Protein AF-A0A0W0SF96-F1 (afdb_monomer)

Foldseek 3Di:
DVVVVVVLVVVLVVLQPDDQDPDPDDDPPPDPFPDPDDDDDDDDDPPPPPPPDDFPLDQDDAQDCDQQVVVLVSLVVLLVRLVPDPAQLLSVLNLLRVLLNDDLDQPPRRNNVPQDDLVSLVSVLVSLLSSLCCLQNPCHCCCPPVVVADALSSLLSLLSSLSSNLNSQQVNCVVVVAQRPNLLSLLLLQQQLVLQLLQLLNFQLAQSSLVSSVVSNVVSPPRDADAQLNVLVNLVRLLVVPVVLQVVQLVVLCVVCVVPDDLLVVVCVVSVVSSVVSLQCPPPNNNNDDDDCVCVVSNVSLVVVLLSLLSVLSSSQSFFPDNAHSDAHWDFDAPPVRDTGTDGNNSSNCSQVTFTDPSSLVFFAPADPALLSVLNCLSPGRHGCVVPHRDQDDPQNLDQQRPDCPDPVSVPDDRDPRSVSSSLSSVLSRDLQCNLVSLLVVCLVVVVVLVDSSNLVSNSSSCRSRPSLVSLVVDPVNVVSLVSSLVSNLVSNAHVNADGLSNLSSLVVLLSSLLNCCSVPVPVSLVSLVVSLVSLVVNLVDPYDPQSNLSSLLSNLLSLLSNCPPDDPPDLVSLLSNVLSVVSNVVDGHPCRPDGPSSVSSSSSSVSSNSVVLSPDDQVSNQVSVQVSQCVVPVPDDDDPDGPDD

pLDDT: mean 82.99, std 18.21, range [21.92, 98.38]

Nearest PDB structures (foldseek):
  6w2q-assembly1_A  TM=3.045E-01  e=1.926E+00  synthetic construct
  5w0v-assembly1_A  TM=2.013E-01  e=7.944E+00  Kluyveromyces lactis

Sequence (646 aa):
TENYLKELLALQEQVNEAPLVTTKKSAPAKHISTQLRIDSNVAPTATGNYSNFRYDANLPKPVNFGQGKNFLTNIKQAVRDIKNIKDPATQYYYLEQLILALPIQTTGTPLYQELTTLGDYEEFGKCMDDVQNLLNGPSGLRKNWLNKAQTGAFNIMELSALALQINIQDTIARTKNLPVFTPFANTVMQTIIGNNQRNPFWATNHPGFDQKFQELQNRYNGSPTQTHQEFFDYLNGLLKTEPQLKADLESIYLSDYKSETSSLHQEIRSRNLQALYVLSVSPPIKGWKSLDPKFKPIIDKIQAHLKFESTMRRVITPHFDLDLSDSQRLDLDKDKHGSFLIYSPLYASFITWQKLATRLSKHRYVVEDSSVLDALNKDTTDQTPYQNKVKARTANDIQLHPSKKESDALSSRHITQQDITTRDYFHLRSEPKLQITLTLDYFTRNIAKLSKESDKRYVEANLFQPGLLSEAFKNPTFFPQFDKFLKTGFRFFNKNGQCTRDSLVFFRLDYLVSRYLYLSDKPAGLKRLQNVQEALSKQLALPNGPDETYVLQQYLFLTVMTQIEMGEKVSSELFATAFNAYFYLQGHADPLILQDLNHRIEVDAAIAKFQALASQQPEHEITNAVQKTLAAHSPTLMLEKGRFPI

Mean predicted aligned error: 9.53 Å

Structure (mmCIF, N/CA/C/O backbone):
data_AF-A0A0W0SF96-F1
#
_entry.id   AF-A0A0W0SF96-F1
#
loop_
_atom_site.group_PDB
_atom_site.id
_atom_site.type_symbol
_atom_site.label_atom_id
_atom_site.label_alt_id
_atom_site.label_comp_id
_atom_site.label_asym_id
_atom_site.label_entity_id
_atom_site.label_seq_id
_atom_site.pdbx_PDB_ins_code
_atom_site.Cartn_x
_atom_site.Cartn_y
_atom_site.Cartn_z
_atom_site.occupancy
_atom_site.B_iso_or_equiv
_atom_site.auth_seq_id
_atom_site.auth_comp_id
_atom_site.auth_asym_id
_atom_site.auth_atom_id
_atom_site.pdbx_PDB_model_num
ATOM 1 N N . THR A 1 1 ? 35.224 -23.519 -15.097 1.00 50.19 1 THR A N 1
ATOM 2 C CA . THR A 1 1 ? 35.402 -22.230 -15.806 1.00 50.19 1 THR A CA 1
ATOM 3 C C . THR A 1 1 ? 35.230 -22.390 -17.304 1.00 50.19 1 THR A C 1
ATOM 5 O O . THR A 1 1 ? 34.384 -21.702 -17.849 1.00 50.19 1 THR A O 1
ATOM 8 N N . GLU A 1 2 ? 35.919 -23.330 -17.962 1.00 43.28 2 GLU A N 1
ATOM 9 C CA . GLU A 1 2 ? 35.738 -23.590 -19.407 1.00 43.28 2 GLU A CA 1
ATOM 10 C C . GLU A 1 2 ? 34.329 -24.066 -19.791 1.00 43.28 2 GLU A C 1
ATOM 12 O O . GLU A 1 2 ? 33.781 -23.571 -20.767 1.00 43.28 2 GLU A O 1
ATOM 17 N N . ASN A 1 3 ? 33.704 -24.955 -19.008 1.00 43.66 3 ASN A N 1
ATOM 18 C CA . ASN A 1 3 ? 32.331 -25.407 -19.287 1.00 43.66 3 ASN A CA 1
ATOM 19 C C . ASN A 1 3 ? 31.305 -24.266 -19.204 1.00 43.66 3 ASN A C 1
ATOM 21 O O . ASN A 1 3 ? 30.447 -24.164 -20.066 1.00 43.66 3 ASN A O 1
ATOM 25 N N . TYR A 1 4 ? 31.453 -23.355 -18.236 1.00 41.16 4 TYR A N 1
ATOM 26 C CA . TYR A 1 4 ? 30.599 -22.168 -18.122 1.00 41.16 4 TYR A CA 1
ATOM 27 C C . TYR A 1 4 ? 30.828 -21.179 -19.274 1.00 41.16 4 TYR A C 1
ATOM 29 O O . TYR A 1 4 ? 29.886 -20.578 -19.772 1.00 41.16 4 TYR A O 1
ATOM 37 N N . LEU A 1 5 ? 32.076 -21.029 -19.736 1.00 45.62 5 LEU A N 1
ATOM 38 C CA . LEU A 1 5 ? 32.388 -20.200 -20.900 1.00 45.62 5 LEU A CA 1
ATOM 39 C C . LEU A 1 5 ? 31.790 -20.795 -22.187 1.00 45.62 5 LEU A C 1
ATOM 41 O O . LEU A 1 5 ? 31.257 -20.056 -23.006 1.00 45.62 5 LEU A O 1
ATOM 45 N N . LYS A 1 6 ? 31.833 -22.125 -22.338 1.00 52.00 6 LYS A N 1
ATOM 46 C CA . LYS A 1 6 ? 31.183 -22.849 -23.440 1.00 52.00 6 LYS A CA 1
ATOM 47 C C . LYS A 1 6 ? 29.659 -22.732 -23.385 1.00 52.00 6 LYS A C 1
ATOM 49 O O . LYS A 1 6 ? 29.058 -22.481 -24.418 1.00 52.00 6 LYS A O 1
ATOM 54 N N . GLU A 1 7 ? 29.044 -22.848 -22.208 1.00 51.50 7 GLU A N 1
ATOM 55 C CA . GLU A 1 7 ? 27.603 -22.618 -22.020 1.00 51.50 7 GLU A CA 1
ATOM 56 C C . GLU A 1 7 ? 27.205 -21.167 -22.320 1.00 51.50 7 GLU A C 1
ATOM 58 O O . GLU A 1 7 ? 26.196 -20.938 -22.979 1.00 51.50 7 GLU A O 1
ATOM 63 N N . LEU A 1 8 ? 28.005 -20.184 -21.888 1.00 45.69 8 LEU A N 1
ATOM 64 C CA . LEU A 1 8 ? 27.786 -18.767 -22.194 1.00 45.69 8 LEU A CA 1
ATOM 65 C C . LEU A 1 8 ? 27.855 -18.490 -23.696 1.00 45.69 8 LEU A C 1
ATOM 67 O O . LEU A 1 8 ? 26.992 -17.789 -24.214 1.00 45.69 8 LEU A O 1
ATOM 71 N N . LEU A 1 9 ? 28.863 -19.035 -24.383 1.00 55.81 9 LEU A N 1
ATOM 72 C CA . LEU A 1 9 ? 29.017 -18.888 -25.830 1.00 55.81 9 LEU A CA 1
ATOM 73 C C . LEU A 1 9 ? 27.892 -19.604 -26.583 1.00 55.81 9 LEU A C 1
ATOM 75 O O . LEU A 1 9 ? 27.317 -19.007 -27.482 1.00 55.81 9 LEU A O 1
ATOM 79 N N . ALA A 1 10 ? 27.508 -20.812 -26.162 1.00 58.12 10 ALA A N 1
ATOM 80 C CA . ALA A 1 10 ? 26.402 -21.558 -26.761 1.00 58.12 10 ALA A CA 1
ATOM 81 C C . ALA A 1 10 ? 25.045 -20.863 -26.558 1.00 58.12 10 ALA A C 1
ATOM 83 O O . ALA A 1 10 ? 24.227 -20.828 -27.471 1.00 58.12 10 ALA A O 1
ATOM 84 N N . LEU A 1 11 ? 24.792 -20.270 -25.386 1.00 52.16 11 LEU A N 1
ATOM 85 C CA . LEU A 1 11 ? 23.588 -19.469 -25.142 1.00 52.16 11 LEU A CA 1
ATOM 86 C C . LEU A 1 11 ? 23.611 -18.158 -25.932 1.00 52.16 11 LEU A C 1
ATOM 88 O O . LEU A 1 11 ? 22.577 -17.739 -26.441 1.00 52.16 11 LEU A O 1
ATOM 92 N N . GLN A 1 12 ? 24.774 -17.517 -26.063 1.00 51.28 12 GLN A N 1
ATOM 93 C CA . GLN A 1 12 ? 24.928 -16.320 -26.886 1.00 51.28 12 GLN A CA 1
ATOM 94 C C . GLN A 1 12 ? 24.717 -16.636 -28.375 1.00 51.28 12 GLN A C 1
ATOM 96 O O . GLN A 1 12 ? 24.045 -15.877 -29.070 1.00 51.28 12 GLN A O 1
ATOM 101 N N . GLU A 1 13 ? 25.221 -17.772 -28.858 1.00 58.66 13 GLU A N 1
ATOM 102 C CA . GLU A 1 13 ? 24.922 -18.310 -30.188 1.00 58.66 13 GLU A CA 1
ATOM 103 C C . GLU A 1 13 ? 23.426 -18.604 -30.336 1.00 58.66 13 GLU A C 1
ATOM 105 O O . GLU A 1 13 ? 22.827 -18.125 -31.289 1.00 58.66 13 GLU A O 1
ATOM 110 N N . GLN A 1 14 ? 22.773 -19.244 -29.361 1.00 57.84 14 GLN A N 1
ATOM 111 C CA . GLN A 1 14 ? 21.320 -19.471 -29.384 1.00 57.84 14 GLN A CA 1
ATOM 112 C C . GLN A 1 14 ? 20.504 -18.171 -29.415 1.00 57.84 14 GLN A C 1
ATOM 114 O O . GLN A 1 14 ? 19.519 -18.090 -30.145 1.00 57.84 14 GLN A O 1
ATOM 119 N N . VAL A 1 15 ? 20.899 -17.137 -28.666 1.00 53.44 15 VAL A N 1
ATOM 120 C CA . VAL A 1 15 ? 20.263 -15.805 -28.714 1.00 53.44 15 VAL A CA 1
ATOM 121 C C . VAL A 1 15 ? 20.466 -15.155 -30.089 1.00 53.44 15 VAL A C 1
ATOM 123 O O . VAL A 1 15 ? 19.541 -14.555 -30.640 1.00 53.44 15 VAL A O 1
ATOM 126 N N . ASN A 1 16 ? 21.654 -15.306 -30.677 1.00 48.66 16 ASN A N 1
ATOM 127 C CA . ASN A 1 16 ? 21.971 -14.790 -32.008 1.00 48.66 16 ASN A CA 1
ATOM 128 C C . ASN A 1 16 ? 21.253 -15.562 -33.131 1.00 48.66 16 ASN A C 1
ATOM 130 O O . ASN A 1 16 ? 20.866 -14.959 -34.135 1.00 48.66 16 ASN A O 1
ATOM 134 N N . GLU A 1 17 ? 21.037 -16.865 -32.967 1.00 49.41 17 GLU A N 1
ATOM 135 C CA . GLU A 1 17 ? 20.393 -17.755 -33.940 1.00 49.41 17 GLU A CA 1
ATOM 136 C C . GLU A 1 17 ? 18.866 -17.790 -33.803 1.00 49.41 17 GLU A C 1
ATOM 138 O O . GLU A 1 17 ? 18.173 -18.068 -34.785 1.00 49.41 17 GLU A O 1
ATOM 143 N N . ALA A 1 18 ? 18.316 -17.442 -32.634 1.00 45.84 18 ALA A N 1
ATOM 144 C CA . ALA A 1 18 ? 16.878 -17.359 -32.433 1.00 45.84 18 ALA A CA 1
ATOM 145 C C . ALA A 1 18 ? 16.261 -16.344 -33.422 1.00 45.84 18 ALA A C 1
ATOM 147 O O . ALA A 1 18 ? 16.700 -15.181 -33.490 1.00 45.84 18 ALA A O 1
ATOM 148 N N . PRO A 1 19 ? 15.254 -16.745 -34.224 1.00 41.28 19 PRO A N 1
ATOM 149 C CA . PRO A 1 19 ? 14.488 -15.793 -35.014 1.00 41.28 19 PRO A CA 1
ATOM 150 C C . PRO A 1 19 ? 13.796 -14.813 -34.062 1.00 41.28 19 PRO A C 1
ATOM 152 O O . PRO A 1 19 ? 13.404 -15.194 -32.961 1.00 41.28 19 PRO A O 1
ATOM 155 N N . LEU A 1 20 ? 13.631 -13.552 -34.475 1.00 39.81 20 LEU A N 1
ATOM 156 C CA . LEU A 1 20 ? 12.784 -12.603 -33.748 1.00 39.81 20 LEU A CA 1
ATOM 157 C C . LEU A 1 20 ? 11.360 -13.176 -33.750 1.00 39.81 20 LEU A C 1
ATOM 159 O O . LEU A 1 20 ? 10.661 -13.137 -34.764 1.00 39.81 20 LEU A O 1
ATOM 163 N N . VAL A 1 21 ? 10.975 -13.830 -32.653 1.00 34.06 21 VAL A N 1
ATOM 164 C CA . VAL A 1 21 ? 9.718 -14.570 -32.573 1.00 34.06 21 VAL A CA 1
ATOM 165 C C . VAL A 1 21 ? 8.579 -13.563 -32.496 1.00 34.06 21 VAL A C 1
ATOM 167 O O . VAL A 1 21 ? 8.350 -12.948 -31.463 1.00 34.06 21 VAL A O 1
ATOM 170 N N . THR A 1 22 ? 7.815 -13.444 -33.576 1.00 31.53 22 THR A N 1
ATOM 171 C CA . THR A 1 22 ? 6.484 -12.836 -33.541 1.00 31.53 22 THR A CA 1
ATOM 172 C C . THR A 1 22 ? 5.522 -13.854 -32.942 1.00 31.53 22 THR A C 1
ATOM 174 O O . THR A 1 22 ? 4.990 -14.728 -33.631 1.00 31.53 22 THR A O 1
ATOM 177 N N . THR A 1 23 ? 5.293 -13.807 -31.629 1.00 32.97 23 THR A N 1
ATOM 178 C CA . THR A 1 23 ? 4.233 -14.636 -31.052 1.00 32.97 23 THR A CA 1
ATOM 179 C C . THR A 1 23 ? 2.871 -14.078 -31.456 1.00 32.97 23 THR A C 1
ATOM 181 O O . THR A 1 23 ? 2.345 -13.179 -30.810 1.00 32.97 23 THR A O 1
ATOM 184 N N . LYS A 1 24 ? 2.225 -14.686 -32.460 1.00 31.50 24 LYS A N 1
ATOM 185 C CA . LYS A 1 24 ? 0.755 -14.690 -32.566 1.00 31.50 24 LYS A CA 1
ATOM 186 C C . LYS A 1 24 ? 0.176 -15.502 -31.397 1.00 31.50 24 LYS A C 1
ATOM 188 O O . LYS A 1 24 ? -0.323 -16.606 -31.591 1.00 31.50 24 LYS A O 1
ATOM 193 N N . LYS A 1 25 ? 0.271 -15.008 -30.162 1.00 31.95 25 LYS A N 1
ATOM 194 C CA . LYS A 1 25 ? -0.523 -15.532 -29.044 1.00 31.95 25 LYS A CA 1
ATOM 195 C C . LYS A 1 25 ? -1.674 -14.571 -28.805 1.00 31.95 25 LYS A C 1
ATOM 197 O O . LYS A 1 25 ? -1.501 -13.496 -28.247 1.00 31.95 25 LYS A O 1
ATOM 202 N N . SER A 1 26 ? -2.856 -14.975 -29.262 1.00 32.56 26 SER A N 1
ATOM 203 C CA . SER A 1 26 ? -4.118 -14.370 -28.852 1.00 32.56 26 SER A CA 1
ATOM 204 C C . SER A 1 26 ? -4.204 -14.366 -27.326 1.00 32.56 26 SER A C 1
ATOM 206 O O . SER A 1 26 ? -3.960 -15.399 -26.695 1.00 32.56 26 SER A O 1
ATOM 208 N N . ALA A 1 27 ? -4.553 -13.213 -26.755 1.00 30.52 27 ALA A N 1
ATOM 209 C CA . ALA A 1 27 ? -4.786 -13.051 -25.328 1.00 30.52 27 ALA A CA 1
ATOM 210 C C . ALA A 1 27 ? -5.728 -14.151 -24.785 1.00 30.52 27 ALA A C 1
ATOM 212 O O . ALA A 1 27 ? -6.666 -14.555 -25.480 1.00 30.52 27 ALA A O 1
ATOM 213 N N . PRO A 1 28 ? -5.515 -14.652 -23.554 1.00 30.62 28 PRO A N 1
ATOM 214 C CA . PRO A 1 28 ? -6.453 -15.570 -22.920 1.00 30.62 28 PRO A CA 1
ATOM 215 C C . PRO A 1 28 ? -7.849 -14.934 -22.840 1.00 30.62 28 PRO A C 1
ATOM 217 O O . PRO A 1 28 ? -7.986 -13.768 -22.468 1.00 30.62 28 PRO A O 1
ATOM 220 N N . ALA A 1 29 ? -8.879 -15.726 -23.159 1.00 32.72 29 ALA A N 1
ATOM 221 C CA . ALA A 1 29 ? -10.277 -15.346 -23.423 1.00 32.72 29 ALA A CA 1
ATOM 222 C C . ALA A 1 29 ? -11.065 -14.681 -22.262 1.00 32.72 29 ALA A C 1
ATOM 224 O O . ALA A 1 29 ? -12.293 -14.684 -22.256 1.00 32.72 29 ALA A O 1
ATOM 225 N N . LYS A 1 30 ? -10.386 -14.109 -21.264 1.00 29.58 30 LYS A N 1
ATOM 226 C CA . LYS A 1 30 ? -10.980 -13.287 -20.196 1.00 29.58 30 LYS A CA 1
ATOM 227 C C . LYS A 1 30 ? -10.372 -11.889 -20.074 1.00 29.58 30 LYS A C 1
ATOM 229 O O . LYS A 1 30 ? -10.875 -11.089 -19.292 1.00 29.58 30 LYS A O 1
ATOM 234 N N . HIS A 1 31 ? -9.348 -11.569 -20.860 1.00 32.44 31 HIS A N 1
ATOM 235 C CA . HIS A 1 31 ? -8.954 -10.186 -21.081 1.00 32.44 31 HIS A CA 1
ATOM 236 C C . HIS A 1 31 ? -9.760 -9.662 -22.262 1.00 32.44 31 HIS A C 1
ATOM 238 O O . HIS A 1 31 ? -9.585 -10.125 -23.386 1.00 32.44 31 HIS A O 1
ATOM 244 N N . ILE A 1 32 ? -10.656 -8.705 -22.013 1.00 27.98 32 ILE A N 1
ATOM 245 C CA . ILE A 1 32 ? -11.190 -7.869 -23.087 1.00 27.98 32 ILE A CA 1
ATOM 246 C C . ILE A 1 32 ? -9.999 -7.048 -23.581 1.00 27.98 32 ILE A C 1
ATOM 248 O O . ILE A 1 32 ? -9.701 -5.979 -23.059 1.00 27.98 32 ILE A O 1
ATOM 252 N N . SER A 1 33 ? -9.252 -7.600 -24.532 1.00 26.66 33 SER A N 1
ATOM 253 C CA . SER A 1 33 ? -8.411 -6.805 -25.402 1.00 26.66 33 SER A CA 1
ATOM 254 C C . SER A 1 33 ? -9.355 -5.933 -26.215 1.00 26.66 33 SER A C 1
ATOM 256 O O . SER A 1 33 ? -10.197 -6.463 -26.946 1.00 26.66 33 SER A O 1
ATOM 258 N N . THR A 1 34 ? -9.217 -4.616 -26.139 1.00 25.67 34 THR A N 1
ATOM 259 C CA . THR A 1 34 ? -9.609 -3.748 -27.248 1.00 25.67 34 THR A CA 1
ATOM 260 C C . THR A 1 34 ? -8.698 -4.099 -28.425 1.00 25.67 34 THR A C 1
ATOM 262 O O . THR A 1 34 ? -7.664 -3.484 -28.650 1.00 25.67 34 THR A O 1
ATOM 265 N N . GLN A 1 35 ? -9.030 -5.175 -29.140 1.00 24.31 35 GLN A N 1
ATOM 266 C CA . GLN A 1 35 ? -8.438 -5.462 -30.438 1.00 24.31 35 GLN A CA 1
ATOM 267 C C . GLN A 1 35 ? -8.986 -4.427 -31.418 1.00 24.31 35 GLN A C 1
ATOM 269 O O . GLN A 1 35 ? -10.170 -4.448 -31.752 1.00 24.31 35 GLN A O 1
ATOM 274 N N . LEU A 1 36 ? -8.120 -3.530 -31.888 1.00 25.20 36 LEU A N 1
ATOM 275 C CA . LEU A 1 36 ? -8.345 -2.831 -33.148 1.00 25.20 36 LEU A CA 1
ATOM 276 C C . LEU A 1 36 ? -8.276 -3.875 -34.265 1.00 25.20 36 LEU A C 1
ATOM 278 O O . LEU A 1 36 ? -7.232 -4.479 -34.514 1.00 25.20 36 LEU A O 1
ATOM 282 N N . ARG A 1 37 ? -9.420 -4.136 -34.896 1.00 21.92 37 ARG A N 1
ATOM 283 C CA . ARG A 1 37 ? -9.530 -5.030 -36.048 1.00 21.92 37 ARG A CA 1
ATOM 284 C C . ARG A 1 37 ? -9.348 -4.191 -37.312 1.00 21.92 37 ARG A C 1
ATOM 286 O O . ARG A 1 37 ? -10.111 -3.259 -37.539 1.00 21.92 37 ARG A O 1
ATOM 293 N N . ILE A 1 38 ? -8.330 -4.510 -38.108 1.00 25.30 38 ILE A N 1
ATOM 294 C CA . ILE A 1 38 ? -8.123 -3.928 -39.437 1.00 25.30 38 ILE A CA 1
ATOM 295 C C . ILE A 1 38 ? -8.682 -4.930 -40.446 1.00 25.30 38 ILE A C 1
ATOM 297 O O . ILE A 1 38 ? -8.068 -5.973 -40.668 1.00 25.30 38 ILE A O 1
ATOM 301 N N . ASP A 1 39 ? -9.831 -4.625 -41.048 1.00 22.78 39 ASP A N 1
ATOM 302 C CA . ASP A 1 39 ? -10.301 -5.346 -42.231 1.00 22.78 39 ASP A CA 1
ATOM 303 C C . 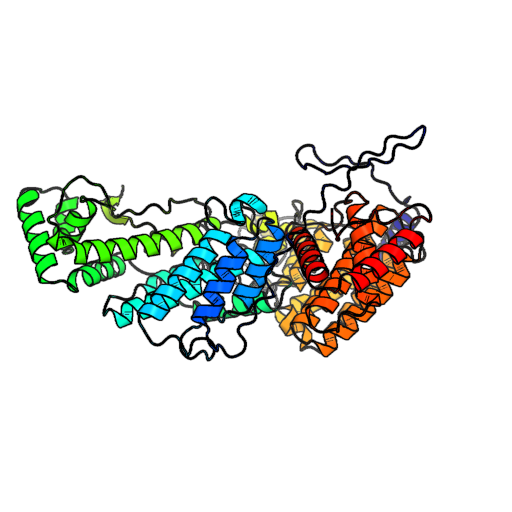ASP A 1 39 ? -9.790 -4.624 -43.483 1.00 22.78 39 ASP A C 1
ATOM 305 O O . ASP A 1 39 ? -9.948 -3.414 -43.649 1.00 22.78 39 ASP A O 1
ATOM 309 N N . SER A 1 40 ? -9.127 -5.381 -44.355 1.00 28.91 40 SER A N 1
ATOM 310 C CA . SER A 1 40 ? -8.600 -4.889 -45.625 1.00 28.91 40 SER A CA 1
ATOM 311 C C . SER A 1 40 ? -9.566 -5.220 -46.757 1.00 28.91 40 SER A C 1
ATOM 313 O O . SER A 1 40 ? -9.822 -6.385 -47.050 1.00 28.91 40 SER A O 1
ATOM 315 N N . ASN A 1 41 ? -10.095 -4.175 -47.391 1.00 29.08 41 ASN A N 1
ATOM 316 C CA . ASN A 1 41 ? -9.963 -3.871 -48.821 1.00 29.08 41 ASN A CA 1
ATOM 317 C C . ASN A 1 41 ? -11.185 -3.096 -49.338 1.00 29.08 41 ASN A C 1
ATOM 319 O O . ASN A 1 41 ? -12.327 -3.484 -49.122 1.00 29.08 41 ASN A O 1
ATOM 323 N N . VAL A 1 42 ? -10.874 -2.084 -50.155 1.00 26.50 42 VAL A N 1
ATOM 324 C CA . VAL A 1 42 ? -11.741 -1.343 -51.089 1.00 26.50 42 VAL A CA 1
ATOM 325 C C . VAL A 1 42 ? -12.444 -0.079 -50.551 1.00 26.50 42 VAL A C 1
ATOM 327 O O . VAL A 1 42 ? -13.446 -0.140 -49.855 1.00 26.50 42 VAL A O 1
ATOM 330 N N . ALA A 1 43 ? -11.942 1.058 -51.059 1.00 24.14 43 ALA A N 1
ATOM 331 C CA . ALA A 1 43 ? -12.575 2.372 -51.258 1.00 24.14 43 ALA A CA 1
ATOM 332 C C . ALA A 1 43 ? -12.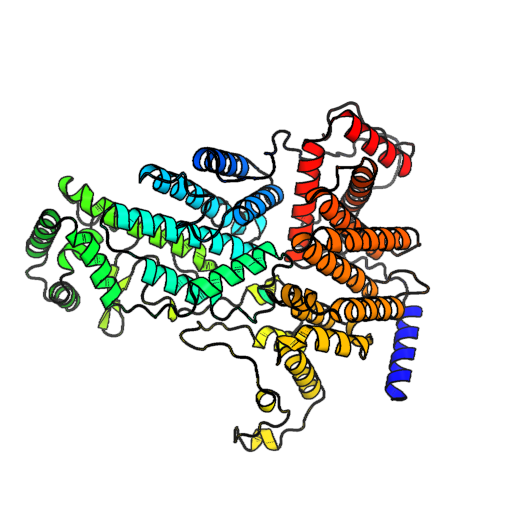961 3.234 -50.024 1.00 24.14 43 ALA A C 1
ATOM 334 O O . ALA A 1 43 ? -13.287 2.724 -48.957 1.00 24.14 43 ALA A O 1
ATOM 335 N N . PRO A 1 44 ? -12.868 4.577 -50.149 1.00 34.09 44 PRO A N 1
ATOM 336 C CA . PRO A 1 44 ? -12.733 5.486 -49.020 1.00 34.09 44 PRO A CA 1
ATOM 337 C C . PRO A 1 44 ? -14.096 5.862 -48.439 1.00 34.09 44 PRO A C 1
ATOM 339 O O . PRO A 1 44 ? -14.756 6.791 -48.893 1.00 34.09 44 PRO A O 1
ATOM 342 N N . THR A 1 45 ? -14.477 5.189 -47.364 1.00 26.11 45 THR A N 1
ATOM 343 C CA . THR A 1 45 ? -15.356 5.761 -46.340 1.00 26.11 45 THR A CA 1
ATOM 344 C C . THR A 1 45 ? -14.631 5.631 -45.014 1.00 26.11 45 THR A C 1
ATOM 346 O O . THR A 1 45 ? -14.794 4.661 -44.277 1.00 26.11 45 THR A O 1
ATOM 349 N N . ALA A 1 46 ? -13.746 6.594 -44.757 1.00 30.67 46 ALA A N 1
ATOM 350 C CA . ALA A 1 46 ? -13.079 6.749 -43.477 1.00 30.67 46 ALA A CA 1
ATOM 351 C C . ALA A 1 46 ? -14.105 7.212 -42.435 1.00 30.67 46 ALA A C 1
ATOM 353 O O . ALA A 1 46 ? -14.244 8.393 -42.157 1.00 30.67 46 ALA A O 1
ATOM 354 N N . THR A 1 47 ? -14.830 6.265 -41.856 1.00 29.73 47 THR A N 1
ATOM 355 C CA . THR A 1 47 ? -15.425 6.425 -40.528 1.00 29.73 47 THR A CA 1
ATOM 356 C C . THR A 1 47 ? -14.905 5.289 -39.663 1.00 29.73 47 THR A C 1
ATOM 358 O O . THR A 1 47 ? -15.623 4.357 -39.307 1.00 29.73 47 THR A O 1
ATOM 361 N N . GLY A 1 48 ? -13.602 5.346 -39.382 1.00 27.41 48 GLY A N 1
ATOM 362 C CA . GLY A 1 48 ? -13.023 4.668 -38.234 1.00 27.41 48 GLY A CA 1
ATOM 363 C C . GLY A 1 48 ? -13.368 5.497 -37.005 1.00 27.41 48 GLY A C 1
ATOM 364 O O . GLY A 1 48 ? -12.921 6.632 -36.882 1.00 27.41 48 GLY A O 1
ATOM 365 N N . ASN A 1 49 ? -14.218 4.965 -36.132 1.00 29.81 49 ASN A N 1
ATOM 366 C CA . ASN A 1 49 ? -14.594 5.631 -34.892 1.00 29.81 49 ASN A CA 1
ATOM 367 C C . ASN A 1 49 ? -13.361 5.760 -33.981 1.00 29.81 49 ASN A C 1
ATOM 369 O O . ASN A 1 49 ? -12.968 4.805 -33.315 1.00 29.81 49 ASN A O 1
ATOM 373 N N . TYR A 1 50 ? -12.801 6.969 -33.908 1.00 33.81 50 TYR A N 1
ATOM 374 C CA . TYR A 1 50 ? -11.835 7.411 -32.893 1.00 33.81 50 TYR A CA 1
ATOM 375 C C . TYR A 1 50 ? -12.471 7.537 -31.483 1.00 33.81 50 TYR A C 1
ATOM 377 O O . TYR A 1 50 ? -11.834 7.993 -30.545 1.00 33.81 50 TYR A O 1
ATOM 385 N N . SER A 1 51 ? -13.711 7.078 -31.291 1.00 30.23 51 SER A N 1
ATOM 386 C CA . SER A 1 51 ? -14.606 7.366 -30.158 1.00 30.23 51 SER A CA 1
ATOM 387 C C . SER A 1 51 ? -14.234 6.763 -28.789 1.00 30.23 51 SER A C 1
ATOM 389 O O . SER A 1 51 ? -15.089 6.700 -27.904 1.00 30.23 51 SER A O 1
ATOM 391 N N . ASN A 1 52 ? -13.005 6.279 -28.590 1.00 32.75 52 ASN A N 1
ATOM 392 C CA . ASN A 1 52 ? -12.528 5.825 -27.274 1.00 32.75 52 ASN A CA 1
ATOM 393 C C . ASN A 1 52 ? -11.668 6.874 -26.548 1.00 32.75 52 ASN A C 1
ATOM 395 O O . ASN A 1 52 ? -11.272 6.642 -25.405 1.00 32.75 52 ASN A O 1
ATOM 399 N N . PHE A 1 53 ? -11.420 8.040 -27.150 1.00 37.44 53 PHE A N 1
ATOM 400 C CA . PHE A 1 53 ? -10.873 9.188 -26.436 1.00 37.44 53 PHE A CA 1
ATOM 401 C C . PHE A 1 53 ? -11.961 9.807 -25.549 1.00 37.44 53 PHE A C 1
ATOM 403 O O . PHE A 1 53 ? -12.830 10.535 -26.009 1.00 37.44 53 PHE A O 1
ATOM 410 N N . ARG A 1 54 ? -11.934 9.527 -24.243 1.00 39.88 54 ARG A N 1
ATOM 411 C CA . ARG A 1 54 ? -12.719 10.299 -23.273 1.00 39.88 54 ARG A CA 1
ATOM 412 C C . ARG A 1 54 ? -11.812 11.284 -22.571 1.00 39.88 54 ARG A C 1
ATOM 414 O O . ARG A 1 54 ? -11.004 10.904 -21.735 1.00 39.88 54 ARG A O 1
ATOM 421 N N . TYR A 1 55 ? -11.991 12.550 -22.896 1.00 41.69 55 TYR A N 1
ATOM 422 C CA . TYR A 1 55 ? -11.410 13.648 -22.152 1.00 41.69 55 TYR A CA 1
ATOM 423 C C . TYR A 1 55 ? -12.494 14.276 -21.297 1.00 41.69 55 TYR A C 1
ATOM 425 O O . TYR A 1 55 ? -13.500 14.771 -21.807 1.00 41.69 55 TYR A O 1
ATOM 433 N N . ASP A 1 56 ? -12.299 14.244 -19.986 1.00 48.81 56 ASP A N 1
ATOM 434 C CA . ASP A 1 56 ? -13.109 15.064 -19.101 1.00 48.81 56 ASP A CA 1
ATOM 435 C C . ASP A 1 56 ? -12.521 16.479 -19.158 1.00 48.81 56 ASP A C 1
ATOM 437 O O . ASP A 1 56 ? -11.462 16.749 -18.601 1.00 48.81 56 ASP A O 1
ATOM 441 N N . ALA A 1 57 ? -13.177 17.403 -19.862 1.00 48.66 57 ALA A N 1
ATOM 442 C CA . ALA A 1 57 ? -12.682 18.776 -20.041 1.00 48.66 57 ALA A CA 1
ATOM 443 C C . ALA A 1 57 ? -12.571 19.586 -18.727 1.00 48.66 57 ALA A C 1
ATOM 445 O O . ALA A 1 57 ? -12.148 20.738 -18.747 1.00 48.66 57 ALA A O 1
ATOM 446 N N . ASN A 1 58 ? -12.934 18.980 -17.593 1.00 60.94 58 ASN A N 1
ATOM 447 C CA . ASN A 1 58 ? -12.964 19.571 -16.259 1.00 60.94 58 ASN A CA 1
ATOM 448 C C . ASN A 1 58 ? -12.106 18.780 -15.253 1.00 60.94 58 ASN A C 1
ATOM 450 O O . ASN A 1 58 ? -12.518 18.595 -14.106 1.00 60.94 58 ASN A O 1
ATOM 454 N N . LEU A 1 59 ? -10.936 18.277 -15.659 1.00 67.88 59 LEU A N 1
ATOM 455 C CA . LEU A 1 59 ? -10.024 17.632 -14.711 1.00 67.88 59 LEU A CA 1
ATOM 456 C C . LEU A 1 59 ? -9.449 18.656 -13.712 1.00 67.88 59 LEU A C 1
ATOM 458 O O . LEU A 1 59 ? -9.054 19.757 -14.110 1.00 67.88 59 LEU A O 1
ATOM 462 N N . PRO A 1 60 ? -9.392 18.322 -12.408 1.00 74.56 60 PRO A N 1
ATOM 463 C CA . PRO A 1 60 ? -8.882 19.240 -11.398 1.00 74.56 60 PRO A CA 1
ATOM 464 C C . PRO A 1 60 ? -7.384 19.506 -11.572 1.00 74.56 60 PRO A C 1
ATOM 466 O O . PRO A 1 60 ? -6.643 18.727 -12.168 1.00 74.56 60 PRO A O 1
ATOM 469 N N . LYS A 1 61 ? -6.892 20.609 -11.006 1.00 70.69 61 LYS A N 1
ATOM 470 C CA . LYS A 1 61 ? -5.442 20.838 -10.938 1.00 70.69 61 LYS A CA 1
ATOM 471 C C . LYS A 1 61 ? -4.784 19.827 -9.986 1.00 70.69 61 LYS A C 1
ATOM 473 O O . LYS A 1 61 ? -5.448 19.372 -9.052 1.00 70.69 61 LYS A O 1
ATOM 478 N N . PRO A 1 62 ? -3.493 19.493 -10.181 1.00 69.69 62 PRO A N 1
ATOM 479 C CA . PRO A 1 62 ? -2.753 18.662 -9.236 1.00 69.69 62 PRO A CA 1
ATOM 480 C C . PRO A 1 62 ? -2.865 19.189 -7.799 1.00 69.69 62 PRO A C 1
ATOM 482 O O . PRO A 1 62 ? -2.844 20.401 -7.565 1.00 69.69 62 PRO A O 1
ATOM 485 N N . VAL A 1 63 ? -2.993 18.274 -6.836 1.00 78.69 63 VAL A N 1
ATOM 486 C CA . VAL A 1 63 ? -3.189 18.618 -5.422 1.00 78.69 63 VAL A CA 1
ATOM 487 C C . VAL A 1 63 ? -1.905 19.218 -4.850 1.00 78.69 63 VAL A C 1
ATOM 489 O O . VAL A 1 63 ? -0.866 18.566 -4.818 1.00 78.69 63 VAL A O 1
ATOM 492 N N . ASN A 1 64 ? -1.980 20.455 -4.357 1.00 78.56 64 ASN A N 1
ATOM 493 C CA . ASN A 1 64 ? -0.878 21.104 -3.650 1.00 78.56 64 ASN A CA 1
ATOM 494 C C . ASN A 1 64 ? -1.421 21.985 -2.520 1.00 78.56 64 ASN A C 1
ATOM 496 O O . ASN A 1 64 ? -2.087 22.989 -2.769 1.00 78.56 64 ASN A O 1
ATOM 500 N N . PHE A 1 65 ? -1.115 21.616 -1.276 1.00 83.44 65 PHE A N 1
ATOM 501 C CA . PHE A 1 65 ? -1.548 22.361 -0.093 1.00 83.44 65 PHE A CA 1
ATOM 502 C C . PHE A 1 65 ? -0.535 23.416 0.385 1.00 83.44 65 PHE A C 1
ATOM 504 O O . PHE A 1 65 ? -0.835 24.171 1.310 1.00 83.44 65 PHE A O 1
ATOM 511 N N . GLY A 1 66 ? 0.649 23.503 -0.231 1.00 76.56 66 GLY A N 1
ATOM 512 C CA . GLY A 1 66 ? 1.700 24.446 0.152 1.00 76.56 66 GLY A CA 1
ATOM 513 C C . GLY A 1 66 ? 2.024 24.387 1.650 1.00 76.56 66 GLY A C 1
ATOM 514 O O . GLY A 1 66 ? 2.285 23.320 2.194 1.00 76.56 66 GLY A O 1
ATOM 515 N N . GLN A 1 67 ? 1.979 25.545 2.317 1.00 75.12 67 GLN A N 1
ATOM 516 C CA . GLN A 1 67 ? 2.203 25.680 3.767 1.00 75.12 67 GLN A CA 1
ATOM 517 C C . GLN A 1 67 ? 0.938 25.439 4.619 1.00 75.12 67 GLN A C 1
ATOM 519 O O . GLN A 1 67 ? 0.950 25.717 5.811 1.00 75.12 67 GLN A O 1
ATOM 524 N N . GLY A 1 68 ? -0.165 24.963 4.029 1.00 78.19 68 GLY A N 1
ATOM 525 C CA . GLY A 1 68 ? -1.403 24.664 4.763 1.00 78.19 68 GLY A CA 1
ATOM 526 C C . GLY A 1 68 ? -2.384 25.827 4.901 1.00 78.19 68 GLY A C 1
ATOM 527 O O . GLY A 1 68 ? -3.354 25.707 5.636 1.00 78.19 68 GLY A O 1
ATOM 528 N N . LYS A 1 69 ? -2.184 26.934 4.175 1.00 84.62 69 LYS A N 1
ATOM 529 C CA . LYS A 1 69 ? -3.129 28.060 4.189 1.00 84.62 69 LYS A CA 1
ATOM 530 C C . LYS A 1 69 ? -4.489 27.656 3.605 1.00 84.62 69 LYS A C 1
ATOM 532 O O . LYS A 1 69 ? -4.542 27.178 2.470 1.00 84.62 69 LYS A O 1
ATOM 537 N N . ASN A 1 70 ? -5.580 27.928 4.322 1.00 87.50 70 ASN A N 1
ATOM 538 C CA . ASN A 1 70 ? -6.947 27.494 3.998 1.00 87.50 70 ASN A CA 1
ATOM 539 C C . ASN A 1 70 ? -7.072 25.969 3.823 1.00 87.50 70 ASN A C 1
ATOM 541 O O . ASN A 1 70 ? -7.807 25.499 2.944 1.00 87.50 70 ASN A O 1
ATOM 545 N N . PHE A 1 71 ? -6.343 25.189 4.629 1.00 92.38 71 PHE A N 1
ATOM 546 C CA . PHE A 1 71 ? -6.212 23.740 4.444 1.00 92.38 71 PHE A CA 1
ATOM 547 C C . PHE A 1 71 ? -7.572 23.039 4.316 1.00 92.38 71 PHE A C 1
ATOM 549 O O . PHE A 1 71 ? -7.799 22.306 3.352 1.00 92.38 71 PHE A O 1
ATOM 556 N N . LEU A 1 72 ? -8.501 23.310 5.242 1.00 93.12 72 LEU A N 1
ATOM 557 C CA . LEU A 1 72 ? -9.797 22.629 5.287 1.00 93.12 72 LEU A CA 1
ATOM 558 C C . LEU A 1 72 ? -10.651 22.899 4.036 1.00 93.12 72 LEU A C 1
ATOM 560 O O . LEU A 1 72 ? -11.305 21.995 3.518 1.00 93.12 72 LEU A O 1
ATOM 564 N N . THR A 1 73 ? -10.631 24.127 3.519 1.00 92.38 73 THR A N 1
ATOM 565 C CA . THR A 1 73 ? -11.327 24.480 2.273 1.00 92.38 73 THR A CA 1
ATOM 566 C C . THR A 1 73 ? -10.704 23.756 1.084 1.00 92.38 73 THR A C 1
ATOM 568 O O . THR A 1 73 ? -11.418 23.173 0.266 1.00 92.38 73 THR A O 1
ATOM 571 N N . ASN A 1 74 ? -9.372 23.738 1.016 1.00 92.31 74 ASN A N 1
ATOM 572 C CA . ASN A 1 74 ? -8.642 23.139 -0.095 1.00 92.31 74 ASN A CA 1
ATOM 573 C C . ASN A 1 74 ? -8.823 21.618 -0.144 1.00 92.31 74 ASN A C 1
ATOM 575 O O . ASN A 1 74 ? -9.049 21.068 -1.220 1.00 92.31 74 ASN A O 1
ATOM 579 N N . ILE A 1 75 ? -8.775 20.927 1.001 1.00 95.12 75 ILE A N 1
ATOM 580 C CA . ILE A 1 75 ? -8.962 19.472 1.028 1.00 95.12 75 ILE A CA 1
ATOM 581 C C . ILE A 1 75 ? -10.402 19.073 0.700 1.00 95.12 75 ILE A C 1
ATOM 583 O O . ILE A 1 75 ? -10.608 18.119 -0.047 1.00 95.12 75 ILE A O 1
ATOM 587 N N . LYS A 1 76 ? -11.400 19.832 1.172 1.00 95.06 76 LYS A N 1
ATOM 588 C CA . LYS A 1 76 ? -12.807 19.616 0.802 1.00 95.06 76 LYS A CA 1
ATOM 589 C C . LYS A 1 76 ? -13.013 19.730 -0.702 1.00 95.06 76 LYS A C 1
ATOM 591 O O . LYS A 1 76 ? -13.704 18.899 -1.290 1.00 95.06 76 LYS A O 1
ATOM 596 N N . GLN A 1 77 ? -12.419 20.752 -1.314 1.00 93.31 77 GLN A N 1
ATOM 597 C CA . GLN A 1 77 ? -12.498 20.957 -2.753 1.00 93.31 77 GLN A CA 1
ATOM 598 C C . GLN A 1 77 ? -11.788 19.826 -3.507 1.00 93.31 77 GLN A C 1
ATOM 600 O O . GLN A 1 77 ? -12.404 19.202 -4.364 1.00 93.31 77 GLN A O 1
ATOM 605 N N . ALA A 1 78 ? -10.558 19.478 -3.115 1.00 93.62 78 ALA A N 1
ATOM 606 C CA . ALA A 1 78 ? -9.799 18.396 -3.739 1.00 93.62 78 ALA A CA 1
ATOM 607 C C . ALA A 1 78 ? -10.546 17.052 -3.683 1.00 93.62 78 ALA A C 1
ATOM 609 O O . ALA A 1 78 ? -10.701 16.390 -4.705 1.00 93.62 78 ALA A O 1
ATOM 610 N N . VAL A 1 79 ? -11.071 16.660 -2.517 1.00 95.75 79 VAL A N 1
ATOM 611 C CA . VAL A 1 79 ? -11.821 15.399 -2.364 1.00 95.75 79 VAL A CA 1
ATOM 612 C C . VAL A 1 79 ? -13.111 15.409 -3.187 1.00 95.75 79 VAL A C 1
ATOM 614 O O . VAL A 1 79 ? -13.439 14.406 -3.824 1.00 95.75 79 VAL A O 1
ATOM 617 N N . ARG A 1 80 ? -13.830 16.539 -3.223 1.00 94.25 80 ARG A N 1
ATOM 618 C CA . ARG A 1 80 ? -15.028 16.695 -4.060 1.00 94.25 80 ARG A CA 1
ATOM 619 C C . ARG A 1 80 ? -14.699 16.533 -5.542 1.00 94.25 80 ARG A C 1
ATOM 621 O O . ARG A 1 80 ? -15.424 15.827 -6.237 1.00 94.25 80 ARG A O 1
ATOM 628 N N . ASP A 1 81 ? -13.627 17.160 -6.007 1.00 91.62 81 ASP A N 1
ATOM 629 C CA . ASP A 1 81 ? -13.237 17.104 -7.412 1.00 91.62 81 ASP A CA 1
ATOM 630 C C . ASP A 1 81 ? -12.824 15.688 -7.811 1.00 91.62 81 ASP A C 1
ATOM 632 O O . ASP A 1 81 ? -13.318 15.168 -8.808 1.00 91.62 81 ASP A O 1
ATOM 636 N N . ILE A 1 82 ? -12.028 15.009 -6.978 1.00 92.88 82 ILE A N 1
ATOM 637 C CA . ILE A 1 82 ? -11.623 13.610 -7.192 1.00 92.88 82 ILE A CA 1
ATOM 638 C C . ILE A 1 82 ? -12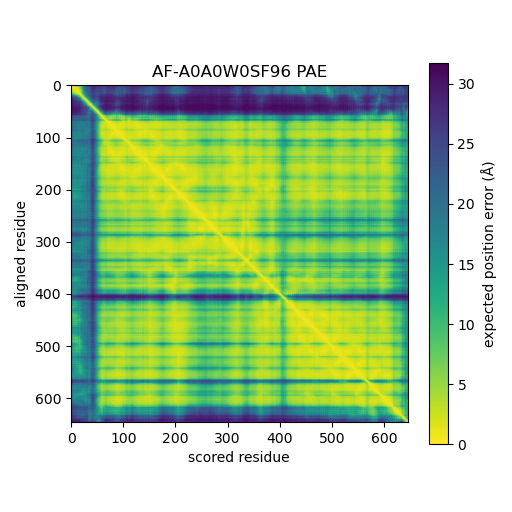.834 12.675 -7.264 1.00 92.88 82 ILE A C 1
ATOM 640 O O . ILE A 1 82 ? -12.889 11.776 -8.106 1.00 92.88 82 ILE A O 1
ATOM 644 N N . LYS A 1 83 ? -13.830 12.886 -6.398 1.00 92.69 83 LYS A N 1
ATOM 645 C CA . LYS A 1 83 ? -15.066 12.094 -6.383 1.00 92.69 83 LYS A CA 1
ATOM 646 C C . LYS A 1 83 ? -15.868 12.217 -7.681 1.00 92.69 83 LYS A C 1
ATOM 648 O O . LYS A 1 83 ? -16.585 11.283 -8.030 1.00 92.69 83 LYS A O 1
ATOM 653 N N . ASN A 1 84 ? -15.747 13.339 -8.388 1.00 90.38 84 ASN A N 1
ATOM 654 C CA . ASN A 1 84 ? -16.444 13.579 -9.651 1.00 90.38 84 ASN A CA 1
ATOM 655 C C . ASN A 1 84 ? -15.724 12.970 -10.867 1.00 90.38 84 ASN A C 1
ATOM 657 O O . ASN A 1 84 ? -16.324 12.889 -11.940 1.00 90.38 84 ASN A O 1
ATOM 661 N N . ILE A 1 85 ? -14.476 12.513 -10.711 1.00 86.81 85 ILE A N 1
ATOM 662 C CA . ILE A 1 85 ? -13.710 11.859 -11.777 1.00 86.81 85 ILE A CA 1
ATOM 663 C C . ILE A 1 85 ? -14.299 10.471 -12.049 1.00 86.81 85 ILE A C 1
ATOM 665 O O . ILE A 1 85 ? -14.368 9.626 -11.155 1.00 86.81 85 ILE A O 1
ATOM 669 N N . LYS A 1 86 ? -14.714 10.233 -13.299 1.00 85.00 86 LYS A N 1
ATOM 670 C CA . LYS A 1 86 ? -15.317 8.958 -13.727 1.00 85.00 86 LYS A CA 1
ATOM 671 C C . LYS A 1 86 ? -14.291 7.898 -14.104 1.00 85.00 86 LYS A C 1
ATOM 673 O O . LYS A 1 86 ? -14.567 6.714 -13.933 1.00 85.00 86 LYS A O 1
ATOM 678 N N . ASP A 1 87 ? -13.155 8.317 -14.656 1.00 84.00 87 ASP A N 1
ATOM 679 C CA . ASP A 1 87 ? -12.084 7.404 -15.040 1.00 84.00 87 ASP A CA 1
ATOM 680 C C . ASP A 1 87 ? -11.319 6.903 -13.795 1.00 84.00 87 ASP A C 1
ATOM 682 O O . ASP A 1 87 ? -10.751 7.719 -13.061 1.00 84.00 87 ASP A O 1
ATOM 686 N N . PRO A 1 88 ? -11.283 5.584 -13.525 1.00 88.94 88 PRO A N 1
ATOM 687 C CA . PRO A 1 88 ? -10.645 5.054 -12.323 1.00 88.94 88 PRO A CA 1
ATOM 688 C C . PRO A 1 88 ? -9.135 5.302 -12.242 1.00 88.94 88 PRO A C 1
ATOM 690 O O . PRO A 1 88 ? -8.626 5.540 -11.147 1.00 88.94 88 PRO A O 1
ATOM 693 N N . ALA A 1 89 ? -8.416 5.269 -13.368 1.00 87.75 89 ALA A N 1
ATOM 694 C CA . ALA A 1 89 ? -6.970 5.497 -13.384 1.00 87.75 89 ALA A CA 1
ATOM 695 C C . ALA A 1 89 ? -6.637 6.957 -13.041 1.00 87.75 89 ALA A C 1
ATOM 697 O O . ALA A 1 89 ? -5.746 7.235 -12.235 1.00 87.75 89 ALA A O 1
ATOM 698 N N . THR A 1 90 ? -7.425 7.890 -13.572 1.00 86.00 90 THR A N 1
ATOM 699 C CA . THR A 1 90 ? -7.356 9.312 -13.237 1.00 86.00 90 THR A CA 1
ATOM 700 C C . THR A 1 90 ? -7.717 9.542 -11.772 1.00 86.00 90 THR A C 1
ATOM 702 O O . THR A 1 90 ? -6.990 10.232 -11.060 1.00 86.00 90 THR A O 1
ATOM 705 N N . GLN A 1 91 ? -8.781 8.912 -11.268 1.00 91.00 91 GLN A N 1
ATOM 706 C CA . GLN A 1 91 ? -9.142 9.002 -9.852 1.00 91.00 91 GLN A CA 1
ATOM 707 C C . GLN A 1 91 ? -8.020 8.470 -8.944 1.00 91.00 91 GLN A C 1
ATOM 709 O O . GLN A 1 91 ? -7.695 9.111 -7.944 1.00 91.00 91 GLN A O 1
ATOM 714 N N . TYR A 1 92 ? -7.390 7.346 -9.306 1.00 92.81 92 TYR A N 1
ATOM 715 C CA . TYR A 1 92 ? -6.223 6.813 -8.600 1.00 92.81 92 TYR A CA 1
ATOM 716 C C . TYR A 1 92 ? -5.067 7.814 -8.586 1.00 92.81 92 TYR A C 1
ATOM 718 O O . TYR A 1 92 ? -4.524 8.081 -7.517 1.00 92.81 92 TYR A O 1
ATOM 726 N N . TYR A 1 93 ? -4.731 8.416 -9.731 1.00 89.44 93 TYR A N 1
ATOM 727 C CA . TYR A 1 93 ? -3.658 9.406 -9.822 1.00 89.44 93 TYR A CA 1
ATOM 728 C C . TYR A 1 93 ? -3.855 10.577 -8.847 1.00 89.44 93 TYR A C 1
ATOM 730 O O . TYR A 1 93 ? -2.949 10.905 -8.081 1.00 89.44 93 TYR A O 1
ATOM 738 N N . TYR A 1 94 ? -5.038 11.195 -8.813 1.00 91.19 94 TYR A N 1
ATOM 739 C CA . TYR A 1 94 ? -5.260 12.320 -7.898 1.00 91.19 94 TYR A CA 1
ATOM 740 C C . TYR A 1 94 ? -5.321 11.890 -6.426 1.00 91.19 94 TYR A C 1
ATOM 742 O O . TYR A 1 94 ? -4.907 12.658 -5.556 1.00 91.19 94 TYR A O 1
ATOM 750 N N . LEU A 1 95 ? -5.792 10.673 -6.126 1.00 95.00 95 LEU A N 1
ATOM 751 C CA . LEU A 1 95 ? -5.722 10.113 -4.771 1.00 95.00 95 LEU A CA 1
ATOM 752 C C . LEU A 1 95 ? -4.276 9.858 -4.339 1.00 95.00 95 LEU A C 1
ATOM 754 O O . LEU A 1 95 ? -3.931 10.139 -3.193 1.00 95.00 95 LEU A O 1
ATOM 758 N N . GLU A 1 96 ? -3.431 9.375 -5.249 1.00 93.12 96 GLU A N 1
ATOM 759 C CA . GLU A 1 96 ? -1.997 9.191 -5.027 1.00 93.12 96 GLU A CA 1
ATOM 760 C C . GLU A 1 96 ? -1.354 10.510 -4.577 1.00 93.12 96 GLU A C 1
ATOM 762 O O . GLU A 1 96 ? -0.754 10.583 -3.502 1.00 93.12 96 GLU A O 1
ATOM 767 N N . GLN A 1 97 ? -1.577 11.580 -5.347 1.00 90.88 97 GLN A N 1
ATOM 768 C CA . GLN A 1 97 ? -1.072 12.925 -5.054 1.00 90.88 97 GLN A CA 1
ATOM 769 C C . GLN A 1 97 ? -1.629 13.481 -3.739 1.00 90.88 97 GLN A C 1
ATOM 771 O O . GLN A 1 97 ? -0.875 14.009 -2.919 1.00 90.88 97 GLN A O 1
ATOM 776 N N . LEU A 1 98 ? -2.937 13.323 -3.505 1.00 95.06 98 LEU A N 1
ATOM 777 C CA . LEU A 1 98 ? -3.592 13.753 -2.271 1.00 95.06 98 LEU A CA 1
ATOM 778 C C . LEU A 1 98 ? -2.955 13.094 -1.045 1.00 95.06 98 LEU A C 1
ATOM 780 O O . LEU A 1 98 ? -2.589 13.787 -0.099 1.00 95.06 98 LEU A O 1
ATOM 784 N N . ILE A 1 99 ? -2.801 11.768 -1.053 1.00 95.94 99 ILE A N 1
ATOM 785 C CA . ILE A 1 99 ? -2.230 11.040 0.083 1.00 95.94 99 ILE A CA 1
ATOM 786 C C . ILE A 1 99 ? -0.755 11.388 0.271 1.00 95.94 99 ILE A C 1
ATOM 788 O O . ILE A 1 99 ? -0.320 11.584 1.409 1.00 95.94 99 ILE A O 1
ATOM 792 N N . LEU A 1 100 ? 0.021 11.496 -0.813 1.00 92.88 100 LEU A N 1
ATOM 793 C CA . LEU A 1 100 ? 1.423 11.915 -0.751 1.00 92.88 100 LEU A CA 1
ATOM 794 C C . LEU A 1 100 ? 1.574 13.291 -0.089 1.00 92.88 100 LEU A C 1
ATOM 796 O O . LEU A 1 100 ? 2.415 13.432 0.802 1.00 92.88 100 LEU A O 1
ATOM 800 N N . ALA A 1 101 ? 0.699 14.241 -0.424 1.00 92.31 101 ALA A N 1
ATOM 801 C CA . ALA A 1 101 ? 0.701 15.600 0.114 1.00 92.31 101 ALA A CA 1
ATOM 802 C C . ALA A 1 101 ? 0.276 15.717 1.593 1.00 92.31 101 ALA A C 1
ATOM 804 O O . ALA A 1 101 ? 0.505 16.764 2.197 1.00 92.31 101 ALA A O 1
ATOM 805 N N . LEU A 1 102 ? -0.330 14.682 2.188 1.00 94.00 102 LEU A N 1
ATOM 806 C CA . LEU A 1 102 ? -0.802 14.691 3.578 1.00 94.00 102 LEU A CA 1
ATOM 807 C C . LEU A 1 102 ? 0.200 13.993 4.520 1.00 94.00 102 LEU A C 1
ATOM 809 O O . LEU A 1 102 ? 0.363 12.770 4.442 1.00 94.00 102 LEU A O 1
ATOM 813 N N . PRO A 1 103 ? 0.874 14.714 5.438 1.00 92.75 103 PRO A N 1
ATOM 814 C CA . PRO A 1 103 ? 1.716 14.105 6.465 1.00 92.75 103 PRO A CA 1
ATOM 815 C C . PRO A 1 103 ? 0.889 13.218 7.397 1.00 92.75 103 PRO A C 1
ATOM 817 O O . PRO A 1 103 ? -0.194 13.624 7.813 1.00 92.75 103 PRO A O 1
ATOM 820 N N . ILE A 1 104 ? 1.402 12.040 7.766 1.00 90.00 104 ILE A N 1
ATOM 821 C CA . ILE A 1 104 ? 0.669 11.070 8.601 1.00 90.00 104 ILE A CA 1
ATOM 822 C C . ILE A 1 104 ? 0.406 11.621 10.010 1.00 90.00 104 ILE A C 1
ATOM 824 O O . ILE A 1 104 ? -0.642 11.353 10.596 1.00 90.00 104 ILE A O 1
ATOM 828 N N . GLN A 1 105 ? 1.350 12.372 10.580 1.00 85.81 105 GLN A N 1
ATOM 829 C CA . GLN A 1 105 ? 1.207 12.962 11.909 1.00 85.81 105 GLN A CA 1
ATOM 830 C C . GLN A 1 105 ? 0.437 14.282 11.827 1.00 85.81 105 GLN A C 1
ATOM 832 O O . GLN A 1 105 ? 0.840 15.185 11.097 1.00 85.81 105 GLN A O 1
ATOM 837 N N . THR A 1 106 ? -0.641 14.417 12.604 1.00 82.19 106 THR A N 1
ATOM 838 C CA . THR A 1 106 ? -1.426 15.661 12.652 1.00 82.19 106 THR A CA 1
ATOM 839 C C . THR A 1 106 ? -0.875 16.661 13.670 1.00 82.19 106 THR A C 1
ATOM 841 O O . THR A 1 106 ? -0.704 17.837 13.361 1.00 82.19 106 THR A O 1
ATOM 844 N N . THR A 1 107 ? -0.546 16.200 14.878 1.00 78.50 107 THR A N 1
ATOM 845 C CA . THR A 1 107 ? -0.069 17.056 15.973 1.00 78.50 107 THR A CA 1
ATOM 846 C C . THR A 1 107 ? 1.331 17.603 15.702 1.00 78.50 107 THR A C 1
ATOM 848 O O . THR A 1 107 ? 2.253 16.830 15.449 1.00 78.50 107 THR A O 1
ATOM 851 N N . GLY A 1 108 ? 1.502 18.924 15.814 1.00 77.75 108 GLY A N 1
ATOM 852 C CA . GLY A 1 108 ? 2.794 19.602 15.636 1.00 77.75 108 GLY A CA 1
ATOM 853 C C . GLY A 1 108 ? 3.228 19.773 14.177 1.00 77.75 108 GLY A C 1
ATOM 854 O O . GLY A 1 108 ? 4.280 20.352 13.919 1.00 77.75 108 GLY A O 1
ATOM 855 N N . THR A 1 109 ? 2.419 19.314 13.222 1.00 86.12 109 THR A N 1
ATOM 856 C CA . THR A 1 109 ? 2.703 19.430 11.791 1.00 86.12 109 THR A CA 1
ATOM 857 C C . THR A 1 109 ? 2.199 20.772 11.253 1.00 86.12 109 THR A C 1
ATOM 859 O O . THR A 1 109 ? 1.002 21.046 11.367 1.00 86.12 109 THR A O 1
ATOM 862 N N . PRO A 1 110 ? 3.060 21.588 10.609 1.00 88.25 110 PRO A N 1
ATOM 863 C CA . PRO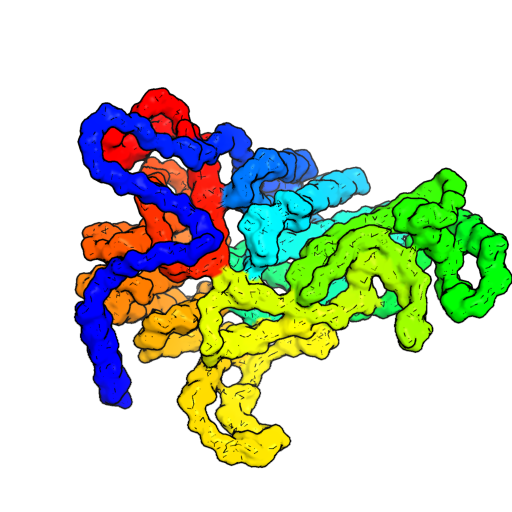 A 1 110 ? 2.687 22.907 10.097 1.00 88.25 110 PRO A CA 1
ATOM 864 C C . PRO A 1 110 ? 1.444 22.920 9.204 1.00 88.25 110 PRO A C 1
ATOM 866 O O . PRO A 1 110 ? 0.599 23.797 9.346 1.00 88.25 110 PRO A O 1
ATOM 869 N N . LEU A 1 111 ? 1.283 21.898 8.355 1.00 90.56 111 LEU A N 1
ATOM 870 C CA . LEU A 1 111 ? 0.158 21.793 7.424 1.00 90.56 111 LEU A CA 1
ATOM 871 C C . LEU A 1 111 ? -1.219 21.848 8.109 1.00 90.56 111 LEU A C 1
ATOM 873 O O . LEU A 1 111 ? -2.172 22.356 7.528 1.00 90.56 111 LEU A O 1
ATOM 877 N N . TYR A 1 112 ? -1.325 21.325 9.332 1.00 91.56 112 TYR A N 1
ATOM 878 C CA . TYR A 1 112 ? -2.592 21.191 10.053 1.00 91.56 112 TYR A CA 1
ATOM 879 C C . TYR A 1 112 ? -2.798 22.274 11.123 1.00 91.56 112 TYR A C 1
ATOM 881 O O . TYR A 1 112 ? -3.741 22.176 11.903 1.00 91.56 112 TYR A O 1
ATOM 889 N N . GLN A 1 113 ? -1.944 23.306 11.179 1.00 88.44 113 GLN A N 1
ATOM 890 C CA . GLN A 1 113 ? -1.990 24.346 12.222 1.00 88.44 113 GLN A CA 1
ATOM 891 C C . GLN A 1 113 ? -3.312 25.127 12.269 1.00 88.44 113 GLN A C 1
ATOM 893 O O . GLN A 1 113 ? -3.696 25.601 13.335 1.00 88.44 113 GLN 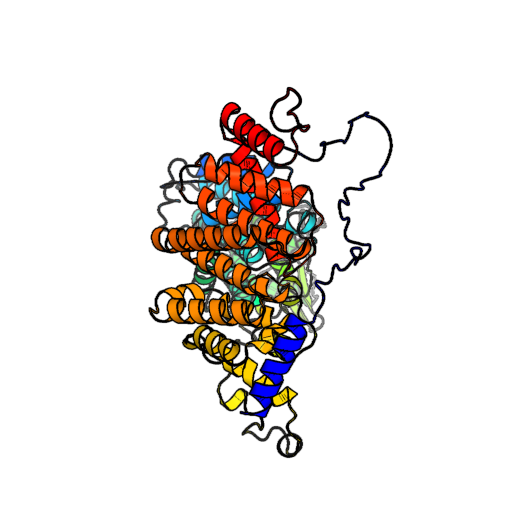A O 1
ATOM 898 N N . GLU A 1 114 ? -4.019 25.248 11.143 1.00 88.44 114 GLU A N 1
ATOM 899 C CA . GLU A 1 114 ? -5.315 25.939 11.072 1.00 88.44 114 GLU A CA 1
ATOM 900 C C . GLU A 1 114 ? -6.478 25.121 11.665 1.00 88.44 114 GLU A C 1
ATOM 902 O O . GLU A 1 114 ? -7.547 25.677 11.915 1.00 88.44 114 GLU A O 1
ATOM 907 N N . LEU A 1 115 ? -6.293 23.818 11.918 1.00 90.50 115 LEU A N 1
ATOM 908 C CA . LEU A 1 115 ? -7.307 22.968 12.548 1.00 90.50 115 LEU A CA 1
ATOM 909 C C . LEU A 1 115 ? -7.329 23.229 14.061 1.00 90.50 115 LEU A C 1
ATOM 911 O O . LEU A 1 115 ? -6.608 22.590 14.835 1.00 90.50 115 LEU A O 1
ATOM 915 N N . THR A 1 116 ? -8.150 24.189 14.483 1.00 88.50 116 THR A N 1
ATOM 916 C CA . THR A 1 116 ? -8.157 24.697 15.868 1.00 88.50 116 THR A CA 1
ATOM 917 C C . THR A 1 116 ? -9.418 24.329 16.639 1.00 88.50 116 THR A C 1
ATOM 919 O O . THR A 1 116 ? -9.379 24.228 17.866 1.00 88.50 116 THR A O 1
ATOM 922 N N . THR A 1 117 ? -10.531 24.087 15.947 1.00 92.19 117 THR A N 1
ATOM 923 C CA . THR A 1 117 ? -11.822 23.786 16.570 1.00 92.19 117 THR A CA 1
ATOM 924 C C . THR A 1 117 ? -12.211 22.322 16.403 1.00 92.19 117 THR A C 1
ATOM 926 O O . THR A 1 117 ? -11.785 21.642 15.471 1.00 92.19 117 THR A O 1
ATOM 929 N N . LEU A 1 118 ? -13.095 21.834 17.279 1.00 93.12 118 LEU A N 1
ATOM 930 C CA . LEU A 1 118 ? -13.696 20.505 17.137 1.00 93.12 118 LEU A CA 1
ATOM 931 C C . LEU A 1 118 ? -14.361 20.321 15.759 1.00 93.12 118 LEU A C 1
ATOM 933 O O . LEU A 1 118 ? -14.214 19.265 15.147 1.00 93.12 118 LEU A O 1
ATOM 937 N N . GLY A 1 119 ? -15.051 21.355 15.265 1.00 95.25 119 GLY A N 1
ATOM 938 C CA . GLY A 1 119 ? -15.709 21.331 13.958 1.00 95.25 119 GLY A CA 1
ATOM 939 C C . GLY A 1 119 ? -14.723 21.143 12.804 1.00 95.25 119 GLY A C 1
ATOM 940 O O . GLY A 1 119 ? -15.021 20.402 11.869 1.00 95.25 119 GLY A O 1
ATOM 941 N N . ASP A 1 120 ? -13.523 21.723 12.894 1.00 94.44 120 ASP A N 1
ATOM 942 C CA . ASP A 1 120 ? -12.487 21.559 11.867 1.00 94.44 120 ASP A CA 1
ATOM 943 C C . ASP A 1 120 ? -12.030 20.099 11.761 1.00 94.44 120 ASP A C 1
ATOM 945 O O . ASP A 1 120 ? -11.927 19.553 10.660 1.00 94.44 120 ASP A O 1
ATOM 949 N N . TYR A 1 121 ? -11.813 19.440 12.904 1.00 94.75 121 TYR A N 1
ATOM 950 C CA . TYR A 1 121 ? -11.441 18.023 12.948 1.00 94.75 121 TYR A CA 1
ATOM 951 C C . TYR A 1 121 ? -12.578 17.108 12.484 1.00 94.75 121 TYR A C 1
ATOM 953 O O . TYR A 1 121 ? -12.321 16.135 11.776 1.00 94.75 121 TYR A O 1
ATOM 961 N N . GLU A 1 122 ? -13.832 17.411 12.827 1.00 94.81 122 GLU A N 1
ATOM 962 C CA . GLU A 1 122 ? -14.989 16.646 12.344 1.00 94.81 122 GLU A CA 1
ATOM 963 C C . GLU A 1 122 ? -15.137 16.744 10.819 1.00 94.81 122 GLU A C 1
ATOM 965 O O . GLU A 1 122 ? -15.378 15.741 10.144 1.00 94.81 122 GLU A O 1
ATOM 970 N N . GLU A 1 123 ? -14.943 17.933 10.252 1.00 96.25 123 GLU A N 1
ATOM 971 C CA . GLU A 1 123 ? -14.980 18.158 8.808 1.00 96.25 123 GLU A CA 1
ATOM 972 C C . GLU A 1 123 ? -13.793 17.515 8.079 1.00 96.25 123 GLU A C 1
ATOM 974 O O . GLU A 1 123 ? -13.968 16.929 7.006 1.00 96.25 123 GLU A O 1
ATOM 979 N N . PHE A 1 124 ? -12.595 17.558 8.666 1.00 95.81 124 PHE A N 1
ATOM 980 C CA . PHE A 1 124 ? -11.441 16.838 8.130 1.00 95.81 124 PHE A CA 1
ATOM 981 C C . PHE A 1 124 ? -11.664 15.317 8.176 1.00 95.81 124 PHE A C 1
ATOM 983 O O . PHE A 1 124 ? -11.383 14.619 7.200 1.00 95.81 124 PHE A O 1
ATOM 990 N N . GLY A 1 125 ? -12.263 14.806 9.257 1.00 95.31 125 GLY A N 1
ATOM 991 C CA . GLY A 1 125 ? -12.657 13.402 9.386 1.00 95.31 125 GLY A CA 1
ATOM 992 C C . GLY A 1 125 ? -13.602 12.949 8.272 1.00 95.31 125 GLY A C 1
ATOM 993 O O . GLY A 1 125 ? -13.362 11.912 7.657 1.00 95.31 125 GLY A O 1
ATOM 994 N N . LYS A 1 126 ? -14.610 13.764 7.930 1.00 95.56 126 LYS A N 1
ATOM 995 C CA . LYS A 1 126 ? -15.512 13.491 6.793 1.00 95.56 126 LYS A CA 1
ATOM 996 C C . LYS A 1 126 ? -14.762 13.403 5.463 1.00 95.56 126 LYS A C 1
ATOM 998 O O . LYS A 1 126 ? -15.051 12.517 4.665 1.00 95.56 126 LYS A O 1
ATOM 1003 N N . CYS A 1 127 ? -13.777 14.276 5.237 1.00 96.69 127 CYS A N 1
ATOM 1004 C CA . CYS A 1 127 ? -12.955 14.217 4.025 1.00 96.69 127 CYS A CA 1
ATOM 1005 C C . CYS A 1 127 ? -12.170 12.899 3.944 1.00 96.69 127 CYS A C 1
ATOM 1007 O O . CYS A 1 127 ? -12.080 12.302 2.874 1.00 96.69 127 CYS A O 1
ATOM 1009 N N . MET A 1 128 ? -11.623 12.420 5.065 1.00 96.44 128 MET A N 1
ATOM 1010 C CA . MET A 1 128 ? -10.905 11.141 5.104 1.00 96.44 128 MET A CA 1
ATOM 1011 C C . MET A 1 128 ? -11.833 9.931 4.955 1.00 96.44 128 MET A C 1
ATOM 1013 O O . MET A 1 128 ? -11.453 8.956 4.308 1.00 96.44 128 MET A O 1
ATOM 1017 N N . ASP A 1 129 ? -13.063 10.002 5.468 1.00 95.00 129 ASP A N 1
ATOM 1018 C CA . ASP A 1 129 ? -14.091 8.987 5.206 1.00 95.00 129 ASP A CA 1
ATOM 1019 C C . ASP A 1 129 ? -14.432 8.906 3.709 1.00 95.00 129 ASP A C 1
ATOM 1021 O O . ASP A 1 129 ? -14.531 7.807 3.159 1.00 95.00 129 ASP A O 1
ATOM 1025 N N . ASP A 1 130 ? -14.567 10.049 3.030 1.00 96.25 130 ASP A N 1
ATOM 1026 C CA . ASP A 1 130 ? -14.780 10.099 1.580 1.00 96.25 130 ASP A CA 1
ATOM 1027 C C . ASP A 1 130 ? -13.588 9.507 0.813 1.00 96.25 130 ASP A C 1
ATOM 1029 O O . ASP A 1 130 ? -13.792 8.680 -0.076 1.00 96.25 130 ASP A O 1
ATOM 1033 N N . VAL A 1 131 ? -12.350 9.840 1.198 1.00 97.19 131 VAL A N 1
ATOM 1034 C CA . VAL A 1 131 ? -11.135 9.233 0.622 1.00 97.19 131 VAL A CA 1
ATOM 1035 C C . VAL A 1 131 ? -11.139 7.712 0.797 1.00 97.19 131 VAL A C 1
ATOM 1037 O O . VAL A 1 131 ? -10.926 6.983 -0.172 1.00 97.19 131 VAL A O 1
ATOM 1040 N N . GLN A 1 132 ? -11.457 7.204 1.992 1.00 95.75 132 GLN A N 1
ATOM 1041 C CA . GLN A 1 132 ? -11.567 5.758 2.205 1.00 95.75 132 GLN A CA 1
ATOM 1042 C C . GLN A 1 132 ? -12.694 5.125 1.393 1.00 95.75 132 GLN A C 1
ATOM 1044 O O . GLN A 1 132 ? -12.557 3.990 0.951 1.00 95.75 132 GLN A O 1
ATOM 1049 N N . ASN A 1 133 ? -13.808 5.818 1.166 1.00 95.12 133 ASN A N 1
ATOM 1050 C CA . ASN A 1 133 ? -14.888 5.297 0.329 1.00 95.12 133 ASN A CA 1
ATOM 1051 C C . ASN A 1 133 ? -14.506 5.268 -1.158 1.00 95.12 133 ASN A C 1
ATOM 1053 O O . ASN A 1 133 ? -14.922 4.349 -1.865 1.00 95.12 133 ASN A O 1
ATOM 1057 N N . LEU A 1 134 ? -13.686 6.211 -1.627 1.00 96.44 134 LEU A N 1
ATOM 1058 C CA . LEU A 1 134 ? -13.125 6.185 -2.981 1.00 96.44 134 LEU A CA 1
ATOM 1059 C C . LEU A 1 134 ? -12.129 5.028 -3.160 1.00 96.44 134 LEU A C 1
ATOM 1061 O O . LEU A 1 134 ? -12.116 4.387 -4.208 1.00 96.44 134 LEU A O 1
ATOM 1065 N N . LEU A 1 135 ? -11.347 4.694 -2.129 1.00 96.19 135 LEU A N 1
ATOM 1066 C CA . LEU A 1 135 ? -10.421 3.556 -2.160 1.00 96.19 135 LEU A CA 1
ATOM 1067 C C . LEU A 1 135 ? -11.144 2.206 -1.986 1.00 96.19 135 LEU A C 1
ATOM 1069 O O . LEU A 1 135 ? -11.025 1.317 -2.831 1.00 96.19 135 LEU A O 1
ATOM 1073 N N . ASN A 1 136 ? -11.925 2.070 -0.912 1.00 93.38 136 ASN A N 1
ATOM 1074 C CA . ASN A 1 136 ? -12.446 0.811 -0.363 1.00 93.38 136 ASN A CA 1
ATOM 1075 C C . ASN A 1 136 ? -13.970 0.658 -0.395 1.00 93.38 136 ASN A C 1
ATOM 1077 O O . ASN A 1 136 ? -14.493 -0.385 0.002 1.00 93.38 136 ASN A O 1
ATOM 1081 N N . GLY A 1 137 ? -14.710 1.686 -0.806 1.00 90.56 137 GLY A N 1
ATOM 1082 C CA . GLY A 1 137 ? -16.167 1.639 -0.809 1.00 90.56 137 GLY A CA 1
ATOM 1083 C C . GLY A 1 137 ? -16.738 0.611 -1.799 1.00 90.56 137 GLY A C 1
ATOM 1084 O O . GLY A 1 137 ? -16.022 0.078 -2.650 1.00 90.56 137 GLY A O 1
ATOM 1085 N N . PRO A 1 138 ? -18.061 0.363 -1.762 1.00 87.38 138 PRO A N 1
ATOM 1086 C CA . PRO A 1 138 ? -18.733 -0.571 -2.672 1.00 87.38 138 PRO A CA 1
ATOM 1087 C C . PRO A 1 138 ? -18.556 -0.250 -4.160 1.00 87.38 138 PRO A C 1
ATOM 1089 O O . PRO A 1 138 ? -18.681 -1.159 -4.984 1.00 87.38 138 PRO A O 1
ATOM 1092 N N . SER A 1 139 ? -18.272 1.021 -4.465 1.00 87.12 139 SER A N 1
ATOM 1093 C CA . SER A 1 139 ? -17.961 1.539 -5.799 1.00 87.12 139 SER A CA 1
ATOM 1094 C C . SER A 1 139 ? -16.534 2.101 -5.909 1.00 87.12 13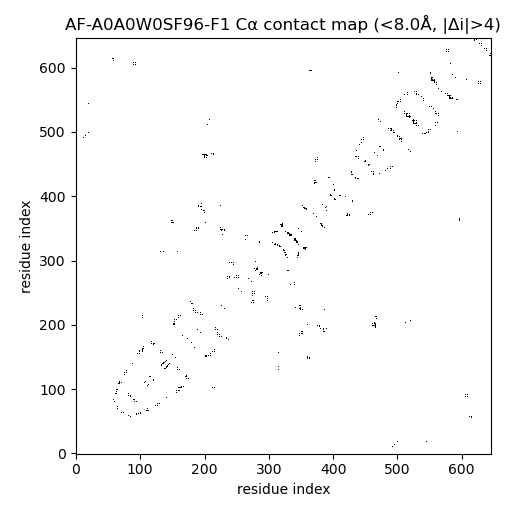9 SER A C 1
ATOM 1096 O O . SER A 1 139 ? -16.237 2.821 -6.859 1.00 87.12 139 SER A O 1
ATOM 1098 N N . GLY A 1 140 ? -15.673 1.819 -4.927 1.00 91.88 140 GLY A N 1
ATOM 1099 C CA . GLY A 1 140 ? -14.305 2.325 -4.870 1.00 91.88 140 GLY A CA 1
ATOM 1100 C C . GLY A 1 140 ? -13.337 1.568 -5.782 1.00 91.88 140 GLY A C 1
ATOM 1101 O O . GLY A 1 140 ? -13.642 0.485 -6.301 1.00 91.88 140 GLY A O 1
ATOM 1102 N N . LEU A 1 141 ? -12.137 2.127 -5.940 1.00 93.69 141 LEU A N 1
ATOM 1103 C CA . LEU A 1 141 ? -11.082 1.639 -6.833 1.00 93.69 141 LEU A CA 1
ATOM 1104 C C . LEU A 1 141 ? -10.700 0.179 -6.580 1.00 93.69 141 LEU A C 1
ATOM 1106 O O . LEU A 1 141 ? -10.535 -0.585 -7.535 1.00 93.69 141 LEU A O 1
ATOM 1110 N N . ARG A 1 142 ? -10.625 -0.246 -5.310 1.00 91.56 142 ARG A N 1
ATOM 1111 C CA . ARG A 1 142 ? -10.271 -1.626 -4.946 1.00 91.56 142 ARG A CA 1
ATOM 1112 C C . ARG A 1 142 ? -11.180 -2.642 -5.631 1.00 91.56 142 ARG A C 1
ATOM 1114 O O . ARG A 1 142 ? -10.703 -3.661 -6.123 1.00 91.56 142 ARG A O 1
ATOM 1121 N N . LYS A 1 143 ? -12.489 -2.387 -5.656 1.00 89.69 143 LYS A N 1
ATOM 1122 C CA . LYS A 1 143 ? -13.471 -3.321 -6.217 1.00 89.69 143 LYS A CA 1
ATOM 1123 C C . LYS A 1 143 ? -13.676 -3.110 -7.714 1.00 89.69 143 LYS A C 1
ATOM 1125 O O . LYS A 1 143 ? -13.678 -4.094 -8.444 1.00 89.69 143 LYS A O 1
ATOM 1130 N N . ASN A 1 144 ? -13.836 -1.862 -8.153 1.00 87.69 144 ASN A N 1
ATOM 1131 C CA . ASN A 1 144 ? -14.273 -1.545 -9.516 1.00 87.69 144 ASN A CA 1
ATOM 1132 C C . ASN A 1 144 ? -13.143 -1.482 -10.546 1.00 87.69 144 ASN A C 1
ATOM 1134 O O . ASN A 1 144 ? -13.409 -1.614 -11.736 1.00 87.69 144 ASN A O 1
ATOM 1138 N N . TRP A 1 145 ? -11.901 -1.279 -10.106 1.00 88.62 145 TRP A N 1
ATOM 1139 C CA . TRP A 1 145 ? -10.755 -1.166 -11.005 1.00 88.62 145 TRP A CA 1
ATOM 1140 C C . TRP A 1 145 ? -9.725 -2.261 -10.750 1.00 88.62 145 TRP A C 1
ATOM 1142 O O . TRP A 1 145 ? -9.357 -2.995 -11.665 1.00 88.62 145 TRP A O 1
ATOM 1152 N N . LEU A 1 146 ? -9.336 -2.456 -9.487 1.00 88.12 146 LEU A N 1
ATOM 1153 C CA . LEU A 1 146 ? -8.327 -3.450 -9.116 1.00 88.12 146 LEU A CA 1
ATOM 1154 C C . LEU A 1 146 ? -8.878 -4.877 -8.990 1.00 88.12 146 LEU A C 1
ATOM 1156 O O . LEU A 1 146 ? -8.103 -5.805 -8.779 1.00 88.12 146 LEU A O 1
ATOM 1160 N N . ASN A 1 147 ? -10.196 -5.090 -9.099 1.00 88.31 147 ASN A N 1
ATOM 1161 C CA . ASN A 1 147 ? -10.832 -6.407 -8.937 1.00 88.31 147 ASN A CA 1
ATOM 1162 C C . ASN A 1 147 ? -10.403 -7.134 -7.645 1.00 88.31 147 ASN A C 1
ATOM 1164 O O . ASN A 1 147 ? -10.167 -8.342 -7.637 1.00 88.31 147 ASN A O 1
ATOM 1168 N N . LYS A 1 148 ? -10.300 -6.382 -6.542 1.00 85.94 148 LYS A N 1
ATOM 1169 C CA . LYS A 1 148 ? -9.815 -6.804 -5.216 1.00 85.94 148 LYS A CA 1
ATOM 1170 C C . LYS A 1 148 ? -8.325 -7.163 -5.136 1.00 85.94 148 LYS A C 1
ATOM 1172 O O . LYS A 1 148 ? -7.885 -7.595 -4.070 1.00 85.94 148 LYS A O 1
ATOM 1177 N N . ALA A 1 149 ? -7.550 -6.972 -6.201 1.00 85.38 149 ALA A N 1
ATOM 1178 C CA . ALA A 1 149 ? -6.107 -7.157 -6.154 1.00 85.38 149 ALA A CA 1
ATOM 1179 C C . ALA A 1 149 ? -5.433 -6.122 -5.235 1.00 85.38 149 ALA A C 1
ATOM 1181 O O . ALA A 1 149 ? -5.998 -5.073 -4.914 1.00 85.38 149 ALA A O 1
ATOM 1182 N N . GLN A 1 150 ? -4.222 -6.444 -4.785 1.00 86.00 150 GLN A N 1
ATOM 1183 C CA . GLN A 1 150 ? -3.435 -5.614 -3.876 1.00 86.00 150 GLN A CA 1
ATOM 1184 C C . GLN A 1 150 ? -2.111 -5.219 -4.512 1.00 86.00 150 GLN A C 1
ATOM 1186 O O . GLN A 1 150 ? -1.466 -6.033 -5.171 1.00 86.00 150 GLN A O 1
ATOM 1191 N N . THR A 1 151 ? -1.686 -3.991 -4.230 1.00 89.75 151 THR A N 1
ATOM 1192 C CA . THR A 1 151 ? -0.348 -3.486 -4.536 1.00 89.75 151 THR A CA 1
ATOM 1193 C C . THR A 1 151 ? 0.228 -2.799 -3.304 1.00 89.75 151 THR A C 1
ATOM 1195 O O . THR A 1 151 ? -0.518 -2.349 -2.432 1.00 89.75 151 THR A O 1
ATOM 1198 N N . GLY A 1 152 ? 1.560 -2.721 -3.216 1.00 91.62 152 GLY A N 1
ATOM 1199 C CA . GLY A 1 152 ? 2.231 -2.048 -2.099 1.00 91.62 152 GLY A CA 1
ATOM 1200 C C . GLY A 1 152 ? 1.782 -0.590 -1.959 1.00 91.62 152 GLY A C 1
ATOM 1201 O O . GLY A 1 152 ? 1.353 -0.182 -0.883 1.00 91.62 152 GLY A O 1
ATOM 1202 N N . ALA A 1 153 ? 1.789 0.163 -3.065 1.00 92.69 153 ALA A N 1
ATOM 1203 C CA . ALA A 1 153 ? 1.384 1.569 -3.083 1.00 92.69 153 ALA A CA 1
ATOM 1204 C C . ALA A 1 153 ? -0.078 1.767 -2.644 1.00 92.69 153 ALA A C 1
ATOM 1206 O O . ALA A 1 153 ? -0.343 2.581 -1.761 1.00 92.69 153 ALA A O 1
ATOM 1207 N N . PHE A 1 154 ? -1.014 0.970 -3.176 1.00 94.19 154 PHE A N 1
ATOM 1208 C CA . PHE A 1 154 ? -2.431 1.077 -2.814 1.00 94.19 154 PHE A CA 1
ATOM 1209 C C . PHE A 1 154 ? -2.669 0.747 -1.334 1.00 94.19 154 PHE A C 1
ATOM 1211 O O . PHE A 1 154 ? -3.352 1.494 -0.638 1.00 94.19 154 PHE A O 1
ATOM 1218 N N . ASN A 1 155 ? -2.031 -0.311 -0.822 1.00 94.62 155 ASN A N 1
ATOM 1219 C CA . ASN A 1 155 ? -2.096 -0.660 0.597 1.00 94.62 155 ASN A CA 1
ATOM 1220 C C . ASN A 1 155 ? -1.557 0.478 1.488 1.00 94.62 155 ASN A C 1
ATOM 1222 O O . ASN A 1 155 ? -2.135 0.793 2.526 1.00 94.62 155 ASN A O 1
ATOM 1226 N N . ILE A 1 156 ? -0.454 1.124 1.094 1.00 95.62 156 ILE A N 1
ATOM 1227 C CA . ILE A 1 156 ? 0.112 2.250 1.852 1.00 95.62 156 ILE A CA 1
ATOM 1228 C C . ILE A 1 156 ? -0.806 3.473 1.793 1.00 95.62 156 ILE A C 1
ATOM 1230 O O . ILE A 1 156 ? -0.937 4.165 2.805 1.00 95.62 156 ILE A O 1
ATOM 1234 N N . MET A 1 157 ? -1.474 3.732 0.666 1.00 96.31 157 MET A N 1
ATOM 1235 C CA . MET A 1 157 ? -2.453 4.817 0.557 1.00 96.31 157 MET A CA 1
ATOM 1236 C C . MET A 1 157 ? -3.593 4.660 1.569 1.00 96.31 157 MET A C 1
ATOM 1238 O O . MET A 1 157 ? -3.898 5.591 2.315 1.00 96.31 157 MET A O 1
ATOM 1242 N N . GLU A 1 158 ? -4.178 3.467 1.643 1.00 96.00 158 GLU A N 1
ATOM 1243 C CA . GLU A 1 158 ? -5.286 3.163 2.554 1.00 96.00 158 GLU A CA 1
ATOM 1244 C C . GLU A 1 158 ? -4.876 3.245 4.020 1.00 96.00 158 GLU A C 1
ATOM 1246 O O . GLU A 1 158 ? -5.592 3.830 4.836 1.00 96.00 158 GLU A O 1
ATOM 1251 N N . LEU A 1 159 ? -3.711 2.684 4.353 1.00 97.12 159 LEU A N 1
ATOM 1252 C CA . LEU A 1 159 ? -3.175 2.700 5.710 1.00 97.12 159 LEU A CA 1
ATOM 1253 C C . LEU A 1 159 ? -2.751 4.110 6.139 1.00 97.12 159 LEU A C 1
ATOM 1255 O O . LEU A 1 159 ? -2.894 4.456 7.311 1.00 97.12 159 LEU A O 1
ATOM 1259 N N . SER A 1 160 ? -2.296 4.952 5.207 1.00 97.38 160 SER A N 1
ATOM 1260 C CA . SER A 1 160 ? -1.998 6.366 5.477 1.00 97.38 160 SER A CA 1
ATOM 1261 C C . SER A 1 160 ? -3.274 7.160 5.773 1.00 97.38 160 SER A C 1
ATOM 1263 O O . SER A 1 160 ? -3.321 7.903 6.754 1.00 97.38 160 SER A O 1
ATOM 1265 N N . ALA A 1 161 ? -4.334 6.966 4.979 1.00 97.00 161 ALA A N 1
ATOM 1266 C CA . ALA A 1 161 ? -5.640 7.572 5.244 1.00 97.00 161 ALA A CA 1
ATOM 1267 C C . ALA A 1 161 ? -6.236 7.081 6.577 1.00 97.00 161 ALA A C 1
ATOM 1269 O O . ALA A 1 161 ? -6.769 7.875 7.352 1.00 97.00 161 ALA A O 1
ATOM 1270 N N . LEU A 1 162 ? -6.083 5.791 6.892 1.00 97.00 162 LEU A N 1
ATOM 1271 C CA . LEU A 1 162 ? -6.528 5.213 8.160 1.00 97.00 162 LEU A CA 1
ATOM 1272 C C . LEU A 1 162 ? -5.766 5.804 9.352 1.00 97.00 162 LEU A C 1
ATOM 1274 O O . LEU A 1 162 ? -6.377 6.152 10.359 1.00 97.00 162 LEU A O 1
ATOM 1278 N N . ALA A 1 163 ? -4.448 5.975 9.235 1.00 97.25 163 ALA A N 1
ATOM 1279 C CA . ALA A 1 163 ? -3.637 6.609 10.270 1.00 97.25 163 ALA A CA 1
ATOM 1280 C C . ALA A 1 163 ? -4.094 8.050 10.565 1.00 97.25 163 ALA A C 1
ATOM 1282 O O . ALA A 1 163 ? -4.183 8.442 11.731 1.00 97.25 163 ALA A O 1
ATOM 1283 N N . LEU A 1 164 ? -4.453 8.816 9.528 1.00 96.56 164 LEU A N 1
ATOM 1284 C CA . LEU A 1 164 ? -5.045 10.148 9.682 1.00 96.56 164 LEU A CA 1
ATOM 1285 C C . LEU A 1 164 ? -6.400 10.094 10.392 1.00 96.56 164 LEU A C 1
ATOM 1287 O O . LEU A 1 164 ? -6.620 10.858 11.330 1.00 96.56 164 LEU A O 1
ATOM 1291 N N . GLN A 1 165 ? -7.284 9.165 10.014 1.00 95.50 165 GLN A N 1
ATOM 1292 C CA . GLN A 1 165 ? -8.570 8.978 10.697 1.00 95.50 165 GLN A CA 1
ATOM 1293 C C . GLN A 1 165 ? -8.383 8.643 12.179 1.00 95.50 165 GLN A C 1
ATOM 1295 O O . GLN A 1 165 ? -9.067 9.225 13.017 1.00 95.50 165 GLN A O 1
ATOM 1300 N N . ILE A 1 166 ? -7.429 7.770 12.520 1.00 96.12 166 ILE A N 1
ATOM 1301 C CA . ILE A 1 166 ? -7.100 7.434 13.914 1.00 96.12 166 ILE A CA 1
ATOM 1302 C C . ILE A 1 166 ? -6.691 8.696 14.691 1.00 96.12 166 ILE A C 1
ATOM 1304 O O . ILE A 1 166 ? -7.183 8.918 15.795 1.00 96.12 166 ILE A O 1
ATOM 1308 N N . ASN A 1 167 ? -5.860 9.563 14.106 1.00 95.00 167 ASN A N 1
ATOM 1309 C CA . ASN A 1 167 ? -5.422 10.812 14.745 1.00 95.00 167 ASN A CA 1
ATOM 1310 C C . ASN A 1 167 ? -6.546 11.820 14.953 1.00 95.00 167 ASN A C 1
ATOM 1312 O O . ASN A 1 167 ? -6.625 12.475 15.995 1.00 95.00 167 ASN A O 1
ATOM 1316 N N . ILE A 1 168 ? -7.403 11.959 13.945 1.00 94.44 168 ILE A N 1
ATOM 1317 C CA . ILE A 1 168 ? -8.566 12.839 14.000 1.00 94.44 168 ILE A CA 1
ATOM 1318 C C . ILE A 1 168 ? -9.504 12.360 15.111 1.00 94.44 168 ILE A C 1
ATOM 1320 O O . ILE A 1 168 ? -9.921 13.163 15.943 1.00 94.44 168 ILE A O 1
ATOM 1324 N N . GLN A 1 169 ? -9.776 11.054 15.184 1.00 94.31 169 GLN A N 1
ATOM 1325 C CA . GLN A 1 169 ? -10.634 10.486 16.225 1.00 94.31 169 GLN A CA 1
ATOM 1326 C C . GLN A 1 169 ? -10.017 10.579 17.625 1.00 94.31 169 GLN A C 1
ATOM 1328 O O . GLN A 1 169 ? -10.742 10.870 18.572 1.00 94.31 169 GLN A O 1
ATOM 1333 N N . ASP A 1 170 ? -8.699 10.405 17.774 1.00 94.56 170 ASP A N 1
ATOM 1334 C CA . ASP A 1 170 ? -7.996 10.641 19.046 1.00 94.56 170 ASP A CA 1
ATOM 1335 C C . ASP A 1 170 ? -8.170 12.093 19.511 1.00 94.56 170 ASP A C 1
ATOM 1337 O O . ASP A 1 170 ? -8.529 12.342 20.663 1.00 94.56 170 ASP A O 1
ATOM 1341 N N . THR A 1 171 ? -8.001 13.049 18.594 1.00 93.50 171 THR A N 1
ATOM 1342 C CA . THR A 1 171 ? -8.154 14.479 18.889 1.00 93.50 171 THR A CA 1
ATOM 1343 C C . THR A 1 171 ? -9.594 14.804 19.290 1.00 93.50 171 THR A C 1
ATOM 1345 O O . THR A 1 171 ? -9.817 15.392 20.347 1.00 93.50 171 THR A O 1
ATOM 1348 N N . ILE A 1 172 ? -10.584 14.341 18.516 1.00 93.44 172 ILE A N 1
ATOM 1349 C CA . ILE A 1 172 ? -12.014 14.513 18.820 1.00 93.44 172 ILE A CA 1
ATOM 1350 C C . ILE A 1 172 ? -12.366 13.901 20.181 1.00 93.44 172 ILE A C 1
ATOM 1352 O O . ILE A 1 172 ? -13.066 14.538 20.971 1.00 93.44 172 ILE A O 1
ATOM 1356 N N . ALA A 1 173 ? -11.884 12.688 20.474 1.00 94.00 173 ALA A N 1
ATOM 1357 C CA . ALA A 1 173 ? -12.147 12.013 21.741 1.00 94.00 173 ALA A CA 1
ATOM 1358 C C . ALA A 1 173 ? -11.605 12.822 22.924 1.00 94.00 173 ALA A C 1
ATOM 1360 O O . ALA A 1 173 ? -12.343 13.069 23.876 1.00 94.00 173 ALA A O 1
ATOM 1361 N N . ARG A 1 174 ? -10.362 13.314 22.834 1.00 93.75 174 ARG A N 1
ATOM 1362 C CA . ARG A 1 174 ? -9.758 14.165 23.871 1.00 93.75 174 ARG A CA 1
ATOM 1363 C C . ARG A 1 174 ? -10.531 15.464 24.066 1.00 93.75 174 ARG A C 1
ATOM 1365 O O . ARG A 1 174 ? -10.852 15.802 25.199 1.00 93.75 174 ARG A O 1
ATOM 1372 N N . THR A 1 175 ? -10.891 16.159 22.986 1.00 92.62 175 THR A N 1
ATOM 1373 C CA . THR A 1 175 ? -11.666 17.410 23.063 1.00 92.62 175 THR A CA 1
ATOM 1374 C C . THR A 1 175 ? -13.053 17.195 23.675 1.00 92.62 175 THR A C 1
ATOM 1376 O O . THR A 1 175 ? -13.547 18.059 24.394 1.00 92.62 175 THR A O 1
ATOM 1379 N N . LYS A 1 176 ? -13.678 16.035 23.433 1.00 92.19 176 LYS A N 1
ATOM 1380 C CA . LYS A 1 176 ? -14.983 15.657 24.003 1.00 92.19 176 LYS A CA 1
ATOM 1381 C C . LYS A 1 176 ? -14.890 14.972 25.376 1.00 92.19 176 LYS A C 1
ATOM 1383 O O . LYS A 1 176 ? -15.919 14.527 25.880 1.00 92.19 176 LYS A O 1
ATOM 1388 N N . ASN A 1 177 ? -13.699 14.868 25.977 1.00 92.38 177 ASN A N 1
ATOM 1389 C CA . ASN A 1 177 ? -13.453 14.123 27.222 1.00 92.38 177 ASN A CA 1
ATOM 1390 C C . ASN A 1 177 ? -13.968 12.668 27.182 1.00 92.38 177 ASN A C 1
ATOM 1392 O O . ASN A 1 177 ? -14.474 12.136 28.171 1.00 92.38 177 ASN A O 1
ATOM 1396 N N . LEU A 1 178 ? -13.862 12.023 26.020 1.00 94.38 178 LEU A N 1
ATOM 1397 C CA . LEU A 1 178 ? -14.175 10.610 25.833 1.00 94.38 178 LEU A CA 1
ATOM 1398 C C . LEU A 1 178 ? -12.919 9.754 26.080 1.00 94.38 178 LEU A C 1
ATOM 1400 O O . LEU A 1 178 ? -11.801 10.220 25.842 1.00 94.38 178 LEU A O 1
ATOM 1404 N N . PRO A 1 179 ? -13.069 8.483 26.497 1.00 94.88 179 PRO A N 1
ATOM 1405 C CA . PRO A 1 179 ? -11.966 7.530 26.495 1.00 94.88 179 PRO A CA 1
ATOM 1406 C C . PRO A 1 179 ? -11.326 7.401 25.111 1.00 94.88 179 PRO A C 1
ATOM 1408 O O . PRO A 1 179 ? -11.998 7.432 24.078 1.00 94.88 179 PRO A O 1
ATOM 1411 N N . VAL A 1 180 ? -10.012 7.202 25.099 1.00 93.62 180 VAL A N 1
ATOM 1412 C CA . VAL A 1 180 ? -9.208 7.141 23.878 1.00 93.62 180 VAL A CA 1
ATOM 1413 C C . VAL A 1 180 ? -9.125 5.702 23.357 1.00 93.62 180 VAL A C 1
ATOM 1415 O O . VAL A 1 180 ? -8.700 4.807 24.081 1.00 93.62 180 VAL A O 1
ATOM 1418 N N . PHE A 1 181 ? -9.479 5.481 22.085 1.00 96.12 181 PHE A N 1
ATOM 1419 C CA . PHE A 1 181 ? -9.421 4.156 21.436 1.00 96.12 181 PHE A CA 1
ATOM 1420 C C . PHE A 1 181 ? -8.071 3.846 20.760 1.00 96.12 181 PHE A C 1
ATOM 1422 O O . PHE A 1 181 ? -7.825 2.734 20.292 1.00 96.12 181 PHE A O 1
ATOM 1429 N N . THR A 1 182 ? -7.173 4.829 20.717 1.00 94.25 182 THR A N 1
ATOM 1430 C CA . THR A 1 182 ? -5.866 4.769 20.050 1.00 94.25 182 THR A CA 1
ATOM 1431 C C . THR A 1 182 ? -5.023 3.528 20.387 1.00 94.25 182 THR A C 1
ATOM 1433 O O . THR A 1 182 ? -4.424 2.993 19.457 1.00 94.25 182 THR A O 1
ATOM 1436 N N . PRO A 1 183 ? -4.989 2.980 21.623 1.00 95.81 183 PRO A N 1
ATOM 1437 C CA . PRO A 1 183 ? -4.257 1.735 21.902 1.00 95.81 183 PRO A CA 1
ATOM 1438 C C . PRO A 1 183 ? -4.694 0.538 21.034 1.00 95.81 183 PRO A C 1
ATOM 1440 O O . PRO A 1 183 ? -3.853 -0.180 20.483 1.00 95.81 183 PRO A O 1
ATOM 1443 N N . PHE A 1 184 ? -6.003 0.363 20.828 1.00 96.69 184 PHE A N 1
ATOM 1444 C CA . PHE A 1 184 ? -6.552 -0.685 19.961 1.00 96.69 184 PHE A CA 1
ATOM 1445 C C . PHE A 1 184 ? -6.243 -0.408 18.492 1.00 96.69 184 PHE A C 1
ATOM 1447 O O . PHE A 1 184 ? -5.778 -1.292 17.773 1.00 96.69 184 PHE A O 1
ATOM 1454 N N . ALA A 1 185 ? -6.427 0.838 18.054 1.00 96.19 185 ALA A N 1
ATOM 1455 C CA . ALA A 1 185 ? -6.133 1.243 16.684 1.00 96.19 185 ALA A CA 1
ATOM 1456 C C . ALA A 1 185 ? -4.642 1.085 16.323 1.00 96.19 185 ALA A C 1
ATOM 1458 O O . ALA A 1 185 ? -4.305 0.627 15.232 1.00 96.19 185 ALA A O 1
ATOM 1459 N N . ASN A 1 186 ? -3.737 1.386 17.254 1.00 96.44 186 ASN A N 1
ATOM 1460 C CA . ASN A 1 186 ? -2.300 1.188 17.077 1.00 96.44 186 ASN A CA 1
ATOM 1461 C C . ASN A 1 186 ? -1.945 -0.302 16.957 1.00 96.44 186 ASN A C 1
ATOM 1463 O O . ASN A 1 186 ? -1.141 -0.681 16.106 1.00 96.44 186 ASN A O 1
ATOM 1467 N N . THR A 1 187 ? -2.592 -1.153 17.759 1.00 97.12 187 THR A N 1
ATOM 1468 C CA . THR A 1 187 ? -2.436 -2.617 17.703 1.00 97.12 187 THR A CA 1
ATOM 1469 C C . THR A 1 187 ? -2.865 -3.178 16.346 1.00 97.12 187 THR A C 1
ATOM 1471 O O . THR A 1 187 ? -2.182 -4.034 15.781 1.00 97.12 187 THR A O 1
ATOM 1474 N N . VAL A 1 188 ? -3.962 -2.664 15.780 1.00 96.81 188 VAL A N 1
ATOM 1475 C CA . VAL A 1 188 ? -4.434 -3.009 14.427 1.00 96.81 188 VAL A CA 1
ATOM 1476 C C . VAL A 1 188 ? -3.377 -2.671 13.379 1.00 96.81 188 VAL A C 1
ATOM 1478 O O . VAL A 1 188 ? -3.006 -3.525 12.577 1.00 96.81 188 VAL A O 1
ATOM 1481 N N . MET A 1 189 ? -2.856 -1.442 13.406 1.00 97.38 189 MET A N 1
ATOM 1482 C CA . MET A 1 189 ? -1.848 -0.996 12.443 1.00 97.38 189 MET A CA 1
ATOM 1483 C C . MET A 1 189 ? -0.576 -1.841 12.545 1.00 97.38 189 MET A C 1
ATOM 1485 O O . MET A 1 189 ? -0.100 -2.357 11.534 1.00 97.38 189 MET A O 1
ATOM 1489 N N . GLN A 1 190 ? -0.079 -2.066 13.765 1.00 96.75 190 GLN A N 1
ATOM 1490 C CA . GLN A 1 190 ? 1.099 -2.897 14.014 1.00 96.75 190 GLN A CA 1
ATOM 1491 C C . GLN A 1 190 ? 0.897 -4.344 13.554 1.00 96.75 190 GLN A C 1
ATOM 1493 O O . GLN A 1 190 ? 1.814 -4.931 12.980 1.00 96.75 190 GLN A O 1
ATOM 1498 N N . THR A 1 191 ? -0.300 -4.904 13.754 1.00 96.06 191 THR A N 1
ATOM 1499 C CA . THR A 1 191 ? -0.662 -6.251 13.285 1.00 96.06 191 THR A CA 1
ATOM 1500 C C . THR A 1 191 ? -0.431 -6.398 11.781 1.00 96.06 191 THR A C 1
ATOM 1502 O O . THR A 1 191 ? 0.111 -7.412 11.347 1.00 96.06 191 THR A O 1
ATOM 1505 N N . ILE A 1 192 ? -0.790 -5.376 10.998 1.00 95.75 192 ILE A N 1
ATOM 1506 C CA . ILE A 1 192 ? -0.704 -5.397 9.533 1.00 95.75 192 ILE A CA 1
ATOM 1507 C C . ILE A 1 192 ? 0.720 -5.109 9.048 1.00 95.75 192 ILE A C 1
ATOM 1509 O O . ILE A 1 192 ? 1.219 -5.804 8.168 1.00 95.75 192 ILE A O 1
ATOM 1513 N N . ILE A 1 193 ? 1.400 -4.090 9.584 1.00 94.62 193 ILE A N 1
ATOM 1514 C CA . ILE A 1 193 ? 2.659 -3.592 8.991 1.00 94.62 193 ILE A CA 1
ATOM 1515 C C . ILE A 1 193 ? 3.929 -4.179 9.622 1.00 94.62 193 ILE A C 1
ATOM 1517 O O . ILE A 1 193 ? 4.997 -4.135 9.003 1.00 94.62 193 ILE A O 1
ATOM 1521 N N . GLY A 1 194 ? 3.841 -4.725 10.840 1.00 92.88 194 GLY A N 1
ATOM 1522 C CA . GLY A 1 194 ? 5.013 -5.001 11.676 1.00 92.88 194 GLY A CA 1
ATOM 1523 C C . GLY A 1 194 ? 5.955 -6.090 11.151 1.00 92.88 194 GLY A C 1
ATOM 1524 O O . GLY A 1 194 ? 7.150 -6.034 11.426 1.00 92.88 194 GLY A O 1
ATOM 1525 N N . ASN A 1 195 ? 5.453 -7.043 10.358 1.00 92.81 195 ASN A N 1
ATOM 1526 C CA . ASN A 1 195 ? 6.266 -8.098 9.734 1.00 92.81 195 ASN A CA 1
ATOM 1527 C C . ASN A 1 195 ? 6.675 -7.790 8.279 1.00 92.81 195 ASN A C 1
ATOM 1529 O O . ASN A 1 195 ? 7.393 -8.576 7.667 1.00 92.81 195 ASN A O 1
ATOM 1533 N N . ASN A 1 196 ? 6.265 -6.649 7.714 1.00 91.81 196 ASN A N 1
ATOM 1534 C CA . ASN A 1 196 ? 6.401 -6.379 6.277 1.00 91.81 196 ASN A CA 1
ATOM 1535 C C . ASN A 1 196 ? 7.642 -5.557 5.883 1.00 91.81 196 ASN A C 1
ATOM 1537 O O . ASN A 1 196 ? 7.825 -5.258 4.709 1.00 91.81 196 ASN A O 1
ATOM 1541 N N . GLN A 1 197 ? 8.541 -5.239 6.821 1.00 87.81 197 GLN A N 1
ATOM 1542 C CA . GLN A 1 197 ? 9.768 -4.471 6.539 1.00 87.81 197 GLN A CA 1
ATOM 1543 C C . GLN A 1 197 ? 10.680 -5.142 5.495 1.00 87.81 197 GLN A C 1
ATOM 1545 O O . GLN A 1 197 ? 11.320 -4.471 4.690 1.00 87.81 197 GLN A O 1
ATOM 1550 N N . ARG A 1 198 ? 10.755 -6.477 5.516 1.00 87.62 198 ARG A N 1
ATOM 1551 C CA . ARG A 1 198 ? 11.582 -7.272 4.594 1.00 87.62 198 ARG A CA 1
ATOM 1552 C C . ARG A 1 198 ? 10.789 -7.853 3.427 1.00 87.62 198 ARG A C 1
ATOM 1554 O O . ARG A 1 198 ? 11.366 -8.527 2.581 1.00 87.62 198 ARG A O 1
ATOM 1561 N N . ASN A 1 199 ? 9.480 -7.619 3.386 1.00 91.12 199 ASN A N 1
ATOM 1562 C CA . ASN A 1 199 ? 8.603 -8.255 2.420 1.00 91.12 199 ASN A CA 1
ATOM 1563 C C . ASN A 1 199 ? 8.778 -7.587 1.040 1.00 91.12 199 ASN A C 1
ATOM 1565 O O . ASN A 1 199 ? 8.389 -6.427 0.869 1.00 91.12 199 ASN A O 1
ATOM 1569 N N . PRO A 1 200 ? 9.330 -8.292 0.033 1.00 90.25 200 PRO A N 1
ATOM 1570 C CA . PRO A 1 200 ? 9.590 -7.701 -1.278 1.00 90.25 200 PRO A CA 1
ATOM 1571 C C . PRO A 1 200 ? 8.300 -7.367 -2.036 1.00 90.25 200 PRO A C 1
ATOM 1573 O O . PRO A 1 200 ? 8.308 -6.542 -2.950 1.00 90.25 200 PRO A O 1
ATOM 1576 N N . PHE A 1 201 ? 7.171 -7.971 -1.658 1.00 91.38 201 PHE A N 1
ATOM 1577 C CA . PHE A 1 201 ? 5.891 -7.723 -2.307 1.00 91.38 201 PHE A CA 1
ATOM 1578 C C . PHE A 1 201 ? 5.258 -6.385 -1.887 1.00 91.38 201 PHE A C 1
ATOM 1580 O O . PHE A 1 201 ? 4.398 -5.873 -2.606 1.00 91.38 201 PHE A O 1
ATOM 1587 N N . TRP A 1 202 ? 5.728 -5.772 -0.792 1.00 91.81 202 TRP A N 1
ATOM 1588 C CA . TRP A 1 202 ? 5.299 -4.447 -0.313 1.00 91.81 202 TRP A CA 1
ATOM 1589 C C . TRP A 1 202 ? 6.024 -3.263 -0.951 1.00 91.81 202 TRP A C 1
ATOM 1591 O O . TRP A 1 202 ? 5.650 -2.124 -0.693 1.00 91.81 202 TRP A O 1
ATOM 1601 N N . ALA A 1 203 ? 7.027 -3.514 -1.792 1.00 88.62 203 ALA A N 1
ATOM 1602 C CA . ALA A 1 203 ? 7.748 -2.479 -2.525 1.00 88.62 203 ALA A CA 1
ATOM 1603 C C . ALA A 1 203 ? 6.789 -1.488 -3.226 1.00 88.62 203 ALA A C 1
ATOM 1605 O O . ALA A 1 203 ? 5.683 -1.840 -3.625 1.00 88.62 203 ALA A O 1
ATOM 1606 N N . THR A 1 204 ? 7.142 -0.230 -3.427 1.00 86.75 204 THR A N 1
ATOM 1607 C CA . THR A 1 204 ? 6.212 0.698 -4.119 1.00 86.75 204 THR A CA 1
ATOM 1608 C C . THR A 1 204 ? 6.752 1.211 -5.433 1.00 86.75 204 THR A C 1
ATOM 1610 O O . THR A 1 204 ? 5.994 1.747 -6.233 1.00 86.75 204 THR A O 1
ATOM 1613 N N . ASN A 1 205 ? 8.055 1.032 -5.656 1.00 85.88 205 ASN A N 1
ATOM 1614 C CA . ASN A 1 205 ? 8.805 1.698 -6.715 1.00 85.88 205 ASN A CA 1
ATOM 1615 C C . ASN A 1 205 ? 8.643 3.238 -6.648 1.00 85.88 205 ASN A C 1
ATOM 1617 O O . ASN A 1 205 ? 8.875 3.925 -7.637 1.00 85.88 205 ASN A O 1
ATOM 1621 N N . HIS A 1 206 ? 8.250 3.788 -5.487 1.00 90.44 206 HIS A N 1
ATOM 1622 C CA . HIS A 1 206 ? 7.957 5.204 -5.288 1.00 90.44 206 HIS A CA 1
ATOM 1623 C C . HIS A 1 206 ? 8.485 5.683 -3.918 1.00 90.44 206 HIS A C 1
ATOM 1625 O O . HIS A 1 206 ? 7.894 5.366 -2.881 1.00 90.44 206 HIS A O 1
ATOM 1631 N N . PRO A 1 207 ? 9.530 6.528 -3.862 1.00 91.81 207 PRO A N 1
ATOM 1632 C CA . PRO A 1 207 ? 10.183 6.881 -2.598 1.00 91.81 207 PRO A CA 1
ATOM 1633 C C . PRO A 1 207 ? 9.251 7.550 -1.588 1.00 91.81 207 PRO A C 1
ATOM 1635 O O . PRO A 1 207 ? 9.354 7.283 -0.397 1.00 91.81 207 PRO A O 1
ATOM 1638 N N . GLY A 1 208 ? 8.295 8.368 -2.046 1.00 92.00 208 GLY A N 1
ATOM 1639 C CA . GLY A 1 208 ? 7.310 8.993 -1.157 1.00 92.00 208 GLY A CA 1
ATOM 1640 C C . GLY A 1 208 ? 6.414 7.989 -0.416 1.00 92.00 208 GLY A C 1
ATOM 1641 O O . GLY A 1 208 ? 6.080 8.213 0.746 1.00 92.00 208 GLY A O 1
ATOM 1642 N N . PHE A 1 209 ? 6.054 6.859 -1.038 1.00 93.75 209 PHE A N 1
ATOM 1643 C CA . PHE A 1 209 ? 5.271 5.825 -0.359 1.00 93.75 209 PHE A CA 1
ATOM 1644 C C . PHE A 1 209 ? 6.143 4.910 0.489 1.00 93.75 209 PHE A C 1
ATOM 1646 O O . PHE A 1 209 ? 5.716 4.534 1.577 1.00 93.75 209 PHE A O 1
ATOM 1653 N N . ASP A 1 210 ? 7.366 4.608 0.052 1.00 93.44 210 ASP A N 1
ATOM 1654 C CA . ASP A 1 210 ? 8.340 3.905 0.891 1.00 93.44 210 ASP A CA 1
ATOM 1655 C C . ASP A 1 210 ? 8.621 4.691 2.183 1.00 93.44 210 ASP A C 1
ATOM 1657 O O . ASP A 1 210 ? 8.619 4.110 3.269 1.00 93.44 210 ASP A O 1
ATOM 1661 N N . GLN A 1 211 ? 8.766 6.019 2.092 1.00 92.38 211 GLN A N 1
ATOM 1662 C CA . GLN A 1 211 ? 8.906 6.894 3.256 1.00 92.38 211 GLN A CA 1
ATOM 1663 C C . GLN A 1 211 ? 7.667 6.827 4.158 1.00 92.38 211 GLN A C 1
ATOM 1665 O O . GLN A 1 211 ? 7.803 6.594 5.357 1.00 92.38 211 GLN A O 1
ATOM 1670 N N . LYS A 1 212 ? 6.452 6.966 3.607 1.00 94.25 212 LYS A N 1
ATOM 1671 C CA . LYS A 1 212 ? 5.220 6.828 4.405 1.00 94.25 212 LYS A CA 1
ATOM 1672 C C . LYS A 1 212 ? 5.112 5.463 5.071 1.00 94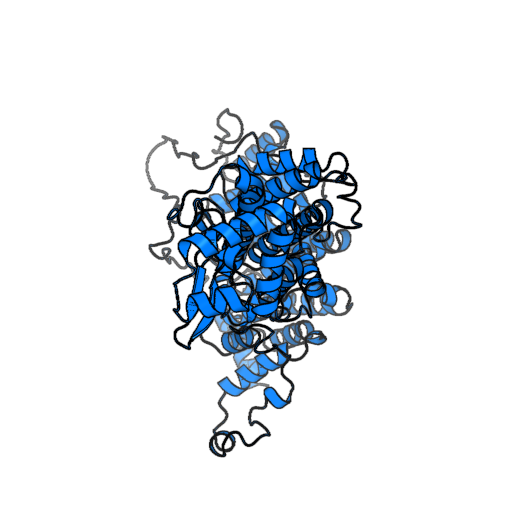.25 212 LYS A C 1
ATOM 1674 O O . LYS A 1 212 ? 4.698 5.376 6.222 1.00 94.25 212 LYS A O 1
ATOM 1679 N N . PHE A 1 213 ? 5.500 4.392 4.387 1.00 95.31 213 PHE A N 1
ATOM 1680 C CA . PHE A 1 213 ? 5.500 3.058 4.972 1.00 95.31 213 PHE A CA 1
ATOM 1681 C C . PHE A 1 213 ? 6.464 2.960 6.157 1.00 95.31 213 PHE A C 1
ATOM 1683 O O . PHE A 1 213 ? 6.075 2.460 7.212 1.00 95.31 213 PHE A O 1
ATOM 1690 N N . GLN A 1 214 ? 7.676 3.506 6.031 1.00 93.00 214 GLN A N 1
ATOM 1691 C CA . GLN A 1 214 ? 8.627 3.600 7.142 1.00 93.00 214 GLN A CA 1
ATOM 1692 C C . GLN A 1 214 ? 8.091 4.460 8.295 1.00 93.00 214 GLN A C 1
ATOM 1694 O O . GLN A 1 214 ? 8.235 4.078 9.454 1.00 93.00 214 GLN A O 1
ATOM 1699 N N . GLU A 1 215 ? 7.436 5.589 8.006 1.00 94.12 215 GLU A N 1
ATOM 1700 C CA . GLU A 1 215 ? 6.784 6.436 9.014 1.00 94.12 215 GLU A CA 1
ATOM 1701 C C . GLU A 1 215 ? 5.695 5.669 9.776 1.00 94.12 215 GLU A C 1
ATOM 1703 O O . GLU A 1 215 ? 5.684 5.689 11.008 1.00 94.12 215 GLU A O 1
ATOM 1708 N N . LEU A 1 216 ? 4.820 4.941 9.069 1.00 95.94 216 LEU A N 1
ATOM 1709 C CA . LEU A 1 216 ? 3.812 4.070 9.682 1.00 95.94 216 LEU A CA 1
ATOM 1710 C C . LEU A 1 216 ? 4.483 3.004 10.557 1.00 95.94 216 LEU A C 1
ATOM 1712 O O . LEU A 1 216 ? 4.103 2.833 11.716 1.00 95.94 216 LEU A O 1
ATOM 1716 N N . GLN A 1 217 ? 5.500 2.310 10.039 1.00 94.25 217 GLN A N 1
ATOM 1717 C CA . GLN A 1 217 ? 6.213 1.277 10.790 1.00 94.25 217 GLN A CA 1
ATOM 1718 C C . GLN A 1 217 ? 6.834 1.842 12.065 1.00 94.25 217 GLN A C 1
ATOM 1720 O O . GLN A 1 217 ? 6.585 1.308 13.140 1.00 94.25 217 GLN A O 1
ATOM 1725 N N . ASN A 1 218 ? 7.572 2.948 11.976 1.00 93.56 218 ASN A N 1
ATOM 1726 C CA . ASN A 1 218 ? 8.207 3.587 13.128 1.00 93.56 218 ASN A CA 1
ATOM 1727 C C . ASN A 1 218 ? 7.184 4.030 14.174 1.00 93.56 218 ASN A C 1
ATOM 1729 O O . ASN A 1 218 ? 7.409 3.858 15.370 1.00 93.56 218 ASN A O 1
ATOM 1733 N N . ARG A 1 219 ? 6.050 4.569 13.722 1.00 93.69 219 ARG A N 1
ATOM 1734 C CA . ARG A 1 219 ? 4.984 5.073 14.586 1.00 93.69 219 ARG A CA 1
ATOM 1735 C C . ARG A 1 219 ? 4.302 3.976 15.402 1.00 93.69 219 ARG A C 1
ATOM 1737 O O . ARG A 1 219 ? 4.018 4.194 16.576 1.00 93.69 219 ARG A O 1
ATOM 1744 N N . TYR A 1 220 ? 3.972 2.847 14.777 1.00 95.31 220 TYR A N 1
ATOM 1745 C CA . TYR A 1 220 ? 3.179 1.790 15.421 1.00 95.31 220 TYR A CA 1
ATOM 1746 C C . TYR A 1 220 ? 4.031 0.651 15.993 1.00 95.31 220 TYR A C 1
ATOM 1748 O O . TYR A 1 220 ? 3.509 -0.195 16.731 1.00 95.31 220 TYR A O 1
ATOM 1756 N N . ASN A 1 221 ? 5.336 0.639 15.705 1.00 93.81 221 ASN A N 1
ATOM 1757 C CA . ASN A 1 221 ? 6.267 -0.349 16.232 1.00 93.81 221 ASN A CA 1
ATOM 1758 C C . ASN A 1 221 ? 6.196 -0.425 17.765 1.00 93.81 221 ASN A C 1
ATOM 1760 O O . ASN A 1 221 ? 6.246 0.583 18.464 1.00 93.81 221 ASN A O 1
ATOM 1764 N N . GLY A 1 222 ? 6.105 -1.646 18.289 1.00 88.44 222 GLY A N 1
ATOM 1765 C CA . GLY A 1 222 ? 6.072 -1.892 19.731 1.00 88.44 222 GLY A CA 1
ATOM 1766 C C . GLY A 1 222 ? 4.720 -1.659 20.412 1.00 88.44 222 GLY A C 1
ATOM 1767 O O . GLY A 1 222 ? 4.655 -1.777 21.632 1.00 88.44 222 GLY A O 1
ATOM 1768 N N . SER A 1 223 ? 3.642 -1.381 19.669 1.00 94.81 223 SER A N 1
ATOM 1769 C CA . SER A 1 223 ? 2.288 -1.298 20.246 1.00 94.81 223 SER A CA 1
ATOM 1770 C C . SER A 1 223 ? 1.921 -2.607 20.970 1.00 94.81 223 SER A C 1
ATOM 1772 O O . SER A 1 223 ? 2.022 -3.663 20.342 1.00 94.81 223 SER A O 1
ATOM 1774 N N . PRO A 1 224 ? 1.509 -2.589 22.253 1.00 93.38 224 PRO A N 1
ATOM 1775 C CA . PRO A 1 224 ? 1.230 -3.807 23.017 1.00 93.38 224 PRO A CA 1
ATOM 1776 C C . PRO A 1 224 ? -0.099 -4.455 22.609 1.00 93.38 224 PRO A C 1
ATOM 1778 O O . PRO A 1 224 ? -1.023 -3.767 22.182 1.00 93.38 224 PRO A O 1
ATOM 1781 N N . THR A 1 225 ? -0.224 -5.773 22.789 1.00 93.31 225 THR A N 1
ATOM 1782 C CA . THR A 1 225 ? -1.509 -6.475 22.629 1.00 93.31 225 THR A CA 1
ATOM 1783 C C . THR A 1 225 ? -2.545 -5.925 23.605 1.00 93.31 225 THR A C 1
ATOM 1785 O O . THR A 1 225 ? -2.209 -5.705 24.766 1.00 93.31 225 THR A O 1
ATOM 1788 N N . GLN A 1 226 ? -3.792 -5.774 23.159 1.00 94.12 226 GLN A N 1
ATOM 1789 C CA . GLN A 1 226 ? -4.899 -5.349 24.017 1.00 94.12 226 GLN A CA 1
ATOM 1790 C C . GLN A 1 226 ? -5.740 -6.549 24.463 1.00 94.12 226 GLN A C 1
ATOM 1792 O O . GLN A 1 226 ? -6.078 -7.426 23.665 1.00 94.12 226 GLN A O 1
ATOM 1797 N N . THR A 1 227 ? -6.092 -6.578 25.741 1.00 92.81 227 THR A N 1
ATOM 1798 C CA . THR A 1 227 ? -6.870 -7.632 26.396 1.00 92.81 227 THR A CA 1
ATOM 1799 C C . THR A 1 227 ? -8.378 -7.401 26.267 1.00 92.81 227 THR A C 1
ATOM 1801 O O . THR A 1 227 ? -8.850 -6.302 25.971 1.00 92.81 227 THR A O 1
ATOM 1804 N N . HIS A 1 228 ? -9.172 -8.444 26.538 1.00 91.25 228 HIS A N 1
ATOM 1805 C CA . HIS A 1 228 ? -10.630 -8.305 26.629 1.00 91.25 228 HIS A CA 1
ATOM 1806 C C . HIS A 1 228 ? -11.045 -7.325 27.734 1.00 91.25 228 HIS A C 1
ATOM 1808 O O . HIS A 1 228 ? -11.949 -6.522 27.520 1.00 91.25 228 HIS A O 1
ATOM 1814 N N . GLN A 1 229 ? -10.366 -7.348 28.887 1.00 92.12 229 GLN A N 1
ATOM 1815 C CA . GLN A 1 229 ? -10.706 -6.480 30.014 1.00 92.12 229 GLN A CA 1
ATOM 1816 C C . GLN A 1 229 ? -10.476 -5.000 29.686 1.00 92.12 229 GLN A C 1
ATOM 1818 O O . GLN A 1 229 ? -11.363 -4.192 29.938 1.00 92.12 229 GLN A O 1
ATOM 1823 N N . GLU A 1 230 ? -9.358 -4.651 29.042 1.00 94.69 230 GLU A N 1
ATOM 1824 C CA . GLU A 1 230 ? -9.102 -3.273 28.592 1.00 94.69 230 GLU A CA 1
ATOM 1825 C C . GLU A 1 230 ? -10.193 -2.777 27.634 1.00 94.69 230 GLU A C 1
ATOM 1827 O O . GLU A 1 230 ? -10.594 -1.613 27.686 1.00 94.69 230 GLU A O 1
ATOM 1832 N N . PHE A 1 231 ? -10.720 -3.659 26.777 1.00 94.56 231 PHE A N 1
ATOM 1833 C CA . PHE A 1 231 ? -11.816 -3.300 25.877 1.00 94.56 231 PHE A CA 1
ATOM 1834 C C . PHE A 1 231 ? -13.132 -3.088 26.635 1.00 94.56 231 PHE A C 1
ATOM 1836 O O . PHE A 1 231 ? -13.870 -2.143 26.350 1.00 94.56 231 PHE A O 1
ATOM 1843 N N . PHE A 1 232 ? -13.412 -3.919 27.643 1.00 93.00 232 PHE A N 1
ATOM 1844 C CA . PHE A 1 232 ? -14.584 -3.752 28.509 1.00 93.00 232 PHE A CA 1
ATOM 1845 C C . PHE A 1 232 ? -14.511 -2.434 29.283 1.00 93.00 232 PHE A C 1
ATOM 1847 O O . PHE A 1 232 ? -15.498 -1.698 29.354 1.00 93.00 232 PHE A O 1
ATOM 1854 N N . ASP A 1 233 ? -13.333 -2.106 29.811 1.00 93.62 233 ASP A N 1
ATOM 1855 C CA . ASP A 1 233 ? -13.088 -0.877 30.559 1.00 93.62 233 ASP A CA 1
ATOM 1856 C C . ASP A 1 233 ? -13.224 0.363 29.670 1.00 93.62 233 ASP A C 1
ATOM 1858 O O . ASP A 1 233 ? -13.820 1.354 30.098 1.00 93.62 233 ASP A O 1
ATOM 1862 N N . TYR A 1 234 ? -12.764 0.294 28.417 1.00 95.94 234 TYR A N 1
ATOM 1863 C CA . TYR A 1 234 ? -12.975 1.345 27.420 1.00 95.94 234 TYR A CA 1
ATOM 1864 C C . TYR A 1 234 ? -14.470 1.610 27.172 1.00 95.94 234 TYR A C 1
ATOM 1866 O O . TYR A 1 234 ? -14.924 2.754 27.290 1.00 95.94 234 TYR A O 1
ATOM 1874 N N . LEU A 1 235 ? -15.256 0.562 26.889 1.00 95.25 235 LEU A N 1
ATOM 1875 C CA . LEU A 1 235 ? -16.697 0.690 26.633 1.00 95.25 235 LEU A CA 1
ATOM 1876 C C . LEU A 1 235 ? -17.443 1.215 27.867 1.00 95.25 235 LEU A C 1
ATOM 1878 O O . LEU A 1 235 ? -18.271 2.119 27.759 1.00 95.25 235 LEU A O 1
ATOM 1882 N N . ASN A 1 236 ? -17.101 0.722 29.057 1.00 93.56 236 ASN A N 1
ATOM 1883 C CA . ASN A 1 236 ? -17.635 1.251 30.311 1.00 93.56 236 ASN A CA 1
ATOM 1884 C C . ASN A 1 236 ? -17.234 2.711 30.545 1.00 93.56 236 ASN A C 1
ATOM 1886 O O . ASN A 1 236 ? -18.030 3.490 31.074 1.00 93.56 236 ASN A O 1
ATOM 1890 N N . GLY A 1 237 ? -16.025 3.101 30.142 1.00 94.75 237 GLY A N 1
ATOM 1891 C CA . GLY A 1 237 ? -15.561 4.483 30.156 1.00 94.75 237 GLY A CA 1
ATOM 1892 C C . GLY A 1 237 ? -16.454 5.403 29.326 1.00 94.75 237 GLY A C 1
ATOM 1893 O O . GLY A 1 237 ? -16.782 6.493 29.791 1.00 94.75 237 GLY A O 1
ATOM 1894 N N . LEU A 1 238 ? -16.912 4.959 28.147 1.00 94.88 238 LEU A N 1
ATOM 1895 C CA . LEU A 1 238 ? -17.834 5.741 27.313 1.00 94.88 238 LEU A CA 1
ATOM 1896 C C . LEU A 1 238 ? -19.144 6.001 28.058 1.00 94.88 238 LEU A C 1
ATOM 1898 O O . LEU A 1 238 ? -19.622 7.135 28.088 1.00 94.88 238 LEU A O 1
ATOM 1902 N N . LEU A 1 239 ? -19.687 4.978 28.722 1.00 94.88 239 LEU A N 1
ATOM 1903 C CA . LEU A 1 239 ? -20.934 5.101 29.479 1.00 94.88 239 LEU A CA 1
ATOM 1904 C C . LEU A 1 239 ? -20.785 5.998 30.717 1.00 94.88 239 LEU A C 1
ATOM 1906 O O . LEU A 1 239 ? -21.709 6.728 31.066 1.00 94.88 239 LEU A O 1
ATOM 1910 N N . LYS A 1 240 ? -19.616 5.984 31.370 1.00 94.31 240 LYS A N 1
ATOM 1911 C CA . LYS A 1 240 ? -19.323 6.821 32.550 1.00 94.31 240 LYS A CA 1
ATOM 1912 C C . LYS A 1 240 ? -19.316 8.322 32.254 1.00 94.31 240 LYS A C 1
ATOM 1914 O O . LYS A 1 240 ? -19.415 9.105 33.192 1.00 94.31 240 LYS A O 1
ATOM 1919 N N . THR A 1 241 ? -19.241 8.726 30.985 1.00 94.25 241 THR A N 1
ATOM 1920 C CA . THR A 1 241 ? -19.371 10.140 30.596 1.00 94.25 241 THR A CA 1
ATOM 1921 C C . THR A 1 241 ? -20.790 10.691 30.785 1.00 94.25 241 THR A C 1
ATOM 1923 O O . THR A 1 241 ? -20.958 11.902 30.794 1.00 94.25 241 THR A O 1
ATOM 1926 N N . GLU A 1 242 ? -21.794 9.822 30.959 1.00 94.75 242 GLU A N 1
ATOM 1927 C CA . GLU A 1 242 ? -23.192 10.176 31.242 1.00 94.75 242 GLU A CA 1
ATOM 1928 C C . GLU A 1 242 ? -23.696 9.394 32.473 1.00 94.75 242 GLU A C 1
ATOM 1930 O O . GLU A 1 242 ? -24.481 8.449 32.338 1.00 94.75 242 GLU A O 1
ATOM 1935 N N . PRO A 1 243 ? -23.239 9.728 33.695 1.00 95.25 243 PRO A N 1
ATOM 1936 C CA . PRO A 1 243 ? -23.444 8.886 34.875 1.00 95.25 243 PRO A CA 1
ATOM 1937 C C . PRO A 1 243 ? -24.923 8.664 35.218 1.00 95.25 243 PRO A C 1
ATOM 1939 O O . PRO A 1 243 ? -25.302 7.547 35.568 1.00 95.25 243 PRO A O 1
ATOM 1942 N N . GLN A 1 244 ? -25.769 9.689 35.061 1.00 96.69 244 GLN A N 1
ATOM 1943 C CA . GLN A 1 244 ? -27.204 9.567 35.328 1.00 96.69 244 GLN A CA 1
ATOM 1944 C C . GLN A 1 244 ? -27.893 8.646 34.313 1.00 96.69 244 GLN A C 1
ATOM 1946 O O . GLN A 1 244 ? -28.630 7.744 34.698 1.00 96.69 244 GLN A O 1
ATOM 1951 N N . LEU A 1 245 ? -27.615 8.820 33.015 1.00 96.69 245 LEU A N 1
ATOM 1952 C CA . LEU A 1 245 ? -28.194 7.968 31.971 1.00 96.69 245 LEU A CA 1
ATOM 1953 C C . LEU A 1 245 ? -27.716 6.517 32.102 1.00 96.69 245 LEU A C 1
ATOM 1955 O O . LEU A 1 245 ? -28.492 5.593 31.870 1.00 96.69 245 LEU A O 1
ATOM 1959 N N . LYS A 1 246 ? -26.460 6.302 32.512 1.00 96.50 246 LYS A N 1
ATOM 1960 C CA . LYS A 1 246 ? -25.929 4.970 32.820 1.00 96.50 246 LYS A CA 1
ATOM 1961 C C . LYS A 1 246 ? -26.704 4.308 33.962 1.00 96.50 246 LYS A C 1
ATOM 1963 O O . LYS A 1 246 ? -27.134 3.171 33.797 1.00 96.50 246 LYS A O 1
ATOM 1968 N N . ALA A 1 247 ? -26.920 5.009 35.075 1.00 97.25 247 ALA A N 1
ATOM 1969 C CA . ALA A 1 247 ? -27.677 4.484 36.215 1.00 97.25 247 ALA A CA 1
ATOM 1970 C C . ALA A 1 247 ? -29.140 4.167 35.849 1.00 97.25 247 ALA A C 1
ATOM 1972 O O . ALA A 1 247 ? -29.688 3.137 36.254 1.00 97.25 247 ALA A O 1
ATOM 1973 N N . ASP A 1 248 ? -29.759 5.010 35.021 1.00 97.06 248 ASP A N 1
ATOM 1974 C CA . ASP A 1 248 ? -31.101 4.772 34.492 1.00 97.06 248 ASP A CA 1
ATOM 1975 C C . ASP A 1 248 ? -31.143 3.501 33.614 1.00 97.06 248 ASP A C 1
ATOM 1977 O O . ASP A 1 248 ? -32.048 2.679 33.760 1.00 97.06 248 ASP A O 1
ATOM 1981 N N . LEU A 1 249 ? -30.149 3.284 32.741 1.00 96.44 249 LEU A N 1
ATOM 1982 C CA . LEU A 1 249 ? -30.037 2.061 31.928 1.00 96.44 249 LEU A CA 1
ATOM 1983 C C . LEU A 1 249 ? -29.788 0.809 32.779 1.00 96.44 249 LEU A C 1
ATOM 1985 O O . LEU A 1 249 ? -30.336 -0.255 32.490 1.00 96.44 249 LEU A O 1
ATOM 1989 N N . GLU A 1 250 ? -28.988 0.915 33.839 1.00 96.75 250 GLU A N 1
ATOM 1990 C CA . GLU A 1 250 ? -28.777 -0.177 34.798 1.00 96.75 250 GLU A CA 1
ATOM 1991 C C . GLU A 1 250 ? -30.072 -0.526 35.536 1.00 96.75 250 GLU A C 1
ATOM 1993 O O . GLU A 1 250 ? -30.386 -1.702 35.714 1.00 96.75 250 GLU A O 1
ATOM 1998 N N . SER A 1 251 ? -30.868 0.480 35.895 1.00 96.56 251 SER A N 1
ATOM 1999 C CA . SER A 1 251 ? -32.185 0.280 36.507 1.00 96.56 251 SER A CA 1
ATOM 2000 C C . SER A 1 251 ? -33.145 -0.424 35.549 1.00 96.56 251 SER A C 1
ATOM 2002 O O . SER A 1 251 ? -33.843 -1.357 35.944 1.00 96.56 251 SER A O 1
ATOM 2004 N N . ILE A 1 252 ? -33.122 -0.046 34.268 1.00 95.38 252 ILE A N 1
ATOM 2005 C CA . ILE A 1 252 ? -33.869 -0.726 33.205 1.00 95.38 252 ILE A CA 1
ATOM 2006 C C . ILE A 1 252 ? -33.426 -2.191 33.074 1.00 95.38 252 ILE A C 1
ATOM 2008 O O . ILE A 1 252 ? -34.267 -3.081 32.967 1.00 95.38 252 ILE A O 1
ATOM 2012 N N . TYR A 1 253 ? -32.121 -2.464 33.108 1.00 96.56 253 TYR A N 1
ATOM 2013 C CA . TYR A 1 253 ? -31.613 -3.836 33.083 1.00 96.56 253 TYR A CA 1
ATOM 2014 C C . TYR A 1 253 ? -32.113 -4.644 34.284 1.00 96.56 253 TYR A C 1
ATOM 2016 O O . TYR A 1 253 ? -32.533 -5.787 34.131 1.00 96.56 253 TYR A O 1
ATOM 2024 N N . LEU A 1 254 ? -32.064 -4.068 35.486 1.00 95.25 254 LEU A N 1
ATOM 2025 C CA . LEU A 1 254 ? -32.534 -4.735 36.698 1.00 95.25 254 LEU A CA 1
ATOM 2026 C C . LEU A 1 254 ? -34.049 -4.963 36.664 1.00 95.25 254 LEU A C 1
ATOM 2028 O O . LEU A 1 254 ? -34.509 -5.984 37.155 1.00 95.25 254 LEU A O 1
ATOM 2032 N N . SER A 1 255 ? -34.832 -4.073 36.063 1.00 93.81 255 SER A N 1
ATOM 2033 C CA . SER A 1 255 ? -36.269 -4.307 35.889 1.00 93.81 255 SER A CA 1
ATOM 2034 C C . SER A 1 255 ? -36.542 -5.533 35.012 1.00 93.81 255 SER A C 1
ATOM 2036 O O . SER A 1 255 ? -37.342 -6.389 35.376 1.00 93.81 255 SER A O 1
ATOM 2038 N N . ASP A 1 256 ? -35.847 -5.639 33.882 1.00 91.69 256 ASP A N 1
ATOM 2039 C CA . ASP A 1 256 ? -36.113 -6.671 32.877 1.00 91.69 256 ASP A CA 1
ATOM 2040 C C . ASP A 1 256 ? -35.454 -8.019 33.183 1.00 91.69 256 ASP A C 1
ATOM 2042 O O . ASP A 1 256 ? -36.012 -9.072 32.891 1.00 91.69 256 ASP A O 1
ATOM 2046 N N . TYR A 1 257 ? -34.246 -7.990 33.747 1.00 92.56 257 TYR A N 1
ATOM 2047 C CA . TYR A 1 257 ? -33.362 -9.152 33.826 1.00 92.56 257 TYR A CA 1
ATOM 2048 C C . TYR A 1 257 ? -32.963 -9.501 35.261 1.00 92.56 257 TYR A C 1
ATOM 2050 O O . TYR A 1 257 ? -32.046 -10.294 35.453 1.00 92.56 257 TYR A O 1
ATOM 2058 N N . LYS A 1 258 ? -33.582 -8.942 36.312 1.00 90.00 258 LYS A N 1
ATOM 2059 C CA . LYS A 1 258 ? -33.194 -9.257 37.708 1.00 90.00 258 LYS A CA 1
ATOM 2060 C C . LYS A 1 258 ? -33.319 -10.739 38.057 1.00 90.00 258 LYS A C 1
ATOM 2062 O O . LYS A 1 258 ? -32.460 -11.241 38.774 1.00 90.00 258 LYS A O 1
ATOM 2067 N N . SER A 1 259 ? -34.335 -11.431 37.545 1.00 90.75 259 SER A N 1
ATOM 2068 C CA . SER A 1 259 ? -34.542 -12.868 37.775 1.00 90.75 259 SER A CA 1
ATOM 2069 C C . SER A 1 259 ? -33.706 -13.772 36.864 1.00 90.75 259 SER A C 1
ATOM 2071 O O . SER A 1 259 ? -33.708 -14.982 37.061 1.00 90.75 259 SER A O 1
ATOM 2073 N N . GLU A 1 260 ? -32.988 -13.217 35.883 1.00 91.06 260 GLU A N 1
ATOM 2074 C CA . GLU A 1 260 ? -32.247 -14.003 34.897 1.00 91.06 260 GLU A CA 1
ATOM 2075 C C . GLU A 1 260 ? -30.939 -14.549 35.493 1.00 91.06 260 GLU A C 1
ATOM 2077 O O . GLU A 1 260 ? -30.022 -13.794 35.842 1.00 91.06 260 GLU A O 1
ATOM 2082 N N . THR A 1 261 ? -30.843 -15.867 35.649 1.00 90.44 261 THR A N 1
ATOM 2083 C CA . THR A 1 261 ? -29.723 -16.531 36.340 1.00 90.44 261 THR A CA 1
ATOM 2084 C C . THR A 1 261 ? -28.737 -17.207 35.399 1.00 90.44 261 THR A C 1
ATOM 2086 O O . THR A 1 261 ? -27.753 -17.775 35.879 1.00 90.44 261 THR A O 1
ATOM 2089 N N . SER A 1 262 ? -28.949 -17.126 34.083 1.00 93.06 262 SER A N 1
ATOM 2090 C CA . SER A 1 262 ? -28.019 -17.687 33.106 1.00 93.06 262 SER A CA 1
ATOM 2091 C C . SER A 1 262 ? -26.593 -17.164 33.290 1.00 93.06 262 SER A C 1
ATOM 2093 O O . SER A 1 262 ? -26.341 -16.028 33.706 1.00 93.06 262 SER A O 1
ATOM 2095 N N . SER A 1 263 ? -25.630 -18.019 32.940 1.00 92.25 263 SER A N 1
ATOM 2096 C CA . SER A 1 263 ? -24.202 -17.729 33.095 1.00 92.25 263 SER A CA 1
ATOM 2097 C C . SER A 1 263 ? -23.771 -16.453 32.355 1.00 92.25 263 SER A C 1
ATOM 2099 O O . SER A 1 263 ? -22.870 -15.753 32.809 1.00 92.25 263 SER A O 1
ATOM 2101 N N . LEU A 1 264 ? -24.436 -16.111 31.245 1.00 93.94 264 LEU A N 1
ATOM 2102 C CA . LEU A 1 264 ? -24.225 -14.851 30.528 1.00 93.94 264 LEU A CA 1
ATOM 2103 C C . LEU A 1 264 ? -24.585 -13.636 31.398 1.00 93.94 264 LEU A C 1
ATOM 2105 O O . LEU A 1 264 ? -23.761 -12.747 31.595 1.00 93.94 264 LEU A O 1
ATOM 2109 N N . HIS A 1 265 ? -25.793 -13.611 31.965 1.00 94.75 265 HIS A N 1
ATOM 2110 C CA . HIS A 1 265 ? -26.262 -12.496 32.790 1.00 94.75 265 HIS A CA 1
ATOM 2111 C C . HIS A 1 265 ? -25.527 -12.390 34.133 1.00 94.75 265 HIS A C 1
ATOM 2113 O O . HIS A 1 265 ? -25.438 -11.298 34.699 1.00 94.75 265 HIS A O 1
ATOM 2119 N N . GLN A 1 266 ? -24.962 -13.489 34.642 1.00 93.88 266 GLN A N 1
ATOM 2120 C CA . GLN A 1 266 ? -24.037 -13.453 35.779 1.00 93.88 266 GLN A CA 1
ATOM 2121 C C . GLN A 1 266 ? -22.741 -12.698 35.436 1.00 93.88 266 GLN A C 1
ATOM 2123 O O . GLN A 1 266 ? -22.351 -11.814 36.196 1.00 93.88 266 GLN A O 1
ATOM 2128 N N . GLU A 1 267 ? -22.127 -12.971 34.278 1.00 94.19 267 GLU A N 1
ATOM 2129 C CA . GLU A 1 267 ? -20.929 -12.248 33.809 1.00 94.19 267 GLU A CA 1
ATOM 2130 C C . GLU A 1 267 ? -21.210 -10.772 33.521 1.00 94.19 267 GLU A C 1
ATOM 2132 O O . GLU A 1 267 ? -20.422 -9.900 33.883 1.00 94.19 267 GLU A O 1
ATOM 2137 N N . ILE A 1 268 ? -22.361 -10.467 32.910 1.00 95.06 268 ILE A N 1
ATOM 2138 C CA . ILE A 1 268 ? -22.772 -9.079 32.657 1.00 95.06 268 ILE A CA 1
ATOM 2139 C C . ILE A 1 268 ? -22.822 -8.292 33.973 1.00 95.06 268 ILE A C 1
ATOM 2141 O O . ILE A 1 268 ? -22.349 -7.156 34.029 1.00 95.06 268 ILE A O 1
ATOM 2145 N N . ARG A 1 269 ? -23.362 -8.892 35.044 1.00 93.81 269 ARG A N 1
ATOM 2146 C CA . ARG A 1 269 ? -23.415 -8.254 36.367 1.00 93.81 269 ARG A CA 1
ATOM 2147 C C . ARG A 1 269 ? -22.037 -8.145 37.012 1.00 93.81 269 ARG A C 1
ATOM 2149 O O . ARG A 1 269 ? -21.705 -7.071 37.502 1.00 93.81 269 ARG A O 1
ATOM 2156 N N . SER A 1 270 ? -21.238 -9.214 37.004 1.00 91.69 270 SER A N 1
ATOM 2157 C CA . SER A 1 270 ? -19.917 -9.219 37.654 1.00 91.69 270 SER A CA 1
ATOM 2158 C C . SER A 1 270 ? -18.941 -8.223 37.019 1.00 91.69 270 SER A C 1
ATOM 2160 O O . SER A 1 270 ? -18.086 -7.674 37.710 1.00 91.69 270 SER A O 1
ATOM 2162 N N . ARG A 1 271 ? -19.099 -7.942 35.719 1.00 90.44 271 ARG A N 1
ATOM 2163 C CA . ARG A 1 271 ? -18.262 -7.006 34.948 1.00 90.44 271 ARG A CA 1
ATOM 2164 C C . ARG A 1 271 ? -18.842 -5.594 34.830 1.00 90.44 271 ARG A C 1
ATOM 2166 O O . ARG A 1 271 ? -18.251 -4.752 34.157 1.00 90.44 271 ARG A O 1
ATOM 2173 N N . ASN A 1 272 ? -19.972 -5.314 35.482 1.00 92.06 272 ASN A N 1
ATOM 2174 C CA . ASN A 1 272 ? -20.673 -4.027 35.424 1.00 92.06 272 ASN A CA 1
ATOM 2175 C C . ASN A 1 272 ? -21.064 -3.588 33.993 1.00 92.06 272 ASN A C 1
ATOM 2177 O O . ASN A 1 272 ? -20.877 -2.429 33.623 1.00 92.06 272 ASN A O 1
ATOM 2181 N N . LEU A 1 273 ? -21.573 -4.515 33.170 1.00 95.00 273 LEU A N 1
ATOM 2182 C CA . LEU A 1 273 ? -21.928 -4.298 31.757 1.00 95.00 273 LEU A CA 1
ATOM 2183 C C . LEU A 1 273 ? -23.446 -4.199 31.507 1.00 95.00 273 LEU A C 1
ATOM 2185 O O . LEU A 1 273 ? -23.896 -4.280 30.365 1.00 95.00 273 LEU A O 1
ATOM 2189 N N . GLN A 1 274 ? -24.256 -4.024 32.552 1.00 95.81 274 GLN A N 1
ATOM 2190 C CA . GLN A 1 274 ? -25.723 -4.012 32.484 1.00 95.81 274 GLN A CA 1
ATOM 2191 C C . GLN A 1 274 ? -26.254 -2.941 31.518 1.00 95.81 274 GLN A C 1
ATOM 2193 O O . GLN A 1 274 ? -27.060 -3.245 30.638 1.00 95.81 274 GLN A O 1
ATOM 2198 N N . ALA A 1 275 ? -25.771 -1.698 31.636 1.00 95.88 275 ALA A N 1
ATOM 2199 C CA . ALA A 1 275 ? -26.159 -0.612 30.732 1.00 95.88 275 ALA A CA 1
ATOM 2200 C C . ALA A 1 275 ? -25.750 -0.895 29.278 1.00 95.88 275 ALA A C 1
ATOM 2202 O O . ALA A 1 275 ? -26.528 -0.648 28.357 1.00 95.88 275 ALA A O 1
ATOM 2203 N N . LEU A 1 276 ? -24.555 -1.460 29.072 1.00 95.50 276 LEU A N 1
ATOM 2204 C CA . LEU A 1 276 ? -24.064 -1.827 27.745 1.00 95.50 276 LEU A CA 1
ATOM 2205 C C . LEU A 1 276 ? -24.942 -2.908 27.101 1.00 95.50 276 LEU A C 1
ATOM 2207 O O . LEU A 1 276 ? -25.248 -2.818 25.915 1.00 95.50 276 LEU A O 1
ATOM 2211 N N . TYR A 1 277 ? -25.386 -3.895 27.886 1.00 95.44 277 TYR A N 1
ATOM 2212 C CA . TYR A 1 277 ? -26.305 -4.933 27.421 1.00 95.44 277 TYR A CA 1
ATOM 2213 C C . TYR A 1 277 ? -27.663 -4.358 27.000 1.00 95.44 277 TYR A C 1
ATOM 2215 O O . TYR A 1 277 ? -28.196 -4.724 25.959 1.00 95.44 277 TYR A O 1
ATOM 2223 N N . VAL A 1 278 ? -28.225 -3.418 27.768 1.00 95.31 278 VAL A N 1
ATOM 2224 C CA . VAL A 1 278 ? -29.483 -2.756 27.376 1.00 95.31 278 VAL A CA 1
ATOM 2225 C C . VAL A 1 278 ? -29.312 -2.017 26.050 1.00 95.31 278 VAL A C 1
ATOM 2227 O O . VAL A 1 278 ? -30.168 -2.130 25.173 1.00 95.31 278 VAL A O 1
ATOM 2230 N N . LEU A 1 279 ? -28.197 -1.306 25.865 1.00 94.31 279 LEU A N 1
ATOM 2231 C CA . LEU A 1 279 ? -27.904 -0.620 24.606 1.00 94.31 279 LEU A CA 1
ATOM 2232 C C . LEU A 1 279 ? -27.729 -1.601 23.439 1.00 94.31 279 LEU A C 1
ATOM 2234 O O . LEU A 1 279 ? -28.237 -1.333 22.353 1.00 94.31 279 LEU A O 1
ATOM 2238 N N . SER A 1 280 ? -27.077 -2.749 23.652 1.00 94.12 280 SER A N 1
ATOM 2239 C CA . SER A 1 280 ? -26.843 -3.727 22.584 1.00 94.12 280 SER A CA 1
ATOM 2240 C C . SER A 1 280 ? -28.114 -4.384 22.047 1.00 94.12 280 SER A C 1
ATOM 2242 O O . SER A 1 280 ? -28.179 -4.705 20.860 1.00 94.12 280 SER A O 1
ATOM 2244 N N . VAL A 1 281 ? -29.137 -4.566 22.887 1.00 92.44 281 VAL A N 1
ATOM 2245 C CA . VAL A 1 281 ? -30.430 -5.138 22.470 1.00 92.44 281 VAL A CA 1
ATOM 2246 C C . VAL A 1 281 ? -31.410 -4.090 21.932 1.00 92.44 281 VAL A C 1
ATOM 2248 O O . VAL A 1 281 ? -32.453 -4.443 21.385 1.00 92.44 281 VAL A O 1
ATOM 2251 N N . SER A 1 282 ? -31.092 -2.802 22.039 1.00 89.06 282 SER A N 1
ATOM 2252 C CA . SER A 1 282 ? -31.982 -1.709 21.633 1.00 89.06 282 SER A CA 1
ATOM 2253 C C . SER A 1 282 ? -31.738 -1.263 20.181 1.00 89.06 282 SER A C 1
ATOM 2255 O O . SER A 1 282 ? -30.670 -1.539 19.619 1.00 89.06 282 SER A O 1
ATOM 2257 N N . PRO A 1 283 ? -32.700 -0.600 19.501 1.00 83.19 283 PRO A N 1
ATOM 2258 C CA . PRO A 1 283 ? -32.389 0.145 18.296 1.00 83.19 283 PRO A CA 1
ATOM 2259 C C . PRO A 1 283 ? -31.324 1.200 18.614 1.00 83.19 283 PRO A C 1
ATOM 2261 O O . PRO A 1 283 ? -31.345 1.785 19.699 1.00 83.19 283 PRO A O 1
ATOM 2264 N N . PRO A 1 284 ? -30.406 1.472 17.682 1.00 81.69 284 PRO A N 1
ATOM 2265 C CA . PRO A 1 284 ? -30.354 0.969 16.305 1.00 81.69 284 PRO A CA 1
ATOM 2266 C C . PRO A 1 284 ? -29.465 -0.276 16.107 1.00 81.69 284 PRO A C 1
ATOM 2268 O O . PRO A 1 284 ? -29.145 -0.598 14.968 1.00 81.69 284 PRO A O 1
ATOM 2271 N N . ILE A 1 285 ? -29.053 -0.970 17.177 1.00 80.38 285 ILE A N 1
ATOM 2272 C CA . ILE A 1 285 ? -28.143 -2.126 17.085 1.00 80.38 285 ILE A CA 1
ATOM 2273 C C . ILE A 1 285 ? -28.913 -3.412 16.745 1.00 80.38 285 ILE A C 1
ATOM 2275 O O . ILE A 1 285 ? -28.710 -3.976 15.674 1.00 80.38 285 ILE A O 1
ATOM 2279 N N . LYS A 1 286 ? -29.813 -3.873 17.628 1.00 82.62 286 LYS A N 1
ATOM 2280 C CA . LYS A 1 286 ? -30.639 -5.086 17.399 1.00 82.62 286 LYS A CA 1
ATOM 2281 C C . LYS A 1 286 ? -32.129 -4.806 17.264 1.00 82.62 286 LYS A C 1
ATOM 2283 O O . LYS A 1 286 ? -32.842 -5.574 16.626 1.00 82.62 286 LYS A O 1
ATOM 2288 N N . GLY A 1 287 ? -32.604 -3.708 17.848 1.00 78.31 287 GLY A N 1
ATOM 2289 C CA . GLY A 1 287 ? -34.000 -3.295 17.713 1.00 78.31 287 GLY A CA 1
ATOM 2290 C C . GLY A 1 287 ? -35.007 -4.044 18.590 1.00 78.31 287 GLY A C 1
ATOM 2291 O O . GLY A 1 287 ? -36.203 -3.876 18.388 1.00 78.31 287 GLY A O 1
ATOM 2292 N N . TRP A 1 288 ? -34.565 -4.859 19.551 1.00 78.94 288 TRP A N 1
ATOM 2293 C CA . TRP A 1 288 ? -35.453 -5.692 20.376 1.00 78.94 288 TRP A CA 1
ATOM 2294 C C . TRP A 1 288 ? -36.132 -4.914 21.506 1.00 78.94 288 TRP A C 1
ATOM 2296 O O . TRP A 1 288 ? -37.176 -5.334 21.997 1.00 78.94 288 TRP A O 1
ATOM 2306 N N . LYS A 1 289 ? -35.562 -3.774 21.913 1.00 79.25 289 LYS A N 1
ATOM 2307 C CA . LYS A 1 289 ? -36.095 -2.938 22.993 1.00 79.25 289 LYS A CA 1
ATOM 2308 C C . LYS A 1 289 ? -36.039 -1.454 22.654 1.00 79.25 289 LYS A C 1
ATOM 2310 O O . LYS A 1 289 ? -34.958 -0.905 22.514 1.00 79.25 289 LYS A O 1
ATOM 2315 N N . SER A 1 290 ? -37.183 -0.780 22.566 1.00 86.25 290 SER A N 1
ATOM 2316 C CA . SER A 1 290 ? -37.189 0.678 22.389 1.00 86.25 290 SER A CA 1
ATOM 2317 C C . SER A 1 290 ? -36.745 1.383 23.675 1.00 86.25 290 SER A C 1
ATOM 2319 O O . SER A 1 290 ? -37.178 1.014 24.769 1.00 86.25 290 SER A O 1
ATOM 2321 N N . LEU A 1 291 ? -35.886 2.392 23.541 1.00 90.56 291 LEU A N 1
ATOM 2322 C CA . LEU A 1 291 ? -35.429 3.235 24.644 1.00 90.56 291 LEU A CA 1
ATOM 2323 C C . LEU A 1 291 ? -36.033 4.633 24.530 1.00 90.56 291 LEU A C 1
ATOM 2325 O O . LEU A 1 291 ? -36.266 5.136 23.432 1.00 90.56 291 LEU A O 1
ATOM 2329 N N . ASP A 1 292 ? -36.255 5.260 25.683 1.00 91.94 292 ASP A N 1
ATOM 2330 C CA . ASP A 1 292 ? -36.713 6.645 25.762 1.00 91.94 292 ASP A CA 1
ATOM 2331 C C . ASP A 1 292 ? -35.733 7.598 25.031 1.00 91.94 292 ASP A C 1
ATOM 2333 O O . ASP A 1 292 ? -34.511 7.432 25.160 1.00 91.94 292 ASP A O 1
ATOM 2337 N N . PRO A 1 293 ? -36.222 8.618 24.296 1.00 92.38 293 PRO A N 1
ATOM 2338 C CA . PRO A 1 293 ? -35.380 9.600 23.610 1.00 92.38 293 PRO A CA 1
ATOM 2339 C C . PRO A 1 293 ? -34.316 10.276 24.486 1.00 92.38 293 PRO A C 1
ATOM 2341 O O . PRO A 1 293 ? -33.281 10.689 23.959 1.00 92.38 293 PRO A O 1
ATOM 2344 N N . LYS A 1 294 ? -34.505 10.351 25.811 1.00 94.94 294 LYS A N 1
ATOM 2345 C CA . LYS A 1 294 ? -33.500 10.874 26.751 1.00 94.94 294 LYS A CA 1
ATOM 2346 C C . LYS A 1 294 ? -32.167 10.125 26.696 1.00 94.94 294 LYS A C 1
ATOM 2348 O O . LYS A 1 294 ? -31.139 10.697 27.042 1.00 94.94 294 LYS A O 1
ATOM 2353 N N . PHE A 1 295 ? -32.160 8.864 26.249 1.00 95.00 295 PHE A N 1
ATOM 2354 C CA . PHE A 1 295 ? -30.942 8.062 26.086 1.00 95.00 295 PHE A CA 1
ATOM 2355 C C . PHE A 1 295 ? -30.180 8.375 24.790 1.00 95.00 295 PHE A C 1
ATOM 2357 O O . PHE A 1 295 ? -29.096 7.835 24.572 1.00 95.00 295 PHE A O 1
ATOM 2364 N N . LYS A 1 296 ? -30.686 9.273 23.936 1.00 92.56 296 LYS A N 1
ATOM 2365 C CA . LYS A 1 296 ? -30.011 9.671 22.696 1.00 92.56 296 LYS A CA 1
ATOM 2366 C C . LYS A 1 296 ? -28.533 10.066 22.883 1.00 92.56 296 LYS A C 1
ATOM 2368 O O . LYS A 1 296 ? -27.723 9.571 22.105 1.00 92.56 296 LYS A O 1
ATOM 2373 N N . PRO A 1 297 ? -28.123 10.847 23.904 1.00 93.81 297 PRO A N 1
ATOM 2374 C CA . PRO A 1 297 ? -26.719 11.229 24.072 1.00 93.81 297 PRO A CA 1
ATOM 2375 C C . PRO A 1 297 ? -25.761 10.041 24.250 1.00 93.81 297 PRO A C 1
ATOM 2377 O O . PRO A 1 297 ? -24.671 10.035 23.680 1.00 93.81 297 PRO A O 1
ATOM 2380 N N . ILE A 1 298 ? -26.157 9.014 25.014 1.00 94.12 298 ILE A N 1
ATOM 2381 C CA . ILE A 1 298 ? -25.318 7.829 25.251 1.00 94.12 298 ILE A CA 1
ATOM 2382 C C . ILE A 1 298 ? -25.376 6.850 24.067 1.00 94.12 298 ILE A C 1
ATOM 2384 O O . ILE A 1 298 ? -24.355 6.257 23.714 1.00 94.12 298 ILE A O 1
ATOM 2388 N N . ILE A 1 299 ? -26.533 6.744 23.400 1.00 93.00 299 ILE A N 1
ATOM 2389 C CA . ILE A 1 299 ? -26.698 5.978 22.155 1.00 93.00 299 ILE A CA 1
ATOM 2390 C C . ILE A 1 299 ? -25.798 6.560 21.058 1.00 93.00 299 ILE A C 1
ATOM 2392 O O . ILE A 1 299 ? -25.017 5.818 20.464 1.00 93.00 299 ILE A O 1
ATOM 2396 N N . ASP A 1 300 ? -25.835 7.878 20.842 1.00 92.44 300 ASP A N 1
ATOM 2397 C CA . ASP A 1 300 ? -25.047 8.560 19.810 1.00 92.44 300 ASP A CA 1
ATOM 2398 C C . ASP A 1 300 ? -23.531 8.338 20.025 1.00 92.44 300 ASP A C 1
ATOM 2400 O O . ASP A 1 300 ? -22.798 8.121 19.058 1.00 92.44 300 ASP A O 1
ATOM 2404 N N . LYS A 1 301 ? -23.051 8.302 21.283 1.00 93.69 301 LYS A N 1
ATOM 2405 C CA . LYS A 1 301 ? -21.644 7.993 21.622 1.00 93.69 301 LYS A CA 1
ATOM 2406 C C . LYS A 1 301 ? -21.245 6.567 21.235 1.00 93.69 301 LYS A C 1
ATOM 2408 O O . LYS A 1 301 ? -20.209 6.375 20.596 1.00 93.69 301 LYS A O 1
ATOM 2413 N N . ILE A 1 302 ? -22.062 5.572 21.589 1.00 94.31 302 ILE A N 1
ATOM 2414 C CA . ILE A 1 302 ? -21.802 4.168 21.231 1.00 94.31 302 ILE A CA 1
ATOM 2415 C C . ILE A 1 302 ? -21.878 3.976 19.715 1.00 94.31 302 ILE A C 1
ATOM 2417 O O . ILE A 1 302 ? -20.994 3.356 19.130 1.00 94.31 302 ILE A O 1
ATOM 2421 N N . GLN A 1 303 ? -22.875 4.557 19.049 1.00 93.38 303 GLN A N 1
ATOM 2422 C CA . GLN A 1 303 ? -22.994 4.478 17.594 1.00 93.38 303 GLN A CA 1
ATOM 2423 C C . GLN A 1 303 ? -21.816 5.123 16.866 1.00 93.38 303 GLN A C 1
ATOM 2425 O O . GLN A 1 303 ? -21.334 4.566 15.880 1.00 93.38 303 GLN A O 1
ATOM 2430 N N . ALA A 1 304 ? -21.343 6.280 17.333 1.00 92.50 304 ALA A N 1
ATOM 2431 C CA . ALA A 1 304 ? -20.171 6.929 16.758 1.00 92.50 304 ALA A CA 1
ATOM 2432 C C . ALA A 1 304 ? -18.931 6.027 16.863 1.00 92.50 304 ALA A C 1
ATOM 2434 O O . ALA A 1 304 ? -18.208 5.869 15.879 1.00 92.50 304 ALA A O 1
ATOM 2435 N N . HIS A 1 305 ? -18.734 5.371 18.013 1.00 94.81 305 HIS A N 1
ATOM 2436 C CA . HIS A 1 305 ? -17.660 4.395 18.202 1.00 94.81 305 HIS A CA 1
ATOM 2437 C C . HIS A 1 305 ? -17.796 3.183 17.265 1.00 94.81 305 HIS A C 1
ATOM 2439 O O . HIS A 1 305 ? -16.860 2.875 16.527 1.00 94.81 305 HIS A O 1
ATOM 2445 N N . LEU A 1 306 ? -18.973 2.548 17.209 1.00 95.25 306 LEU A N 1
ATOM 2446 C CA . LEU A 1 306 ? -19.212 1.392 16.336 1.00 95.25 306 LEU A CA 1
ATOM 2447 C C . LEU A 1 306 ? -19.065 1.747 14.851 1.00 95.25 306 LEU A C 1
ATOM 2449 O O . LEU A 1 306 ? -18.586 0.933 14.062 1.00 95.25 306 LEU A O 1
ATOM 2453 N N . LYS A 1 307 ? -19.445 2.967 14.454 1.00 93.38 307 LYS A N 1
ATOM 2454 C CA . LYS A 1 307 ? -19.219 3.480 13.099 1.00 93.38 307 LYS A CA 1
ATOM 2455 C C . LYS A 1 307 ? -17.728 3.625 12.801 1.00 93.38 307 LYS A C 1
ATOM 2457 O O . LYS A 1 307 ? -17.301 3.266 11.706 1.00 93.38 307 LYS A O 1
ATOM 2462 N N . PHE A 1 308 ? -16.941 4.125 13.751 1.00 93.69 308 PHE A N 1
ATOM 2463 C CA . PHE A 1 308 ? -15.494 4.218 13.587 1.00 93.69 308 PHE A CA 1
ATOM 2464 C C . PHE A 1 308 ? -14.854 2.830 13.455 1.00 93.69 308 PHE A C 1
ATOM 2466 O O . PHE A 1 308 ? -14.136 2.589 12.485 1.00 93.69 308 PHE A O 1
ATOM 2473 N N . GLU A 1 309 ? -15.182 1.890 14.346 1.00 96.19 309 GLU A N 1
ATOM 2474 C CA . GLU A 1 309 ? -14.716 0.499 14.250 1.00 96.19 309 GLU A CA 1
ATOM 2475 C C . GLU A 1 309 ? -15.121 -0.167 12.928 1.00 96.19 309 GLU A C 1
ATOM 2477 O O . GLU A 1 309 ? -14.313 -0.865 12.322 1.00 96.19 309 GLU A O 1
ATOM 2482 N N . SER A 1 310 ? -16.348 0.069 12.459 1.00 94.44 310 SER A N 1
ATOM 2483 C CA . SER A 1 310 ? -16.853 -0.406 11.164 1.00 94.44 310 SER A CA 1
ATOM 2484 C C . SER A 1 310 ? -16.005 0.116 9.999 1.00 94.44 310 SER A C 1
ATOM 2486 O O . SER A 1 310 ? -15.534 -0.666 9.171 1.00 94.44 310 SER A O 1
ATOM 2488 N N . THR A 1 311 ? -15.719 1.422 9.966 1.00 92.62 311 THR A N 1
ATOM 2489 C CA . THR A 1 311 ? -14.824 2.011 8.959 1.00 92.62 311 THR A CA 1
ATOM 2490 C C . THR A 1 311 ? -13.432 1.389 9.023 1.00 92.62 311 THR A C 1
ATOM 2492 O O . THR A 1 311 ? -12.910 0.984 7.984 1.00 92.62 311 THR A O 1
ATOM 2495 N N . MET A 1 312 ? -12.852 1.239 10.221 1.00 95.50 312 MET A N 1
ATOM 2496 C CA . MET A 1 312 ? -11.562 0.562 10.380 1.00 95.50 312 MET A CA 1
ATOM 2497 C C . MET A 1 312 ? -11.624 -0.867 9.836 1.00 95.50 312 MET A C 1
ATOM 2499 O O . MET A 1 312 ? -10.770 -1.244 9.036 1.00 95.50 312 MET A O 1
ATOM 2503 N N . ARG A 1 313 ? -12.650 -1.646 10.209 1.00 95.56 313 ARG A N 1
ATOM 2504 C CA . ARG A 1 313 ? -12.814 -3.040 9.782 1.00 95.56 313 ARG A CA 1
ATOM 2505 C C . ARG A 1 313 ? -12.873 -3.159 8.263 1.00 95.56 313 ARG A C 1
ATOM 2507 O O . ARG A 1 313 ? -12.180 -4.013 7.709 1.00 95.56 313 ARG A O 1
ATOM 2514 N N . ARG A 1 314 ? -13.635 -2.294 7.588 1.00 93.31 314 ARG A N 1
ATOM 2515 C CA . ARG A 1 314 ? -13.713 -2.267 6.119 1.00 93.31 314 ARG A CA 1
ATOM 2516 C C . ARG A 1 314 ? -12.339 -2.083 5.480 1.00 93.31 314 ARG A C 1
ATOM 2518 O O . ARG A 1 314 ? -11.986 -2.842 4.583 1.00 93.31 314 ARG A O 1
ATOM 2525 N N . VAL A 1 315 ? -11.571 -1.106 5.965 1.00 93.88 315 VAL A N 1
ATOM 2526 C CA . VAL A 1 315 ? -10.248 -0.765 5.419 1.00 93.88 315 VAL A CA 1
ATOM 2527 C C . VAL A 1 315 ? -9.242 -1.886 5.654 1.00 93.88 315 VAL A C 1
ATOM 2529 O O . VAL A 1 315 ? -8.460 -2.202 4.765 1.00 93.88 315 VAL A O 1
ATOM 2532 N N . ILE A 1 316 ? -9.263 -2.521 6.829 1.00 94.88 316 ILE A N 1
ATOM 2533 C CA . ILE A 1 316 ? -8.249 -3.525 7.166 1.00 94.88 316 ILE A CA 1
ATOM 2534 C C . ILE A 1 316 ? -8.551 -4.923 6.627 1.00 94.88 316 ILE A C 1
ATOM 2536 O O . ILE A 1 316 ? -7.634 -5.730 6.510 1.00 94.88 316 ILE A O 1
ATOM 2540 N N . THR A 1 317 ? -9.818 -5.234 6.333 1.00 93.44 317 THR A N 1
ATOM 2541 C CA . THR A 1 317 ? -10.252 -6.588 5.945 1.00 93.44 317 THR A CA 1
ATOM 2542 C C . THR A 1 317 ? -9.422 -7.196 4.808 1.00 93.44 317 THR A C 1
ATOM 2544 O O . THR A 1 317 ? -9.011 -8.343 4.962 1.00 93.44 317 THR A O 1
ATOM 2547 N N . PRO A 1 318 ? -9.055 -6.459 3.739 1.00 91.81 318 PRO A N 1
ATOM 2548 C CA . PRO A 1 318 ? -8.193 -6.992 2.684 1.00 91.81 318 PRO A CA 1
ATOM 2549 C C . PRO A 1 318 ? -6.829 -7.524 3.160 1.00 91.81 318 PRO A C 1
ATOM 2551 O O . PRO A 1 318 ? -6.206 -8.314 2.452 1.00 91.81 318 PRO A O 1
ATOM 2554 N N . HIS A 1 319 ? -6.331 -7.097 4.323 1.00 94.06 319 HIS A N 1
ATOM 2555 C CA . HIS A 1 319 ? -5.051 -7.549 4.879 1.00 94.06 319 HIS A CA 1
ATOM 2556 C C . HIS A 1 319 ? -5.148 -8.855 5.676 1.00 94.06 319 HIS A C 1
ATOM 2558 O O . HIS A 1 319 ? -4.113 -9.388 6.076 1.00 94.06 319 HIS A O 1
ATOM 2564 N N . PHE A 1 320 ? -6.350 -9.386 5.894 1.00 94.38 320 PHE A N 1
ATOM 2565 C CA . PHE A 1 320 ? -6.582 -10.638 6.610 1.00 94.38 320 PHE A CA 1
ATOM 2566 C C . PHE A 1 320 ? -7.089 -11.723 5.662 1.00 94.38 320 PHE A C 1
ATOM 2568 O O . PHE A 1 320 ? -7.717 -11.443 4.644 1.00 94.38 320 PHE A O 1
ATOM 2575 N N . ASP A 1 321 ? -6.799 -12.981 5.988 1.00 93.25 321 ASP A N 1
ATOM 2576 C CA . ASP A 1 321 ? -7.234 -14.116 5.166 1.00 93.25 321 ASP A CA 1
ATOM 2577 C C . ASP A 1 321 ? -8.761 -14.311 5.213 1.00 93.25 321 ASP A C 1
ATOM 2579 O O . ASP A 1 321 ? -9.386 -14.716 4.229 1.00 93.25 321 ASP A O 1
ATOM 2583 N N . LEU A 1 322 ? -9.364 -13.956 6.353 1.00 91.38 322 LEU A N 1
ATOM 2584 C CA . LEU A 1 322 ? -10.795 -14.044 6.605 1.00 91.38 322 LEU A CA 1
ATOM 2585 C C . LEU A 1 322 ? -11.491 -12.693 6.378 1.00 91.38 322 LEU A C 1
ATOM 2587 O O . LEU A 1 322 ? -11.254 -11.718 7.101 1.00 91.38 322 LEU A O 1
ATOM 2591 N N . ASP A 1 323 ? -12.434 -12.682 5.437 1.00 88.94 323 ASP A N 1
ATOM 2592 C CA . ASP A 1 323 ? -13.301 -11.536 5.162 1.00 88.94 323 ASP A CA 1
ATOM 2593 C C . ASP A 1 323 ? -14.410 -11.429 6.232 1.00 88.94 323 ASP A C 1
ATOM 2595 O O . ASP A 1 323 ? -15.507 -11.964 6.072 1.00 88.94 323 ASP A O 1
ATOM 2599 N N . LEU A 1 324 ? -14.126 -10.762 7.358 1.00 90.81 324 LEU A N 1
ATOM 2600 C CA . LEU A 1 324 ? -15.141 -10.464 8.385 1.00 90.81 324 LEU A CA 1
ATOM 2601 C C . LEU A 1 324 ? -15.987 -9.235 8.023 1.00 90.81 324 LEU A C 1
ATOM 2603 O O . LEU A 1 324 ? -15.488 -8.275 7.439 1.00 90.81 324 LEU A O 1
ATOM 2607 N N . SER A 1 325 ? -17.256 -9.258 8.446 1.00 90.81 325 SER A N 1
ATOM 2608 C CA . SER A 1 325 ? -18.220 -8.166 8.255 1.00 90.81 325 SER A CA 1
ATOM 2609 C C . SER A 1 325 ? -17.780 -6.868 8.939 1.00 90.81 325 SER A C 1
ATOM 2611 O O . SER A 1 325 ? -17.334 -6.891 10.086 1.00 90.81 325 SER A O 1
ATOM 2613 N N . ASP A 1 326 ? -17.992 -5.736 8.267 1.00 91.06 326 ASP A N 1
ATOM 2614 C CA . ASP A 1 326 ? -17.845 -4.386 8.815 1.00 91.06 326 ASP A CA 1
ATOM 2615 C C . ASP A 1 326 ? -19.152 -3.836 9.416 1.00 91.06 326 ASP A C 1
ATOM 2617 O O . ASP A 1 326 ? -19.186 -2.694 9.866 1.00 91.06 326 ASP A O 1
ATOM 2621 N N . SER A 1 327 ? -20.234 -4.619 9.460 1.00 91.94 327 SER A N 1
ATOM 2622 C CA . SER A 1 327 ? -21.522 -4.206 10.035 1.00 91.94 327 SER A CA 1
ATOM 2623 C C . SER A 1 327 ? -21.400 -3.784 11.504 1.00 91.94 327 SER A C 1
ATOM 2625 O O . SER A 1 327 ? -20.784 -4.494 12.302 1.00 91.94 327 SER A O 1
ATOM 2627 N N . GLN A 1 328 ? -22.064 -2.687 11.883 1.00 91.44 328 GLN A N 1
ATOM 2628 C CA . GLN A 1 328 ? -22.171 -2.273 13.285 1.00 91.44 328 GLN A CA 1
ATOM 2629 C C . GLN A 1 328 ? -22.843 -3.376 14.108 1.00 91.44 328 GLN A C 1
ATOM 2631 O O . GLN A 1 328 ? -23.956 -3.797 13.804 1.00 91.44 328 GLN A O 1
ATOM 2636 N N . ARG A 1 329 ? -22.150 -3.848 15.143 1.00 91.69 329 ARG A N 1
ATOM 2637 C CA . ARG A 1 329 ? -22.621 -4.885 16.062 1.00 91.69 329 ARG A CA 1
ATOM 2638 C C . ARG A 1 329 ? -22.026 -4.660 17.441 1.00 91.69 329 ARG A C 1
ATOM 2640 O O . ARG A 1 329 ? -20.943 -4.095 17.559 1.00 91.69 329 ARG A O 1
ATOM 2647 N N . LEU A 1 330 ? -22.724 -5.126 18.462 1.00 94.06 330 LEU A N 1
ATOM 2648 C CA . LEU A 1 330 ? -22.227 -5.149 19.828 1.00 94.06 330 LEU A CA 1
ATOM 2649 C C . LEU A 1 330 ? -22.857 -6.352 20.517 1.00 94.06 330 LEU A C 1
ATOM 2651 O O . LEU A 1 330 ? -23.952 -6.257 21.054 1.00 94.06 330 LEU A O 1
ATOM 2655 N N . ASP A 1 331 ? -22.212 -7.508 20.447 1.00 92.31 331 ASP A N 1
ATOM 2656 C CA . ASP A 1 331 ? -22.755 -8.732 21.036 1.00 92.31 331 ASP A CA 1
ATOM 2657 C C . ASP A 1 331 ? -21.989 -9.090 22.295 1.00 92.31 331 ASP A C 1
ATOM 2659 O O . ASP A 1 331 ? -20.774 -9.251 22.249 1.00 92.31 331 ASP A O 1
ATOM 2663 N N . LEU A 1 332 ? -22.707 -9.208 23.409 1.00 93.69 332 LEU A N 1
ATOM 2664 C CA . LEU A 1 332 ? -22.189 -9.745 24.659 1.00 93.69 332 LEU A CA 1
ATOM 2665 C C . LEU A 1 332 ? -22.600 -11.214 24.688 1.00 93.69 332 LEU A C 1
ATOM 2667 O O . LEU A 1 332 ? -23.797 -11.501 24.745 1.00 93.69 332 LEU A O 1
ATOM 2671 N N . ASP A 1 333 ? -21.633 -12.119 24.596 1.00 92.31 333 ASP A N 1
ATOM 2672 C CA . ASP A 1 333 ? -21.904 -13.551 24.465 1.00 92.31 333 ASP A CA 1
ATOM 2673 C C . ASP A 1 333 ? -20.827 -14.392 25.165 1.00 92.31 333 ASP A C 1
ATOM 2675 O O . ASP A 1 333 ? -19.771 -13.887 25.558 1.00 92.31 333 ASP A O 1
ATOM 2679 N N . LYS A 1 334 ? -21.094 -15.687 25.329 1.00 89.69 334 LYS A N 1
ATOM 2680 C CA . LYS A 1 334 ? -20.091 -16.679 25.709 1.00 89.69 334 LYS A CA 1
ATOM 2681 C C . LYS A 1 334 ? -19.686 -17.494 24.491 1.00 89.69 334 LYS A C 1
ATOM 2683 O O . LYS A 1 334 ? -20.535 -17.975 23.747 1.00 89.69 334 LYS A O 1
ATOM 2688 N N . ASP A 1 335 ? -18.385 -17.676 24.294 1.00 85.56 335 ASP A N 1
ATOM 2689 C CA . ASP A 1 335 ? -17.910 -18.573 23.245 1.00 85.56 335 ASP A CA 1
ATOM 2690 C C . ASP A 1 335 ? -18.218 -20.046 23.562 1.00 85.56 335 ASP A C 1
ATOM 2692 O O . ASP A 1 335 ? -18.709 -20.411 24.633 1.00 85.56 335 ASP A O 1
ATOM 2696 N N . LYS A 1 336 ? -17.873 -20.927 22.618 1.00 83.31 336 LYS A N 1
ATOM 2697 C CA . LYS A 1 336 ? -18.043 -22.382 22.760 1.00 83.31 336 LYS A CA 1
ATOM 2698 C C . LYS A 1 336 ? -17.264 -22.980 23.941 1.00 83.31 336 LYS A C 1
ATOM 2700 O O . LYS A 1 336 ? -17.539 -24.114 24.321 1.00 83.31 336 LYS A O 1
ATOM 2705 N N . HIS A 1 337 ? -16.300 -22.248 24.496 1.00 84.94 337 HIS A N 1
ATOM 2706 C CA . HIS A 1 337 ? -15.480 -22.648 25.637 1.00 84.94 337 HIS A CA 1
ATOM 2707 C C . HIS A 1 337 ? -15.944 -21.997 26.953 1.00 84.94 337 HIS A C 1
ATOM 2709 O O . HIS A 1 337 ? -15.331 -22.219 27.994 1.00 84.94 337 HIS A O 1
ATOM 2715 N N . GLY A 1 338 ? -17.039 -21.228 26.929 1.00 85.31 338 GLY A N 1
ATOM 2716 C CA . GLY A 1 338 ? -17.620 -20.564 28.096 1.00 85.31 338 GLY A CA 1
ATOM 2717 C C . GLY A 1 338 ? -16.980 -19.219 28.458 1.00 85.31 338 GLY A C 1
ATOM 2718 O O . GLY A 1 338 ? -17.386 -18.615 29.458 1.00 85.31 338 GLY A O 1
ATOM 2719 N N . SER A 1 339 ? -16.025 -18.729 27.661 1.00 89.06 339 SER A N 1
ATOM 2720 C CA . SER A 1 339 ? -15.369 -17.434 27.864 1.00 89.06 339 SER A CA 1
ATOM 2721 C C . SER A 1 339 ? -16.314 -16.301 27.486 1.00 89.06 339 SER A C 1
ATOM 2723 O O . SER A 1 339 ? -16.897 -16.309 26.405 1.00 89.06 339 SER A O 1
ATOM 2725 N N . PHE A 1 340 ? -16.461 -15.312 28.367 1.00 91.62 340 PHE A N 1
ATOM 2726 C CA . PHE A 1 340 ? -17.283 -14.131 28.107 1.00 91.62 340 PHE A CA 1
ATOM 2727 C C . PHE A 1 340 ? -16.557 -13.147 27.186 1.00 91.62 340 PHE A C 1
ATOM 2729 O O . PHE A 1 340 ? -15.470 -12.673 27.525 1.00 91.62 340 PHE A O 1
ATOM 2736 N N . LEU A 1 341 ? -17.171 -12.816 26.051 1.00 91.62 341 LEU A N 1
ATOM 2737 C CA . LEU A 1 341 ? -16.586 -11.992 24.999 1.00 91.62 341 LEU A CA 1
ATOM 2738 C C . LEU A 1 341 ? -17.554 -10.888 24.561 1.00 91.62 341 LEU A C 1
ATOM 2740 O O . LEU A 1 341 ? -18.776 -11.028 24.633 1.00 91.62 341 LEU A O 1
ATOM 2744 N N . ILE A 1 342 ? -16.981 -9.792 24.059 1.00 92.50 342 ILE A N 1
ATOM 2745 C CA . ILE A 1 342 ? -17.724 -8.747 23.356 1.00 92.50 342 ILE A CA 1
ATOM 2746 C C . ILE A 1 342 ? -17.293 -8.747 21.894 1.00 92.50 342 ILE A C 1
ATOM 2748 O O . ILE A 1 342 ? -16.117 -8.537 21.589 1.00 92.50 342 ILE A O 1
ATOM 2752 N N . TYR A 1 343 ? -18.250 -8.955 20.994 1.00 91.69 343 TYR A N 1
ATOM 2753 C CA . TYR A 1 343 ? -18.040 -8.853 19.557 1.00 91.69 343 TYR A CA 1
ATOM 2754 C C . TYR A 1 343 ? -18.479 -7.478 19.059 1.00 91.69 343 TYR A C 1
ATOM 2756 O O . TYR A 1 343 ? -19.669 -7.163 19.016 1.00 91.69 343 TYR A O 1
ATOM 2764 N N . SER A 1 344 ? -17.492 -6.679 18.668 1.00 93.69 344 SER A N 1
ATOM 2765 C CA . SER A 1 344 ? -17.640 -5.405 17.961 1.00 93.69 344 SER A CA 1
ATOM 2766 C C . SER A 1 344 ? -17.147 -5.547 16.511 1.00 93.69 344 SER A C 1
ATOM 2768 O O . SER A 1 344 ? -16.537 -6.571 16.181 1.00 93.69 344 SER A O 1
ATOM 2770 N N . PRO A 1 345 ? -17.373 -4.561 15.620 1.00 94.12 345 PRO A N 1
ATOM 2771 C CA . PRO A 1 345 ? -16.990 -4.682 14.213 1.00 94.12 345 PRO A CA 1
ATOM 2772 C C . PRO A 1 345 ? -15.493 -4.945 14.014 1.00 94.12 345 PRO A C 1
ATOM 2774 O O . PRO A 1 345 ? -15.118 -5.719 13.138 1.00 94.12 345 PRO A O 1
ATOM 2777 N N . LEU A 1 346 ? -14.619 -4.342 14.828 1.00 94.00 346 LEU A N 1
ATOM 2778 C CA . LEU A 1 346 ? -13.170 -4.467 14.656 1.00 94.00 346 LEU A CA 1
ATOM 2779 C C . LEU A 1 346 ? -12.605 -5.785 15.197 1.00 94.00 346 LEU A C 1
ATOM 2781 O O . LEU A 1 346 ? -11.540 -6.213 14.748 1.00 94.00 346 LEU A O 1
ATOM 2785 N N . TYR A 1 347 ? -13.296 -6.424 16.147 1.00 91.19 347 TYR A N 1
ATOM 2786 C CA . TYR A 1 347 ? -12.753 -7.527 16.949 1.00 91.19 347 TYR A CA 1
ATOM 2787 C C . TYR A 1 347 ? -11.446 -7.121 17.653 1.00 91.19 347 TYR A C 1
ATOM 2789 O O . TYR A 1 347 ? -10.437 -7.827 17.589 1.00 91.19 347 TYR A O 1
ATOM 2797 N N . ALA A 1 348 ? -11.466 -5.961 18.316 1.00 86.56 348 ALA A N 1
ATOM 2798 C CA . ALA A 1 348 ? -10.279 -5.241 18.779 1.00 86.56 348 ALA A CA 1
ATOM 2799 C C . ALA A 1 348 ? -9.318 -6.068 19.662 1.00 86.56 348 ALA A C 1
ATOM 2801 O O . ALA A 1 348 ? -8.106 -5.897 19.577 1.00 86.56 348 ALA A O 1
ATOM 2802 N N . SER A 1 349 ? -9.841 -7.003 20.459 1.00 86.94 349 SER A N 1
ATOM 2803 C CA . SER A 1 349 ? -9.055 -7.883 21.342 1.00 86.94 349 SER A CA 1
ATOM 2804 C C . SER A 1 349 ? -8.622 -9.214 20.701 1.00 86.94 349 SER A C 1
ATOM 2806 O O . SER A 1 349 ? -7.876 -9.977 21.306 1.00 86.94 349 SER A O 1
ATOM 2808 N N . PHE A 1 350 ? -9.052 -9.501 19.467 1.00 90.00 350 PHE A N 1
ATOM 2809 C CA . PHE A 1 350 ? -8.699 -10.729 18.736 1.00 90.00 350 PHE A CA 1
ATOM 2810 C C . PHE A 1 350 ? -7.786 -10.478 17.540 1.00 90.00 350 PHE A C 1
ATOM 2812 O O . PHE A 1 350 ? -7.251 -11.422 16.960 1.00 90.00 350 PHE A O 1
ATOM 2819 N N . ILE A 1 351 ? -7.642 -9.219 17.126 1.00 92.00 351 ILE A N 1
ATOM 2820 C CA . ILE A 1 351 ? -7.019 -8.863 15.852 1.00 92.00 351 ILE A CA 1
ATOM 2821 C C . ILE A 1 351 ? -5.577 -9.357 15.724 1.00 92.00 351 ILE A C 1
ATOM 2823 O O . ILE A 1 351 ? -5.177 -9.809 14.657 1.00 92.00 351 ILE A O 1
ATOM 2827 N N . THR A 1 352 ? -4.837 -9.386 16.833 1.00 93.56 352 THR A N 1
ATOM 2828 C CA . THR A 1 352 ? -3.449 -9.864 16.901 1.00 93.56 352 THR A CA 1
ATOM 2829 C C . THR A 1 352 ? -3.306 -11.359 16.626 1.00 93.56 352 THR A C 1
ATOM 2831 O O . THR A 1 352 ? -2.193 -11.829 16.395 1.00 93.56 352 THR A O 1
ATOM 2834 N N . TRP A 1 353 ? -4.410 -12.108 16.647 1.00 92.31 353 TRP A N 1
ATOM 2835 C CA . TRP A 1 353 ? -4.446 -13.551 16.418 1.00 92.31 353 TRP A CA 1
ATOM 2836 C C . TRP A 1 353 ? -5.026 -13.931 15.052 1.00 92.31 353 TRP A C 1
ATOM 2838 O O . TRP A 1 353 ? -4.997 -15.106 14.684 1.00 92.31 353 TRP A O 1
ATOM 2848 N N . GLN A 1 354 ? -5.556 -12.961 14.298 1.00 94.06 354 GLN A N 1
ATOM 2849 C CA . GLN A 1 354 ? -6.101 -13.202 12.964 1.00 94.06 354 GLN A CA 1
ATOM 2850 C C . GLN A 1 354 ? -4.968 -13.432 11.960 1.00 94.06 354 GLN A C 1
ATOM 2852 O O . GLN A 1 354 ? -3.967 -12.715 11.959 1.00 94.06 354 GLN A O 1
ATOM 2857 N N . LYS A 1 355 ? -5.149 -14.418 11.077 1.00 94.88 355 LYS A N 1
ATOM 2858 C CA . LYS A 1 355 ? -4.194 -14.697 10.003 1.00 94.88 355 LYS A CA 1
ATOM 2859 C C . LYS A 1 355 ? -4.191 -13.579 8.966 1.00 94.88 355 LYS A C 1
ATOM 2861 O O . LYS A 1 355 ? -5.250 -13.165 8.488 1.00 94.88 355 LYS A O 1
ATOM 2866 N N . LEU A 1 356 ? -2.998 -13.133 8.600 1.00 94.50 356 LEU A N 1
ATOM 2867 C CA . LEU A 1 356 ? -2.774 -12.151 7.549 1.00 94.50 356 LEU A CA 1
ATOM 2868 C C . LEU A 1 356 ? -2.927 -12.793 6.167 1.00 94.50 356 LEU A C 1
ATOM 2870 O O . LEU A 1 356 ? -2.557 -13.946 5.945 1.00 94.50 356 LEU A O 1
ATOM 2874 N N . ALA A 1 357 ? -3.445 -12.020 5.218 1.00 91.25 357 ALA A N 1
ATOM 2875 C CA . ALA A 1 357 ? -3.532 -12.433 3.829 1.00 91.25 357 ALA A CA 1
ATOM 2876 C C . ALA A 1 357 ? -2.141 -12.447 3.183 1.00 91.25 357 ALA A C 1
ATOM 2878 O O . ALA A 1 357 ? -1.411 -11.457 3.207 1.00 91.25 357 ALA A O 1
ATOM 2879 N N . THR A 1 358 ? -1.816 -13.532 2.484 1.00 85.50 358 THR A N 1
ATOM 2880 C CA . THR A 1 358 ? -0.601 -13.636 1.656 1.00 85.50 358 THR A CA 1
ATOM 2881 C C . THR A 1 358 ? -0.859 -13.286 0.186 1.00 85.50 358 THR A C 1
ATOM 2883 O O . THR A 1 358 ? 0.010 -13.450 -0.661 1.00 85.50 358 THR A O 1
ATOM 2886 N N . ARG A 1 359 ? -2.052 -12.768 -0.145 1.00 81.19 359 ARG A N 1
ATOM 2887 C CA . ARG A 1 359 ? -2.512 -12.521 -1.528 1.00 81.19 359 ARG A CA 1
ATOM 2888 C C . ARG A 1 359 ? -1.625 -11.539 -2.303 1.00 81.19 359 ARG A C 1
ATOM 2890 O O . ARG A 1 359 ? -1.506 -11.677 -3.516 1.00 81.19 359 ARG A O 1
ATOM 2897 N N . LEU A 1 360 ? -0.955 -10.603 -1.625 1.00 82.62 360 LEU A N 1
ATOM 2898 C CA . LEU A 1 360 ? -0.040 -9.641 -2.251 1.00 82.62 360 LEU A CA 1
ATOM 2899 C C . LEU A 1 360 ? 1.084 -10.320 -3.060 1.00 82.62 360 LEU A C 1
ATOM 2901 O O . LEU A 1 360 ? 1.456 -9.808 -4.118 1.00 82.62 360 LEU A O 1
ATOM 2905 N N . SER A 1 361 ? 1.572 -11.493 -2.628 1.00 80.56 361 SER A N 1
ATOM 2906 C CA . SER A 1 361 ? 2.609 -12.233 -3.364 1.00 80.56 361 SER A CA 1
ATOM 2907 C C . SER A 1 361 ? 2.134 -12.740 -4.726 1.00 80.56 361 SER A C 1
ATOM 2909 O O . SER A 1 361 ? 2.936 -12.869 -5.643 1.00 80.56 361 SER A O 1
ATOM 2911 N N . LYS A 1 362 ? 0.822 -12.943 -4.894 1.00 78.25 362 LYS A N 1
ATOM 2912 C CA . LYS A 1 362 ? 0.208 -13.414 -6.145 1.00 78.25 362 LYS A CA 1
ATOM 2913 C C . LYS A 1 362 ? -0.028 -12.300 -7.164 1.00 78.25 362 LYS A C 1
ATOM 2915 O O . LYS A 1 362 ? -0.215 -12.587 -8.341 1.00 78.25 362 LYS A O 1
ATOM 2920 N N . HIS A 1 363 ? -0.089 -11.045 -6.718 1.00 76.19 363 HIS A N 1
ATOM 2921 C CA . HIS A 1 363 ? -0.482 -9.912 -7.564 1.00 76.19 363 HIS A CA 1
ATOM 2922 C C . HIS A 1 363 ? 0.703 -9.113 -8.105 1.00 76.19 363 HIS A C 1
ATOM 2924 O O . HIS A 1 363 ? 0.593 -8.525 -9.178 1.00 76.19 363 HIS A O 1
ATOM 2930 N N . ARG A 1 364 ? 1.826 -9.085 -7.375 1.00 77.50 364 ARG A N 1
ATOM 2931 C CA . ARG A 1 364 ? 2.982 -8.268 -7.752 1.00 77.50 364 ARG A CA 1
ATOM 2932 C C . ARG A 1 364 ? 3.936 -8.970 -8.710 1.00 77.50 364 ARG A C 1
ATOM 2934 O O . ARG A 1 364 ? 4.206 -8.445 -9.775 1.00 77.50 364 ARG A O 1
ATOM 2941 N N . TYR A 1 365 ? 4.487 -10.115 -8.319 1.00 78.81 365 TYR A N 1
ATOM 2942 C CA . TYR A 1 365 ? 5.415 -10.862 -9.163 1.00 78.81 365 TYR A CA 1
ATOM 2943 C C . TYR A 1 365 ? 4.761 -12.196 -9.490 1.00 78.81 365 TYR A C 1
ATOM 2945 O O . TYR A 1 365 ? 4.596 -13.037 -8.611 1.00 78.81 365 TYR A O 1
ATOM 2953 N N . VAL A 1 366 ? 4.366 -12.386 -10.749 1.00 72.94 366 VAL A N 1
ATOM 2954 C CA . VAL A 1 366 ? 3.885 -13.687 -11.222 1.00 72.94 366 VAL A CA 1
ATOM 2955 C C . VAL A 1 366 ? 5.114 -14.564 -11.438 1.00 72.94 366 VAL A C 1
ATOM 2957 O O . VAL A 1 366 ? 5.723 -14.548 -12.504 1.00 72.94 366 VAL A O 1
ATOM 2960 N N . VAL A 1 367 ? 5.529 -15.257 -10.381 1.00 80.44 367 VAL A N 1
ATOM 2961 C CA . VAL A 1 367 ? 6.670 -16.175 -10.399 1.00 80.44 367 VAL A CA 1
ATOM 2962 C C . VAL A 1 367 ? 6.132 -17.598 -10.350 1.00 80.44 367 VAL A C 1
ATOM 2964 O O . VAL A 1 367 ? 5.279 -17.912 -9.523 1.00 80.44 367 VAL A O 1
ATOM 2967 N N . GLU A 1 368 ? 6.620 -18.445 -11.249 1.00 82.31 368 GLU A N 1
ATOM 2968 C CA . GLU A 1 368 ? 6.355 -19.883 -11.220 1.00 82.31 368 GLU A CA 1
ATOM 2969 C C . GLU A 1 368 ? 6.955 -20.549 -9.971 1.00 82.31 368 GLU A C 1
ATOM 2971 O O . GLU A 1 368 ? 7.914 -20.039 -9.376 1.00 82.31 368 GLU A O 1
ATOM 2976 N N . ASP A 1 369 ? 6.408 -21.704 -9.586 1.00 80.81 369 ASP A N 1
ATOM 2977 C CA . ASP A 1 369 ? 6.915 -22.487 -8.457 1.00 80.81 369 ASP A CA 1
ATOM 2978 C C . ASP A 1 369 ? 8.391 -22.844 -8.688 1.00 80.81 369 ASP A C 1
ATOM 2980 O O . ASP A 1 369 ? 8.751 -23.585 -9.604 1.00 80.81 369 ASP A O 1
ATOM 2984 N N . SER A 1 370 ? 9.271 -22.240 -7.886 1.00 85.50 370 SER A N 1
ATOM 2985 C CA . SER A 1 370 ? 10.719 -22.250 -8.101 1.00 85.50 370 SER A CA 1
ATOM 2986 C C . SER A 1 370 ? 11.481 -21.839 -6.838 1.00 85.50 370 SER A C 1
ATOM 2988 O O . SER A 1 370 ? 10.933 -21.189 -5.946 1.00 85.50 370 SER A O 1
ATOM 2990 N N . SER A 1 371 ? 12.793 -22.109 -6.808 1.00 87.38 371 SER A N 1
ATOM 2991 C CA . SER A 1 371 ? 13.708 -21.619 -5.762 1.00 87.38 371 SER A CA 1
ATOM 2992 C C . SER A 1 371 ? 13.655 -20.097 -5.569 1.00 87.38 371 SER A C 1
ATOM 2994 O O . SER A 1 371 ? 13.926 -19.598 -4.478 1.00 87.38 371 SER A O 1
ATOM 2996 N N . VAL A 1 372 ? 13.316 -19.348 -6.625 1.00 88.81 372 VAL A N 1
ATOM 2997 C CA . VAL A 1 372 ? 13.112 -17.897 -6.564 1.00 88.81 372 VAL A CA 1
ATOM 2998 C C . VAL A 1 372 ? 11.880 -17.564 -5.730 1.00 88.81 372 VAL A C 1
ATOM 3000 O O . VAL A 1 372 ? 11.953 -16.725 -4.830 1.00 88.81 372 VAL A O 1
ATOM 3003 N N . LEU A 1 373 ? 10.748 -18.210 -6.021 1.00 88.31 373 LEU A N 1
ATOM 3004 C CA . LEU A 1 373 ? 9.503 -17.978 -5.296 1.00 88.31 373 LEU A CA 1
ATOM 3005 C C . LEU A 1 373 ? 9.658 -18.351 -3.815 1.00 88.31 373 LEU A C 1
ATOM 3007 O O . LEU A 1 373 ? 9.232 -17.584 -2.950 1.00 88.31 373 LEU A O 1
ATOM 3011 N N . ASP A 1 374 ? 10.346 -19.457 -3.521 1.00 87.31 374 ASP A N 1
ATOM 3012 C CA . ASP A 1 374 ? 10.684 -19.862 -2.152 1.00 87.31 374 ASP A CA 1
ATOM 3013 C C . ASP A 1 374 ? 11.506 -18.789 -1.423 1.00 87.31 374 ASP A C 1
ATOM 3015 O O . ASP A 1 374 ? 11.229 -18.465 -0.263 1.00 87.31 374 ASP A O 1
ATOM 3019 N N . ALA A 1 375 ? 12.491 -18.198 -2.108 1.00 89.00 375 ALA A N 1
ATOM 3020 C CA . ALA A 1 375 ? 13.322 -17.129 -1.566 1.00 89.00 375 ALA A CA 1
ATOM 3021 C C . ALA A 1 375 ? 12.523 -15.855 -1.256 1.00 89.00 375 ALA A C 1
ATOM 3023 O O . ALA A 1 375 ? 12.691 -15.272 -0.182 1.00 89.00 375 ALA A O 1
ATOM 3024 N N . LEU A 1 376 ? 11.625 -15.445 -2.156 1.00 89.38 376 LEU A N 1
ATOM 3025 C CA . LEU A 1 376 ? 10.789 -14.251 -1.981 1.00 89.38 376 LEU A CA 1
ATOM 3026 C C . LEU A 1 376 ? 9.708 -14.441 -0.906 1.00 89.38 376 LEU A C 1
ATOM 3028 O O . LEU A 1 376 ? 9.489 -13.552 -0.079 1.00 89.38 376 LEU A O 1
ATOM 3032 N N . ASN A 1 377 ? 9.059 -15.608 -0.870 1.00 89.19 377 ASN A N 1
ATOM 3033 C CA . ASN A 1 377 ? 8.012 -15.917 0.107 1.00 89.19 377 ASN A CA 1
ATOM 3034 C C . ASN A 1 377 ? 8.555 -16.114 1.526 1.00 89.19 377 ASN A C 1
ATOM 3036 O O . ASN A 1 377 ? 7.789 -16.057 2.483 1.00 89.19 377 ASN A O 1
ATOM 3040 N N . LYS A 1 378 ? 9.864 -16.308 1.702 1.00 85.75 378 LYS A N 1
ATOM 3041 C CA . LYS A 1 378 ? 10.469 -16.542 3.020 1.00 85.75 378 LYS A CA 1
ATOM 3042 C C . LYS A 1 378 ? 10.335 -15.369 3.987 1.00 85.75 378 LYS A C 1
ATOM 3044 O O . LYS A 1 378 ? 10.250 -15.602 5.190 1.00 85.75 378 LYS A O 1
ATOM 3049 N N . ASP A 1 379 ? 10.326 -14.144 3.465 1.00 86.00 379 ASP A N 1
ATOM 3050 C CA . ASP A 1 379 ? 10.081 -12.915 4.231 1.00 86.00 379 ASP A CA 1
ATOM 3051 C C . ASP A 1 379 ? 8.579 -12.537 4.256 1.00 86.00 379 ASP A C 1
ATOM 3053 O O . ASP A 1 379 ? 8.214 -11.463 4.731 1.00 86.00 379 ASP A O 1
ATOM 3057 N N . THR A 1 380 ? 7.701 -13.408 3.742 1.00 89.06 380 THR A N 1
ATOM 3058 C CA . THR A 1 380 ? 6.239 -13.279 3.810 1.00 89.06 380 THR A CA 1
ATOM 3059 C C . THR A 1 380 ? 5.695 -14.225 4.880 1.00 89.06 380 THR A C 1
ATOM 3061 O O . THR A 1 380 ? 6.157 -15.353 5.023 1.00 89.06 380 THR A O 1
ATOM 3064 N N . THR A 1 381 ? 4.707 -13.775 5.651 1.00 89.69 381 THR A N 1
ATOM 3065 C CA . THR A 1 381 ? 4.105 -14.564 6.732 1.00 89.69 381 THR A CA 1
ATOM 3066 C C . THR A 1 381 ? 2.600 -14.323 6.794 1.00 89.69 381 THR A C 1
ATOM 3068 O O . THR A 1 381 ? 2.143 -13.205 6.557 1.00 89.69 381 THR A O 1
ATOM 3071 N N . ASP A 1 382 ? 1.837 -15.370 7.105 1.00 93.00 382 ASP A N 1
ATOM 3072 C CA . ASP A 1 382 ? 0.418 -15.275 7.468 1.00 93.00 382 ASP A CA 1
ATOM 3073 C C . ASP A 1 382 ? 0.232 -14.969 8.968 1.00 93.00 382 ASP A C 1
ATOM 3075 O O . ASP A 1 382 ? -0.890 -14.780 9.433 1.00 93.00 382 ASP A O 1
ATOM 3079 N N . GLN A 1 383 ? 1.326 -14.896 9.732 1.00 93.75 383 GLN A N 1
ATOM 3080 C CA . GLN A 1 383 ? 1.328 -14.620 11.165 1.00 93.75 383 GLN A CA 1
ATOM 3081 C C . GLN A 1 383 ? 1.613 -13.149 11.466 1.00 93.75 383 GLN A C 1
ATOM 3083 O O . GLN A 1 383 ? 2.423 -12.478 10.816 1.00 93.75 383 GLN A O 1
ATOM 3088 N N . THR A 1 384 ? 0.987 -12.662 12.530 1.00 93.75 384 THR A N 1
ATOM 3089 C CA . THR A 1 384 ? 1.184 -11.297 13.027 1.00 93.75 384 THR A CA 1
ATOM 3090 C C . THR A 1 384 ? 2.536 -11.172 13.748 1.00 93.75 384 THR A C 1
ATOM 3092 O O . THR A 1 384 ? 3.080 -12.176 14.226 1.00 93.75 384 THR A O 1
ATOM 3095 N N . PRO A 1 385 ? 3.090 -9.955 13.911 1.00 93.50 385 PRO A N 1
ATOM 3096 C CA . PRO A 1 385 ? 4.320 -9.755 14.686 1.00 93.50 385 PRO A CA 1
ATOM 3097 C C . PRO A 1 385 ? 4.190 -10.154 16.167 1.00 93.50 385 PRO A C 1
ATOM 3099 O O . PRO A 1 385 ? 5.208 -10.315 16.836 1.00 93.50 385 PRO A O 1
ATOM 3102 N N . TYR A 1 386 ? 2.962 -10.316 16.674 1.00 93.81 386 TYR A N 1
ATOM 3103 C CA . TYR A 1 386 ? 2.675 -10.764 18.038 1.00 93.81 386 TYR A CA 1
ATOM 3104 C C . TYR A 1 386 ? 2.777 -12.282 18.197 1.00 93.81 386 TYR A C 1
ATOM 3106 O O . TYR A 1 386 ? 3.135 -12.764 19.267 1.00 93.81 386 TYR A O 1
ATOM 3114 N N . GLN A 1 387 ? 2.475 -13.031 17.134 1.00 93.00 387 GLN A N 1
ATOM 3115 C CA . GLN A 1 387 ? 2.602 -14.488 17.110 1.00 93.00 387 GLN A CA 1
ATOM 3116 C C . GLN A 1 387 ? 4.025 -14.909 16.747 1.00 93.00 387 GLN A C 1
ATOM 3118 O O . GLN A 1 387 ? 4.602 -15.784 17.388 1.00 93.00 387 GLN A O 1
ATOM 3123 N N . ASN A 1 388 ? 4.592 -14.290 15.709 1.00 91.06 388 ASN A N 1
ATOM 3124 C CA . ASN A 1 388 ? 5.919 -14.624 15.218 1.00 91.06 388 ASN A CA 1
ATOM 3125 C C . ASN A 1 388 ? 6.536 -13.440 14.473 1.00 91.06 388 ASN A C 1
ATOM 3127 O O . ASN A 1 388 ? 6.050 -13.014 13.422 1.00 91.06 388 ASN A O 1
ATOM 3131 N N . LYS A 1 389 ? 7.634 -12.911 15.010 1.00 90.19 389 LYS A N 1
ATOM 3132 C CA . LYS A 1 389 ? 8.351 -11.797 14.394 1.00 90.19 389 LYS A CA 1
ATOM 3133 C C . LYS A 1 389 ? 9.294 -12.310 13.309 1.00 90.19 389 LYS A C 1
ATOM 3135 O O . LYS A 1 389 ? 10.219 -13.067 13.605 1.00 90.19 389 LYS A O 1
ATOM 3140 N N . VAL A 1 390 ? 9.117 -11.829 12.080 1.00 88.88 390 VAL A N 1
ATOM 3141 C CA . VAL A 1 390 ? 10.016 -12.151 10.962 1.00 88.88 390 VAL A CA 1
ATOM 3142 C C . VAL A 1 390 ? 11.401 -11.552 11.229 1.00 88.88 390 VAL A C 1
ATOM 3144 O O . VAL A 1 390 ? 11.538 -10.365 11.534 1.00 88.88 390 VAL A O 1
ATOM 3147 N N . LYS A 1 391 ? 12.442 -12.384 11.126 1.00 84.69 391 LYS A N 1
ATOM 3148 C CA . LYS A 1 391 ? 13.848 -11.996 11.294 1.00 84.69 391 LYS A CA 1
ATOM 3149 C C . LYS A 1 391 ? 14.661 -12.413 10.075 1.00 84.69 391 LYS A C 1
ATOM 3151 O O . LYS A 1 391 ? 14.326 -13.382 9.398 1.00 84.69 391 LYS A O 1
ATOM 3156 N N . ALA A 1 392 ? 15.750 -11.684 9.835 1.00 81.88 392 ALA A N 1
ATOM 3157 C CA . ALA A 1 392 ? 16.755 -12.070 8.853 1.00 81.88 392 ALA A CA 1
ATOM 3158 C C . ALA A 1 392 ? 17.297 -13.469 9.169 1.00 81.88 392 ALA A C 1
ATOM 3160 O O . ALA A 1 392 ? 17.553 -13.781 10.334 1.00 81.88 392 ALA A O 1
ATOM 3161 N N . ARG A 1 393 ? 17.487 -14.291 8.135 1.00 78.19 393 ARG A N 1
ATOM 3162 C CA . ARG A 1 393 ? 18.143 -15.590 8.282 1.00 78.19 393 ARG A CA 1
ATOM 3163 C C . ARG A 1 393 ? 19.634 -15.401 8.501 1.00 78.19 393 ARG A C 1
ATOM 3165 O O . ARG A 1 393 ? 20.287 -14.673 7.758 1.00 78.19 393 ARG A O 1
ATOM 3172 N N . THR A 1 394 ? 20.161 -16.094 9.496 1.00 80.75 394 THR A N 1
ATOM 3173 C CA . THR A 1 394 ? 21.597 -16.198 9.728 1.00 80.75 394 THR A CA 1
ATOM 3174 C C . THR A 1 394 ? 22.233 -17.122 8.691 1.00 80.75 394 THR A C 1
ATOM 3176 O O . THR A 1 394 ? 21.559 -17.942 8.065 1.00 80.75 394 THR A O 1
ATOM 3179 N N . ALA A 1 395 ? 23.557 -17.047 8.546 1.00 77.81 395 ALA A N 1
ATOM 3180 C CA . ALA A 1 395 ? 24.307 -17.981 7.706 1.00 77.81 395 ALA A CA 1
ATOM 3181 C C . ALA A 1 395 ? 24.063 -19.457 8.088 1.00 77.81 395 ALA A C 1
ATOM 3183 O O . ALA A 1 395 ? 24.105 -20.328 7.221 1.00 77.81 395 ALA A O 1
ATOM 3184 N N . ASN A 1 396 ? 23.761 -19.732 9.363 1.00 76.88 396 ASN A N 1
ATOM 3185 C CA . ASN A 1 396 ? 23.446 -21.074 9.849 1.00 76.88 396 ASN A CA 1
ATOM 3186 C C . ASN A 1 396 ? 22.064 -21.558 9.377 1.00 76.88 396 ASN A C 1
ATOM 3188 O O . ASN A 1 396 ? 21.912 -22.730 9.049 1.00 76.88 396 ASN A O 1
ATOM 3192 N N . ASP A 1 397 ? 21.080 -20.659 9.260 1.00 77.50 397 ASP A N 1
ATOM 3193 C CA . ASP A 1 397 ? 19.705 -20.990 8.841 1.00 77.50 397 ASP A CA 1
ATOM 3194 C C . ASP A 1 397 ? 19.587 -21.356 7.352 1.00 77.50 397 ASP A C 1
ATOM 3196 O O . ASP A 1 397 ? 18.522 -21.775 6.890 1.00 77.50 397 ASP A O 1
ATOM 3200 N N . ILE A 1 398 ? 20.651 -21.127 6.579 1.00 78.25 398 ILE A N 1
ATOM 3201 C CA . ILE A 1 398 ? 20.718 -21.379 5.133 1.00 78.25 398 ILE A CA 1
ATOM 3202 C C . ILE A 1 398 ? 21.791 -22.417 4.778 1.00 78.25 398 ILE A C 1
ATOM 3204 O O . ILE A 1 398 ? 22.173 -22.544 3.614 1.00 78.25 398 ILE A O 1
ATOM 3208 N N . GLN A 1 399 ? 22.323 -23.139 5.770 1.00 78.38 399 GLN A N 1
ATOM 3209 C CA . GLN A 1 399 ? 23.250 -24.242 5.525 1.00 78.38 399 GLN A CA 1
ATOM 3210 C C . GLN A 1 399 ? 22.546 -25.357 4.742 1.00 78.38 399 GLN A C 1
ATOM 3212 O O . GLN A 1 399 ? 21.392 -25.680 5.008 1.00 78.38 399 GLN A O 1
ATOM 3217 N N . LEU A 1 400 ? 23.262 -25.974 3.795 1.00 77.19 400 LEU A N 1
ATOM 3218 C CA . LEU A 1 400 ? 22.753 -27.136 3.051 1.00 77.19 400 LEU A CA 1
ATOM 3219 C C . LEU A 1 400 ? 22.534 -28.346 3.972 1.00 77.19 400 LEU A C 1
ATOM 3221 O O . LEU A 1 400 ? 21.631 -29.144 3.738 1.00 77.19 400 LEU A O 1
ATOM 3225 N N . HIS A 1 401 ? 23.330 -28.429 5.041 1.00 71.31 401 HIS A N 1
ATOM 3226 C CA . HIS A 1 401 ? 23.137 -29.342 6.158 1.00 71.31 401 HIS A CA 1
ATOM 3227 C C . HIS A 1 401 ? 22.944 -28.520 7.439 1.00 71.31 401 HIS A C 1
ATOM 3229 O O . HIS A 1 401 ? 23.887 -27.837 7.848 1.00 71.31 401 HIS A O 1
ATOM 3235 N N . PRO A 1 402 ? 21.759 -28.536 8.070 1.00 59.72 402 PRO A N 1
ATOM 3236 C CA . PRO A 1 402 ? 21.538 -27.798 9.307 1.00 59.72 402 PRO A CA 1
ATOM 3237 C C . PRO A 1 402 ? 22.441 -28.330 10.429 1.00 59.72 402 PRO A C 1
ATOM 3239 O O . PRO A 1 402 ? 22.601 -29.533 10.614 1.00 59.72 402 PRO A O 1
ATOM 3242 N N . SER A 1 403 ? 23.028 -27.420 11.206 1.00 55.78 403 SER A N 1
ATOM 3243 C CA . SER A 1 403 ? 23.955 -27.732 12.309 1.00 55.78 403 SER A CA 1
ATOM 3244 C C . SER A 1 403 ? 23.275 -28.242 13.592 1.00 55.78 403 SER A C 1
ATOM 3246 O O . SER A 1 403 ? 23.959 -28.646 14.534 1.00 55.78 403 SER A O 1
ATOM 3248 N N . LYS A 1 404 ? 21.935 -28.248 13.657 1.00 55.06 404 LYS A N 1
ATOM 3249 C CA . LYS A 1 404 ? 21.150 -28.787 14.783 1.00 55.06 404 LYS A CA 1
ATOM 3250 C C . LYS A 1 404 ? 20.452 -30.090 14.395 1.00 55.06 404 LYS A C 1
ATOM 3252 O O . LYS A 1 404 ? 20.102 -30.270 13.238 1.00 55.06 404 LYS A O 1
ATOM 3257 N N . LYS A 1 405 ? 20.228 -30.948 15.403 1.00 48.09 405 LYS A N 1
ATOM 3258 C CA . LYS A 1 405 ? 19.566 -32.274 15.395 1.00 48.09 405 LYS A CA 1
ATOM 3259 C C . LYS A 1 405 ? 18.113 -32.274 14.862 1.00 48.09 405 LYS A C 1
ATOM 3261 O O . LYS A 1 405 ? 17.222 -32.841 15.488 1.00 48.09 405 LYS A O 1
ATOM 3266 N N . GLU A 1 406 ? 17.832 -31.640 13.734 1.00 49.75 406 GLU A N 1
ATOM 3267 C CA . GLU A 1 406 ? 16.592 -31.847 12.989 1.00 49.75 406 GLU A CA 1
ATOM 3268 C C . GLU A 1 406 ? 16.729 -33.159 12.212 1.00 49.75 406 GLU A C 1
ATOM 3270 O O . GLU A 1 406 ? 17.030 -33.169 11.030 1.00 49.75 406 GLU A O 1
ATOM 3275 N N . SER A 1 407 ? 16.536 -34.278 12.917 1.00 52.53 407 SER A N 1
ATOM 3276 C CA . SER A 1 407 ? 16.537 -35.666 12.422 1.00 52.53 407 SER A CA 1
ATOM 3277 C C . SER A 1 407 ? 17.816 -36.143 11.704 1.00 52.53 407 SER A C 1
ATOM 3279 O O . SER A 1 407 ? 18.281 -35.555 10.732 1.00 52.53 407 SER A O 1
ATOM 3281 N N . ASP A 1 408 ? 18.329 -37.315 12.084 1.00 54.41 408 ASP A N 1
ATOM 3282 C CA . ASP A 1 408 ? 19.407 -38.011 11.350 1.00 54.41 408 ASP A CA 1
ATOM 3283 C C . ASP A 1 408 ? 19.046 -38.312 9.868 1.00 54.41 408 ASP A C 1
ATOM 3285 O O . ASP A 1 408 ? 19.894 -38.676 9.052 1.00 54.41 408 ASP A O 1
ATOM 3289 N N . ALA A 1 409 ? 17.780 -38.105 9.485 1.00 58.62 409 ALA A N 1
ATOM 3290 C CA . ALA A 1 409 ? 17.287 -38.194 8.114 1.00 58.62 409 ALA A CA 1
ATOM 3291 C C . ALA A 1 409 ? 17.719 -37.016 7.212 1.00 58.62 409 ALA A C 1
ATOM 3293 O O . ALA A 1 409 ? 17.824 -37.192 5.999 1.00 58.62 409 ALA A O 1
ATOM 3294 N N . LEU A 1 410 ? 17.989 -35.821 7.759 1.00 57.62 410 LEU A N 1
ATOM 3295 C CA . LEU A 1 410 ? 18.420 -34.653 6.967 1.00 57.62 410 LEU A CA 1
ATOM 3296 C C . LEU A 1 410 ? 19.945 -34.562 6.806 1.00 57.62 410 LEU A C 1
ATOM 3298 O O . LEU A 1 410 ? 20.421 -33.999 5.820 1.00 57.62 410 LEU A O 1
ATOM 3302 N N . SER A 1 411 ? 20.718 -35.145 7.727 1.00 60.47 411 SER A N 1
ATOM 3303 C CA . SER A 1 411 ? 22.183 -35.229 7.617 1.00 60.47 411 SER A CA 1
ATOM 3304 C C . SER A 1 411 ? 22.642 -36.237 6.556 1.00 60.47 411 SER A C 1
ATOM 3306 O O . SER A 1 411 ? 23.724 -36.083 5.998 1.00 60.47 411 SER A O 1
ATOM 3308 N N . SER A 1 412 ? 21.801 -37.227 6.237 1.00 64.88 412 SER A N 1
ATOM 3309 C CA . SER A 1 412 ? 22.039 -38.262 5.221 1.00 64.88 412 SER A CA 1
ATOM 3310 C C . SER A 1 412 ? 21.378 -37.977 3.863 1.00 64.88 412 SER A C 1
ATOM 3312 O O . SER A 1 412 ? 21.589 -38.724 2.906 1.00 64.88 412 SER A O 1
ATOM 3314 N N . ARG A 1 413 ? 20.599 -36.890 3.740 1.00 76.88 413 ARG A N 1
ATOM 3315 C CA . ARG A 1 413 ? 19.957 -36.502 2.475 1.00 76.88 413 ARG A CA 1
ATOM 3316 C C . ARG A 1 413 ? 21.002 -36.050 1.453 1.00 76.88 413 ARG A C 1
ATOM 3318 O O . ARG A 1 413 ? 21.838 -35.197 1.742 1.00 76.88 413 ARG A O 1
ATOM 3325 N N . HIS A 1 414 ? 20.894 -36.556 0.225 1.00 79.50 414 HIS A N 1
ATOM 3326 C CA . HIS A 1 414 ? 21.710 -36.085 -0.892 1.00 79.50 414 HIS A CA 1
ATOM 3327 C C . HIS A 1 414 ? 21.362 -34.628 -1.237 1.00 79.50 414 HIS A C 1
ATOM 3329 O O . HIS A 1 414 ? 20.202 -34.312 -1.507 1.00 79.50 414 HIS A O 1
ATOM 3335 N N . ILE A 1 415 ? 22.365 -33.746 -1.256 1.00 83.06 415 ILE A N 1
ATOM 3336 C CA . ILE A 1 415 ? 22.198 -32.354 -1.696 1.00 83.06 415 ILE A CA 1
ATOM 3337 C C . ILE A 1 415 ? 21.900 -32.347 -3.197 1.00 83.06 415 ILE A C 1
ATOM 3339 O O . ILE A 1 415 ? 22.625 -32.949 -3.990 1.00 83.06 415 ILE A O 1
ATOM 3343 N N . THR A 1 416 ? 20.844 -31.648 -3.592 1.00 84.44 416 THR A N 1
ATOM 3344 C CA . THR A 1 416 ? 20.470 -31.445 -4.994 1.00 84.44 416 THR A CA 1
ATOM 3345 C C . THR A 1 416 ? 20.945 -30.082 -5.504 1.00 84.44 416 THR A C 1
ATOM 3347 O O . THR A 1 416 ? 21.207 -29.158 -4.733 1.00 84.44 416 THR A O 1
ATOM 3350 N N . GLN A 1 417 ? 21.003 -29.905 -6.827 1.00 84.38 417 GLN A N 1
ATOM 3351 C CA . GLN A 1 417 ? 21.304 -28.600 -7.433 1.00 84.38 417 GLN A CA 1
ATOM 3352 C C . GLN A 1 417 ? 20.256 -27.530 -7.073 1.00 84.38 417 GLN A C 1
ATOM 3354 O O . GLN A 1 417 ? 20.568 -26.337 -6.994 1.00 84.38 417 GLN A O 1
ATOM 3359 N N . GLN A 1 418 ? 19.012 -27.952 -6.833 1.00 82.25 418 GLN A N 1
ATOM 3360 C CA . GLN A 1 418 ? 17.943 -27.072 -6.377 1.00 82.25 418 GLN A CA 1
ATOM 3361 C C . GLN A 1 418 ? 18.232 -26.542 -4.969 1.00 82.25 418 GLN A C 1
ATOM 3363 O O . GLN A 1 418 ? 18.068 -25.349 -4.739 1.00 82.25 418 GLN A O 1
ATOM 3368 N N . ASP A 1 419 ? 18.761 -27.373 -4.066 1.00 81.62 419 ASP A N 1
ATOM 3369 C CA . ASP A 1 419 ? 19.146 -26.939 -2.715 1.00 81.62 419 ASP A CA 1
ATOM 3370 C C . ASP A 1 419 ? 20.244 -25.868 -2.749 1.00 81.62 419 ASP A C 1
ATOM 3372 O O . ASP A 1 419 ? 20.170 -24.868 -2.033 1.00 81.62 419 ASP A O 1
ATOM 3376 N N . ILE A 1 420 ? 21.237 -26.043 -3.629 1.00 86.19 420 ILE A N 1
ATOM 3377 C CA . ILE A 1 420 ? 22.312 -25.063 -3.846 1.00 86.19 420 ILE A CA 1
ATOM 3378 C C . ILE A 1 420 ? 21.731 -23.747 -4.377 1.00 86.19 420 ILE A C 1
ATOM 3380 O O . ILE A 1 420 ? 22.029 -22.680 -3.846 1.00 86.19 420 ILE A O 1
ATOM 3384 N N . THR A 1 421 ? 20.853 -23.822 -5.379 1.00 86.38 421 THR A N 1
ATOM 3385 C CA . THR A 1 421 ? 20.225 -22.641 -5.995 1.00 86.38 421 THR A CA 1
ATOM 3386 C C . THR A 1 421 ? 19.342 -21.884 -5.000 1.00 86.38 421 THR A C 1
ATOM 3388 O O . THR A 1 421 ? 19.405 -20.660 -4.907 1.00 86.38 421 THR A O 1
ATOM 3391 N N . THR A 1 422 ? 18.553 -22.607 -4.208 1.00 84.69 422 THR A N 1
ATOM 3392 C CA . THR A 1 422 ? 17.719 -22.036 -3.150 1.00 84.69 422 THR A CA 1
ATOM 3393 C C . THR A 1 422 ? 18.572 -21.348 -2.080 1.00 84.69 422 THR A C 1
ATOM 3395 O O . THR A 1 422 ? 18.267 -20.223 -1.675 1.00 84.69 422 THR A O 1
ATOM 3398 N N . ARG A 1 423 ? 19.681 -21.971 -1.654 1.00 87.62 423 ARG A N 1
ATOM 3399 C CA . ARG A 1 423 ? 20.636 -21.353 -0.723 1.00 87.62 423 ARG A CA 1
ATOM 3400 C C . ARG A 1 423 ? 21.231 -20.064 -1.285 1.00 87.62 423 ARG A C 1
ATOM 3402 O O . ARG A 1 423 ? 21.303 -19.086 -0.542 1.00 87.62 423 ARG A O 1
ATOM 3409 N N . ASP A 1 424 ? 21.650 -20.054 -2.550 1.00 90.25 424 ASP A N 1
ATOM 3410 C CA . ASP A 1 424 ? 22.214 -18.864 -3.194 1.00 90.25 424 ASP A CA 1
ATOM 3411 C C . ASP A 1 424 ? 21.231 -17.693 -3.123 1.00 90.25 424 ASP A C 1
ATOM 3413 O O . ASP A 1 424 ? 21.591 -16.612 -2.656 1.00 90.25 424 ASP A O 1
ATOM 3417 N N . TYR A 1 425 ? 19.968 -17.913 -3.500 1.00 91.94 425 TYR A N 1
ATOM 3418 C CA . TYR A 1 425 ? 18.959 -16.860 -3.422 1.00 91.94 425 TYR A CA 1
ATOM 3419 C C . TYR A 1 425 ? 18.723 -16.404 -1.981 1.00 91.94 425 TYR A C 1
ATOM 3421 O O . TYR A 1 425 ? 18.771 -15.200 -1.726 1.00 91.94 425 TYR A O 1
ATOM 3429 N N . PHE A 1 426 ? 18.594 -17.312 -1.010 1.00 89.19 426 PHE A N 1
ATOM 3430 C CA . PHE A 1 426 ? 18.494 -16.901 0.395 1.00 89.19 426 PHE A CA 1
ATOM 3431 C C . PHE A 1 426 ? 19.689 -16.063 0.860 1.00 89.19 426 PHE A C 1
ATOM 3433 O O . PHE A 1 426 ? 19.504 -15.096 1.601 1.00 89.19 426 PHE A O 1
ATOM 3440 N N . HIS A 1 427 ? 20.901 -16.396 0.413 1.00 89.75 427 HIS A N 1
ATOM 3441 C CA . HIS A 1 427 ? 22.107 -15.659 0.774 1.00 89.75 427 HIS A CA 1
ATOM 3442 C C . HIS A 1 427 ? 22.086 -14.215 0.257 1.00 89.75 427 HIS A C 1
ATOM 3444 O O . HIS A 1 427 ? 22.480 -13.299 0.975 1.00 89.75 427 HIS A O 1
ATOM 3450 N N . LEU A 1 428 ? 21.540 -13.974 -0.939 1.00 91.62 428 LEU A N 1
ATOM 3451 C CA . LEU A 1 428 ? 21.412 -12.617 -1.485 1.00 91.62 428 LEU A CA 1
ATOM 3452 C C . LEU A 1 428 ? 20.505 -11.707 -0.640 1.00 91.62 428 LEU A C 1
ATOM 3454 O O . LEU A 1 428 ? 20.627 -10.489 -0.725 1.00 91.62 428 LEU A O 1
ATOM 3458 N N . ARG A 1 429 ? 19.622 -12.280 0.189 1.00 89.31 429 ARG A N 1
ATOM 3459 C CA . ARG A 1 429 ? 18.690 -11.552 1.070 1.00 89.31 429 ARG A CA 1
ATOM 3460 C C . ARG A 1 429 ? 19.057 -11.637 2.552 1.00 89.31 429 ARG A C 1
ATOM 3462 O O . ARG A 1 429 ? 18.379 -11.023 3.380 1.00 89.31 429 ARG A O 1
ATOM 3469 N N . SER A 1 430 ? 20.091 -12.396 2.928 1.00 85.31 430 SER A N 1
ATOM 3470 C CA . SER A 1 430 ? 20.415 -12.612 4.344 1.00 85.31 430 SER A CA 1
ATOM 3471 C C . SER A 1 430 ? 20.857 -11.315 5.022 1.00 85.31 430 SER A C 1
ATOM 3473 O O . SER A 1 430 ? 20.420 -11.041 6.136 1.00 85.31 430 SER A O 1
ATOM 3475 N N . GLU A 1 431 ? 21.618 -10.472 4.313 1.00 87.44 431 GLU A N 1
ATOM 3476 C CA . GLU A 1 431 ? 22.125 -9.198 4.832 1.00 87.44 431 GLU A CA 1
ATOM 3477 C C . GLU A 1 431 ? 21.535 -7.972 4.115 1.00 87.44 431 GLU A C 1
ATOM 3479 O O . GLU A 1 431 ? 22.002 -7.613 3.031 1.00 87.44 431 GLU A O 1
ATOM 3484 N N . PRO A 1 432 ? 20.563 -7.255 4.723 1.00 85.88 432 PRO A N 1
ATOM 3485 C CA . PRO A 1 432 ? 19.870 -6.132 4.083 1.00 85.88 432 PRO A CA 1
ATOM 3486 C C . PRO A 1 432 ? 20.787 -5.045 3.521 1.00 85.88 432 PRO A C 1
ATOM 3488 O O . PRO A 1 432 ? 20.534 -4.521 2.442 1.00 85.88 432 PRO A O 1
ATOM 3491 N N . LYS A 1 433 ? 21.877 -4.721 4.231 1.00 88.19 433 LYS A N 1
ATOM 3492 C CA . LYS A 1 433 ? 22.825 -3.671 3.820 1.00 88.19 433 LYS A CA 1
ATOM 3493 C C . LYS A 1 433 ? 23.595 -4.019 2.546 1.00 88.19 433 LYS A C 1
ATOM 3495 O O . LYS A 1 433 ? 24.045 -3.118 1.850 1.00 88.19 433 LYS A O 1
ATOM 3500 N N . LEU A 1 434 ? 23.778 -5.309 2.270 1.00 90.12 434 LEU A N 1
ATOM 3501 C CA . LEU A 1 434 ? 24.534 -5.804 1.120 1.00 90.12 434 LEU A CA 1
ATOM 3502 C C . LEU A 1 434 ? 23.628 -6.398 0.040 1.00 90.12 434 LEU A C 1
ATOM 3504 O O . LEU A 1 434 ? 24.120 -6.709 -1.037 1.00 90.12 434 LEU A O 1
ATOM 3508 N N . GLN A 1 435 ? 22.324 -6.529 0.297 1.00 93.25 435 GLN A N 1
ATOM 3509 C CA . GLN A 1 435 ? 21.372 -7.211 -0.578 1.00 93.25 435 GLN A CA 1
ATOM 3510 C C . GLN A 1 435 ? 21.444 -6.728 -2.031 1.00 93.25 435 GLN A C 1
ATOM 3512 O O . GLN A 1 435 ? 21.577 -7.545 -2.943 1.00 93.25 435 GLN A O 1
ATOM 3517 N N . ILE A 1 436 ? 21.414 -5.411 -2.259 1.00 95.69 436 ILE A N 1
ATOM 3518 C CA . ILE A 1 436 ? 21.496 -4.840 -3.611 1.00 95.69 436 ILE A CA 1
ATOM 3519 C C . ILE A 1 436 ? 22.866 -5.128 -4.234 1.00 95.69 436 ILE A C 1
ATOM 3521 O O . ILE A 1 436 ? 22.935 -5.674 -5.333 1.00 95.69 436 ILE A O 1
ATOM 3525 N N . THR A 1 437 ? 23.955 -4.835 -3.521 1.00 94.88 437 THR A N 1
ATOM 3526 C CA . THR A 1 437 ? 25.324 -5.055 -4.010 1.00 94.88 437 THR A CA 1
ATOM 3527 C C . THR A 1 437 ? 25.586 -6.518 -4.366 1.00 94.88 437 THR A C 1
ATOM 3529 O O . THR A 1 437 ? 26.135 -6.797 -5.431 1.00 94.88 437 THR A O 1
ATOM 3532 N N . LEU A 1 438 ? 25.170 -7.457 -3.514 1.00 94.88 438 LEU A N 1
ATOM 3533 C CA . LEU A 1 438 ? 25.315 -8.893 -3.745 1.00 94.88 438 LEU A CA 1
ATOM 3534 C C . LEU A 1 438 ? 24.444 -9.358 -4.911 1.00 94.88 438 LEU A C 1
ATOM 3536 O O . LEU A 1 438 ? 24.917 -10.122 -5.748 1.00 94.88 438 LEU A O 1
ATOM 3540 N N . THR A 1 439 ? 23.202 -8.874 -5.002 1.00 96.62 439 THR A N 1
ATOM 3541 C CA . THR A 1 439 ? 22.297 -9.209 -6.112 1.00 96.62 439 THR A CA 1
ATOM 3542 C C . THR A 1 439 ? 22.895 -8.762 -7.447 1.00 96.62 439 THR A C 1
ATOM 3544 O O . THR A 1 439 ? 22.990 -9.564 -8.376 1.00 96.62 439 THR A O 1
ATOM 3547 N N . LEU A 1 440 ? 23.370 -7.515 -7.540 1.00 97.44 440 LEU A N 1
ATOM 3548 C CA . LEU A 1 440 ? 23.977 -6.989 -8.764 1.00 97.44 440 LEU A CA 1
ATOM 3549 C C . LEU A 1 440 ? 25.269 -7.732 -9.134 1.00 97.44 440 LEU A C 1
ATOM 3551 O O . LEU A 1 440 ? 25.447 -8.077 -10.301 1.00 97.44 440 LEU A O 1
ATOM 3555 N N . ASP A 1 441 ? 26.161 -8.023 -8.179 1.00 96.00 441 ASP A N 1
ATOM 3556 C CA . ASP A 1 441 ? 27.389 -8.792 -8.455 1.00 96.00 441 ASP A CA 1
ATOM 3557 C C . ASP A 1 441 ? 27.073 -10.224 -8.916 1.00 96.00 441 ASP A C 1
ATOM 3559 O O . ASP A 1 441 ? 27.593 -10.674 -9.941 1.00 96.00 441 ASP A O 1
ATOM 3563 N N . TYR A 1 442 ? 26.164 -10.915 -8.220 1.00 96.31 442 TYR A N 1
ATOM 3564 C CA . TYR A 1 442 ? 25.774 -12.286 -8.545 1.00 96.31 442 TYR A CA 1
ATOM 3565 C C . TYR A 1 442 ? 25.211 -12.401 -9.960 1.00 96.31 442 TYR A C 1
ATOM 3567 O O . TYR A 1 442 ? 25.692 -13.223 -10.744 1.00 96.31 442 TYR A O 1
ATOM 3575 N N . PHE A 1 443 ? 24.234 -11.563 -10.317 1.00 96.94 443 PHE A N 1
ATOM 3576 C CA . PHE A 1 443 ? 23.622 -11.612 -11.644 1.00 96.94 443 PHE A CA 1
ATOM 3577 C C . PHE A 1 443 ? 24.503 -10.994 -12.732 1.00 96.94 443 PHE A C 1
ATOM 3579 O O . PHE A 1 443 ? 24.385 -11.398 -13.880 1.00 96.94 443 PHE A O 1
ATOM 3586 N N . THR A 1 444 ? 25.457 -10.114 -12.407 1.00 96.25 444 THR A N 1
ATOM 3587 C CA . THR A 1 444 ? 26.486 -9.707 -13.386 1.00 96.25 444 THR A CA 1
ATOM 3588 C C . THR A 1 444 ? 27.371 -10.893 -13.776 1.00 96.25 444 THR A C 1
ATOM 3590 O O . THR A 1 444 ? 27.694 -11.064 -14.950 1.00 96.25 444 THR A O 1
ATOM 3593 N N . ARG A 1 445 ? 27.764 -11.732 -12.808 1.00 93.06 445 ARG A N 1
ATOM 3594 C CA . ARG A 1 445 ? 28.596 -12.925 -13.060 1.00 93.06 445 ARG A CA 1
ATOM 3595 C C . ARG A 1 445 ? 27.814 -14.064 -13.708 1.00 93.06 445 ARG A C 1
ATOM 3597 O O . ARG A 1 445 ? 28.389 -14.812 -14.493 1.00 93.06 445 ARG A O 1
ATOM 3604 N N . ASN A 1 446 ? 26.525 -14.171 -13.390 1.00 93.44 446 ASN A N 1
ATOM 3605 C CA . ASN A 1 446 ? 25.611 -15.222 -13.841 1.00 93.44 446 ASN A CA 1
ATOM 3606 C C . ASN A 1 446 ? 24.544 -14.681 -14.804 1.00 93.44 446 ASN A C 1
ATOM 3608 O O . ASN A 1 446 ? 23.373 -15.046 -14.704 1.00 93.44 446 ASN A O 1
ATOM 3612 N N . ILE A 1 447 ? 24.939 -13.788 -15.716 1.00 94.06 447 ILE A N 1
ATOM 3613 C CA . ILE A 1 447 ? 24.004 -12.983 -16.515 1.00 94.06 447 ILE A CA 1
ATOM 3614 C C . ILE A 1 447 ? 23.021 -13.824 -17.337 1.00 94.06 447 ILE A C 1
ATOM 3616 O O . ILE A 1 447 ? 21.857 -13.458 -17.460 1.00 94.06 447 ILE A O 1
ATOM 3620 N N . ALA A 1 448 ? 23.449 -15.006 -17.792 1.00 90.31 448 ALA A N 1
ATOM 3621 C CA . ALA A 1 448 ? 22.623 -15.960 -18.528 1.00 90.31 448 ALA A CA 1
ATOM 3622 C C . ALA A 1 448 ? 21.363 -16.421 -17.768 1.00 90.31 448 ALA A C 1
ATOM 3624 O O . ALA A 1 448 ? 20.356 -16.750 -18.399 1.00 90.31 448 ALA A O 1
ATOM 3625 N N . LYS A 1 449 ? 21.375 -16.403 -16.425 1.00 91.75 449 LYS A N 1
ATOM 3626 C CA . LYS A 1 449 ? 20.195 -16.738 -15.606 1.00 91.75 449 LYS A CA 1
ATOM 3627 C C . LYS A 1 449 ? 19.023 -15.792 -15.859 1.00 91.75 449 LYS A C 1
ATOM 3629 O O . LYS A 1 449 ? 17.875 -16.210 -15.792 1.00 91.75 449 LYS A O 1
ATOM 3634 N N . LEU A 1 450 ? 19.301 -14.545 -16.244 1.00 93.38 450 LEU A N 1
ATOM 3635 C CA . LEU A 1 450 ? 18.268 -13.559 -16.560 1.00 93.38 450 LEU A CA 1
ATOM 3636 C C . LEU A 1 450 ? 17.500 -13.854 -17.854 1.00 93.38 450 LEU A C 1
ATOM 3638 O O . LEU A 1 450 ? 16.614 -13.084 -18.187 1.00 93.38 450 LEU A O 1
ATOM 3642 N N . SER A 1 451 ? 17.770 -14.955 -18.562 1.00 90.06 451 SER A N 1
ATOM 3643 C CA . SER A 1 451 ? 16.838 -15.482 -19.574 1.00 90.06 451 SER A CA 1
ATOM 3644 C C . SER A 1 451 ? 15.508 -15.938 -18.952 1.00 90.06 451 SER A C 1
ATOM 3646 O O . SER A 1 451 ? 14.465 -15.905 -19.603 1.00 90.06 451 SER A O 1
ATOM 3648 N N . LYS A 1 452 ? 15.508 -16.318 -17.665 1.00 89.44 452 LYS A N 1
ATOM 3649 C CA . LYS A 1 452 ? 14.305 -16.724 -16.931 1.00 89.44 452 LYS A CA 1
ATOM 3650 C C . LYS A 1 452 ? 13.583 -15.521 -16.337 1.00 89.44 452 LYS A C 1
ATOM 3652 O O . LYS A 1 452 ? 14.176 -14.704 -15.634 1.00 89.44 452 LYS A O 1
ATOM 3657 N N . GLU A 1 453 ? 12.269 -15.455 -16.547 1.00 87.75 453 GLU A N 1
ATOM 3658 C CA . GLU A 1 453 ? 11.429 -14.380 -16.003 1.00 87.75 453 GLU A CA 1
ATOM 3659 C C . GLU A 1 453 ? 11.473 -14.340 -14.467 1.00 87.75 453 GLU A C 1
ATOM 3661 O O . GLU A 1 453 ? 11.573 -13.260 -13.888 1.00 87.75 453 GLU A O 1
ATOM 3666 N N . SER A 1 454 ? 11.494 -15.499 -13.797 1.00 90.81 454 SER A N 1
ATOM 3667 C CA . SER A 1 454 ? 11.614 -15.586 -12.337 1.00 90.81 454 SER A CA 1
ATOM 3668 C C . SER A 1 454 ? 12.851 -14.849 -11.816 1.00 90.81 454 SER A C 1
ATOM 3670 O O . SER A 1 454 ? 12.756 -14.066 -10.874 1.00 90.81 454 SER A O 1
ATOM 3672 N N . ASP A 1 455 ? 14.000 -15.034 -12.466 1.00 93.56 455 ASP A N 1
ATOM 3673 C CA . ASP A 1 455 ? 15.265 -14.415 -12.070 1.00 93.56 455 ASP A CA 1
ATOM 3674 C C . ASP A 1 455 ? 15.258 -12.898 -12.313 1.00 93.56 455 ASP A C 1
ATOM 3676 O O . ASP A 1 455 ? 15.739 -12.137 -11.469 1.00 93.56 455 ASP A O 1
ATOM 3680 N N . LYS A 1 456 ? 14.625 -12.431 -13.400 1.00 92.31 456 LYS A N 1
ATOM 3681 C CA . LYS A 1 456 ? 14.383 -10.994 -13.636 1.00 92.31 456 LYS A CA 1
ATOM 3682 C C . LYS A 1 456 ? 13.551 -10.379 -12.506 1.00 92.31 456 LYS A C 1
ATOM 3684 O O . LYS A 1 456 ? 13.920 -9.336 -11.962 1.00 92.31 456 LYS A O 1
ATOM 3689 N N . ARG A 1 457 ? 12.462 -11.050 -12.107 1.00 91.06 457 ARG A N 1
ATOM 3690 C CA . ARG A 1 457 ? 11.599 -10.604 -10.997 1.00 91.06 457 ARG A CA 1
ATOM 3691 C C . ARG A 1 457 ? 12.307 -10.646 -9.655 1.00 91.06 457 ARG A C 1
ATOM 3693 O O . ARG A 1 457 ? 12.083 -9.763 -8.836 1.00 91.06 457 ARG A O 1
ATOM 3700 N N . TYR A 1 458 ? 13.193 -11.613 -9.446 1.00 93.94 458 TYR A N 1
ATOM 3701 C CA . TYR A 1 458 ? 14.006 -11.691 -8.241 1.00 93.94 458 TYR A CA 1
ATOM 3702 C C . TYR A 1 458 ? 14.949 -10.494 -8.092 1.00 93.94 458 TYR A C 1
ATOM 3704 O O . TYR A 1 458 ? 15.030 -9.903 -7.013 1.00 93.94 458 TYR A O 1
ATOM 3712 N N . VAL A 1 459 ? 15.628 -10.104 -9.178 1.00 95.31 459 VAL A N 1
ATOM 3713 C CA . VAL A 1 459 ? 16.474 -8.903 -9.194 1.00 95.31 459 VAL A CA 1
ATOM 3714 C C . VAL A 1 459 ? 15.642 -7.675 -8.835 1.00 95.31 459 VAL A C 1
ATOM 3716 O O . VAL A 1 459 ? 15.976 -6.982 -7.877 1.00 95.31 459 VAL A O 1
ATOM 3719 N N . GLU A 1 460 ? 14.524 -7.442 -9.527 1.00 93.81 460 GLU A N 1
ATOM 3720 C CA . GLU A 1 460 ? 13.633 -6.309 -9.241 1.00 93.81 460 GLU A CA 1
ATOM 3721 C C . GLU A 1 460 ? 13.161 -6.311 -7.773 1.00 93.81 460 GLU A C 1
ATOM 3723 O O . GLU A 1 460 ? 13.313 -5.320 -7.058 1.00 93.81 460 GLU A O 1
ATOM 3728 N N . ALA A 1 461 ? 12.688 -7.452 -7.271 1.00 92.38 461 ALA A N 1
ATOM 3729 C CA . ALA A 1 461 ? 12.233 -7.624 -5.894 1.00 92.38 461 ALA A CA 1
ATOM 3730 C C . ALA A 1 461 ? 13.300 -7.293 -4.839 1.00 92.38 461 ALA A C 1
ATOM 3732 O O . ALA A 1 461 ? 12.984 -6.717 -3.794 1.00 92.38 461 ALA A O 1
ATOM 3733 N N . ASN A 1 462 ? 14.558 -7.647 -5.101 1.00 93.31 462 ASN A N 1
ATOM 3734 C CA . ASN A 1 462 ? 15.665 -7.384 -4.188 1.00 93.31 462 ASN A CA 1
ATOM 3735 C C . ASN A 1 462 ? 16.127 -5.927 -4.207 1.00 93.31 462 ASN A C 1
ATOM 3737 O O . ASN A 1 462 ? 16.631 -5.459 -3.184 1.00 93.31 462 ASN A O 1
ATOM 3741 N N . LEU A 1 463 ? 15.964 -5.231 -5.335 1.00 93.88 463 LEU A N 1
ATOM 3742 C CA . LEU A 1 463 ? 16.271 -3.808 -5.457 1.00 93.88 463 LEU A CA 1
ATOM 3743 C C . LEU A 1 463 ? 15.196 -2.962 -4.768 1.00 93.88 463 LEU A C 1
ATOM 3745 O O . LEU A 1 463 ? 15.517 -2.129 -3.926 1.00 93.88 463 LEU A O 1
ATOM 3749 N N . PHE A 1 464 ? 13.924 -3.200 -5.085 1.00 91.62 464 PHE A N 1
ATOM 3750 C CA . PHE A 1 464 ? 12.834 -2.295 -4.715 1.00 91.62 464 PHE A CA 1
ATOM 3751 C C . PHE A 1 464 ? 12.184 -2.574 -3.357 1.00 91.62 464 PHE A C 1
ATOM 3753 O O . PHE A 1 464 ? 11.224 -1.891 -3.010 1.00 91.62 464 PHE A O 1
ATOM 3760 N N . GLN A 1 465 ? 12.676 -3.541 -2.571 1.00 90.88 465 GLN A N 1
ATOM 3761 C CA . GLN A 1 465 ? 12.194 -3.742 -1.198 1.00 90.88 465 GLN A CA 1
ATOM 3762 C C . GLN A 1 465 ? 12.168 -2.397 -0.438 1.00 90.88 465 GLN A C 1
ATOM 3764 O O . GLN A 1 465 ? 13.168 -1.670 -0.501 1.00 90.88 465 GLN A O 1
ATOM 3769 N N . PRO A 1 466 ? 11.073 -2.074 0.289 1.00 87.25 466 PRO A N 1
ATOM 3770 C CA . PRO A 1 466 ? 10.847 -0.731 0.814 1.00 87.25 466 PRO A CA 1
ATOM 3771 C C . PRO A 1 466 ? 12.060 -0.133 1.534 1.00 87.25 466 PRO A C 1
ATOM 3773 O O . PRO A 1 466 ? 12.555 -0.688 2.520 1.00 87.25 466 PRO A O 1
ATOM 3776 N N . GLY A 1 467 ? 12.542 1.006 1.034 1.00 84.56 467 GLY A N 1
ATOM 3777 C CA . GLY A 1 467 ? 13.648 1.762 1.626 1.00 84.56 467 GLY A CA 1
ATOM 3778 C C . GLY A 1 467 ? 15.072 1.318 1.267 1.00 84.56 467 GLY A C 1
ATOM 3779 O O . GLY A 1 467 ? 16.004 2.069 1.557 1.00 84.56 467 GLY A O 1
ATOM 3780 N N . LEU A 1 468 ? 15.285 0.165 0.618 1.00 90.75 468 LEU A N 1
ATOM 3781 C CA . LEU A 1 468 ? 16.646 -0.286 0.280 1.00 90.75 468 LEU A CA 1
ATOM 3782 C C . LEU A 1 468 ? 17.333 0.615 -0.752 1.00 90.75 468 LEU A C 1
ATOM 3784 O O . LEU A 1 468 ? 18.498 0.964 -0.569 1.00 90.75 468 LEU A O 1
ATOM 3788 N N . LEU A 1 469 ? 16.627 1.024 -1.812 1.00 92.81 469 LEU A N 1
ATOM 3789 C CA . LEU A 1 469 ? 17.192 1.907 -2.844 1.00 92.81 469 LEU A CA 1
ATOM 3790 C C . LEU A 1 469 ? 17.589 3.275 -2.290 1.00 92.81 469 LEU A C 1
ATOM 3792 O O . LEU A 1 469 ? 18.662 3.778 -2.615 1.00 92.81 469 LEU A O 1
ATOM 3796 N N . SER A 1 470 ? 16.762 3.840 -1.406 1.00 90.44 470 SER A N 1
ATOM 3797 C CA . SER A 1 470 ? 17.058 5.110 -0.733 1.00 90.44 470 SER A CA 1
ATOM 3798 C C . SER A 1 470 ? 18.376 5.050 0.049 1.00 90.44 470 SER A C 1
ATOM 3800 O O . SER A 1 470 ? 19.164 5.994 0.020 1.00 90.44 470 SER A O 1
ATOM 3802 N N . GLU A 1 471 ? 18.654 3.932 0.724 1.00 90.31 471 GLU A N 1
ATOM 3803 C CA . GLU A 1 471 ? 19.943 3.730 1.395 1.00 90.31 471 GLU A CA 1
ATOM 3804 C C . GLU A 1 471 ? 21.080 3.458 0.402 1.00 90.31 471 GLU A C 1
ATOM 3806 O O . GLU A 1 471 ? 22.187 3.967 0.581 1.00 90.31 471 GLU A O 1
ATOM 3811 N N . ALA A 1 472 ? 20.823 2.707 -0.672 1.00 93.19 472 ALA A N 1
ATOM 3812 C CA . ALA A 1 472 ? 21.830 2.393 -1.681 1.00 93.19 472 ALA A CA 1
ATOM 3813 C C . ALA A 1 472 ? 22.348 3.637 -2.416 1.00 93.19 472 ALA A C 1
ATOM 3815 O O . ALA A 1 472 ? 23.543 3.715 -2.691 1.00 93.19 472 ALA A O 1
ATOM 3816 N N . PHE A 1 473 ? 21.503 4.638 -2.672 1.00 93.06 473 PHE A N 1
ATOM 3817 C CA . PHE A 1 473 ? 21.920 5.890 -3.318 1.00 93.06 473 PHE A CA 1
ATOM 3818 C C . PHE A 1 473 ? 22.932 6.699 -2.507 1.00 93.06 473 PHE A C 1
ATOM 3820 O O . PHE A 1 473 ? 23.704 7.464 -3.081 1.00 93.06 473 PHE A O 1
ATOM 3827 N N . LYS A 1 474 ? 22.976 6.506 -1.185 1.00 91.06 474 LYS A N 1
ATOM 3828 C CA . LYS A 1 474 ? 23.983 7.134 -0.318 1.00 91.06 474 LYS A CA 1
ATOM 3829 C C . LYS A 1 474 ? 25.366 6.503 -0.495 1.00 91.06 474 LYS A C 1
ATOM 3831 O O . LYS A 1 474 ? 26.363 7.085 -0.076 1.00 91.06 474 LYS A O 1
ATOM 3836 N N . ASN A 1 475 ? 25.447 5.310 -1.087 1.00 91.50 475 ASN A N 1
ATOM 3837 C CA . ASN A 1 475 ? 26.702 4.616 -1.332 1.00 91.50 475 ASN A CA 1
ATOM 3838 C C . ASN A 1 475 ? 27.276 5.009 -2.711 1.00 91.50 475 ASN A C 1
ATOM 3840 O O . ASN A 1 475 ? 26.669 4.692 -3.737 1.00 91.50 475 ASN A O 1
ATOM 3844 N N . PRO A 1 476 ? 28.484 5.604 -2.779 1.00 91.88 476 PRO A N 1
ATOM 3845 C CA . PRO A 1 476 ? 29.080 6.049 -4.043 1.00 91.88 476 PRO A CA 1
ATOM 3846 C C . PRO A 1 476 ? 29.361 4.909 -5.037 1.00 91.88 476 PRO A C 1
ATOM 3848 O O . PRO A 1 476 ? 29.509 5.154 -6.232 1.00 91.88 476 PRO A O 1
ATOM 3851 N N . THR A 1 477 ? 29.429 3.660 -4.569 1.00 93.12 477 THR A N 1
ATOM 3852 C CA . THR A 1 477 ? 29.687 2.488 -5.423 1.00 93.12 477 THR A CA 1
ATOM 3853 C C . THR A 1 477 ? 28.437 1.938 -6.112 1.00 93.12 477 THR A C 1
ATOM 3855 O O . THR A 1 477 ? 28.574 1.170 -7.067 1.00 93.12 477 THR A O 1
ATOM 3858 N N . PHE A 1 478 ? 27.233 2.347 -5.688 1.00 96.06 478 PHE A N 1
ATOM 3859 C CA . PHE A 1 478 ? 25.978 1.807 -6.214 1.00 96.06 478 PHE A CA 1
ATOM 3860 C C . PHE A 1 478 ? 25.823 2.054 -7.719 1.00 96.06 478 PHE A C 1
ATOM 3862 O O . PHE A 1 478 ? 25.701 1.095 -8.477 1.00 96.06 478 PHE A O 1
ATOM 3869 N N . PHE A 1 479 ? 25.873 3.312 -8.173 1.00 96.31 479 PHE A N 1
ATOM 3870 C CA . PHE A 1 479 ? 25.654 3.627 -9.590 1.00 96.31 479 PHE A CA 1
ATOM 3871 C C . PHE A 1 479 ? 26.706 3.008 -10.521 1.00 96.31 479 PHE A C 1
ATOM 3873 O O . PHE A 1 479 ? 26.300 2.372 -11.490 1.00 96.31 479 PHE A O 1
ATOM 3880 N N . PRO A 1 480 ? 28.024 3.070 -10.235 1.00 96.81 480 PRO A N 1
ATOM 3881 C CA . PRO A 1 480 ? 29.014 2.361 -11.047 1.00 96.81 480 PRO A CA 1
ATOM 3882 C C . PRO A 1 480 ? 28.745 0.855 -11.169 1.00 96.81 480 PRO A C 1
ATOM 3884 O O . PRO A 1 480 ? 28.932 0.273 -12.240 1.00 96.81 480 PRO A O 1
ATOM 3887 N N . GLN A 1 481 ? 28.298 0.209 -10.086 1.00 97.06 481 GLN A N 1
ATOM 3888 C CA . GLN A 1 481 ? 27.958 -1.212 -10.101 1.00 97.06 481 GLN A CA 1
ATOM 3889 C C . GLN A 1 481 ? 26.680 -1.484 -10.904 1.00 97.06 481 GLN A C 1
ATOM 3891 O O . GLN A 1 481 ? 26.650 -2.412 -11.713 1.00 97.06 481 GLN A O 1
ATOM 3896 N N . PHE A 1 482 ? 25.645 -0.672 -10.697 1.00 98.19 482 PHE A N 1
ATOM 3897 C CA . PHE A 1 482 ? 24.370 -0.768 -11.397 1.00 98.19 482 PHE A CA 1
ATOM 3898 C C . PHE A 1 482 ? 24.543 -0.560 -12.907 1.00 98.19 482 PHE A C 1
ATOM 3900 O O . PHE A 1 482 ? 24.120 -1.402 -13.693 1.00 98.19 482 PHE A O 1
ATOM 3907 N N . ASP A 1 483 ? 25.288 0.464 -13.321 1.00 97.69 483 ASP A N 1
ATOM 3908 C CA . ASP A 1 483 ? 25.554 0.761 -14.734 1.00 97.69 483 ASP A CA 1
ATOM 3909 C C . ASP A 1 483 ? 26.369 -0.341 -15.410 1.00 97.69 483 ASP A C 1
ATOM 3911 O O . ASP A 1 483 ? 26.117 -0.715 -16.560 1.00 97.69 483 ASP A O 1
ATOM 3915 N N . LYS A 1 484 ? 27.330 -0.921 -14.681 1.00 97.44 484 LYS A N 1
ATOM 3916 C CA . LYS A 1 484 ? 28.070 -2.093 -15.153 1.00 97.44 484 LYS A CA 1
ATOM 3917 C C . LYS A 1 484 ? 27.141 -3.288 -15.358 1.00 97.44 484 LYS A C 1
ATOM 3919 O O . LYS A 1 484 ? 27.284 -3.975 -16.372 1.00 97.44 484 LYS A O 1
ATOM 3924 N N . PHE A 1 485 ? 26.220 -3.537 -14.430 1.00 98.38 485 PHE A N 1
ATOM 3925 C CA . PHE A 1 485 ? 25.225 -4.603 -14.544 1.00 98.38 485 PHE A CA 1
ATOM 3926 C C . PHE A 1 485 ? 24.327 -4.394 -15.772 1.00 98.38 485 PHE A C 1
ATOM 3928 O O . PHE A 1 485 ? 24.260 -5.285 -16.620 1.00 98.38 485 PHE A O 1
ATOM 3935 N N . LEU A 1 486 ? 23.742 -3.199 -15.931 1.00 97.88 486 LEU A N 1
ATOM 3936 C CA . LEU A 1 486 ? 22.895 -2.848 -17.077 1.00 97.88 486 LEU A CA 1
ATOM 3937 C C . LEU A 1 486 ? 23.629 -3.030 -18.411 1.00 97.88 486 LEU A C 1
ATOM 3939 O O . LEU A 1 486 ? 23.143 -3.720 -19.305 1.00 97.88 486 LEU A O 1
ATOM 3943 N N . LYS A 1 487 ? 24.839 -2.470 -18.536 1.00 95.88 487 LYS A N 1
ATOM 3944 C CA . LYS A 1 487 ? 25.641 -2.549 -19.767 1.00 95.88 487 LYS A CA 1
ATOM 3945 C C . LYS A 1 487 ? 26.057 -3.980 -20.099 1.00 95.88 487 LYS A C 1
ATOM 3947 O O . LYS A 1 487 ? 26.043 -4.371 -21.266 1.00 95.88 487 LYS A O 1
ATOM 3952 N N . THR A 1 488 ? 26.456 -4.752 -19.088 1.00 95.00 488 THR A N 1
ATOM 3953 C CA . THR A 1 488 ? 26.859 -6.156 -19.266 1.00 95.00 488 THR A CA 1
ATOM 3954 C C . THR A 1 488 ? 25.672 -6.993 -19.724 1.00 95.00 488 THR A C 1
ATOM 3956 O O . THR A 1 488 ? 25.804 -7.748 -20.684 1.00 95.00 488 THR A O 1
ATOM 3959 N N . GLY A 1 489 ? 24.519 -6.813 -19.081 1.00 95.19 489 GLY A N 1
ATOM 3960 C CA . GLY A 1 489 ? 23.283 -7.506 -19.410 1.00 95.19 489 GLY A CA 1
ATOM 3961 C C . GLY A 1 489 ? 22.741 -7.167 -20.789 1.00 95.19 489 GLY A C 1
ATOM 3962 O O . GLY A 1 489 ? 22.526 -8.069 -21.595 1.00 95.19 489 GLY A O 1
ATOM 3963 N N . PHE A 1 490 ? 22.615 -5.878 -21.109 1.00 95.12 490 PHE A N 1
ATOM 3964 C CA . PHE A 1 490 ? 22.164 -5.450 -22.431 1.00 95.12 490 PHE A CA 1
ATOM 3965 C C . PHE A 1 490 ? 23.062 -6.009 -23.539 1.00 95.12 490 PHE A C 1
ATOM 3967 O O . PHE A 1 490 ? 22.561 -6.569 -24.506 1.00 95.12 490 PHE A O 1
ATOM 3974 N N . ARG A 1 491 ? 24.392 -5.934 -23.382 1.00 92.69 491 ARG A N 1
ATOM 3975 C CA . ARG A 1 491 ? 25.334 -6.491 -24.367 1.00 92.69 491 ARG A CA 1
ATOM 3976 C C . ARG A 1 491 ? 25.214 -8.008 -24.516 1.00 92.69 491 ARG A C 1
ATOM 3978 O O . ARG A 1 491 ? 25.453 -8.512 -25.604 1.00 92.69 491 ARG A O 1
ATOM 3985 N N . PHE A 1 492 ? 24.912 -8.723 -23.435 1.00 93.62 492 PHE A N 1
ATOM 3986 C CA . PHE A 1 492 ? 24.771 -10.177 -23.470 1.00 93.62 492 PHE A CA 1
ATOM 3987 C C . PHE A 1 492 ? 23.508 -10.614 -24.221 1.00 93.62 492 PHE A C 1
ATOM 3989 O O . PHE A 1 492 ? 23.564 -11.566 -24.990 1.00 93.62 492 PHE A O 1
ATOM 3996 N N . PHE A 1 493 ? 22.388 -9.915 -24.012 1.00 93.31 493 PHE A N 1
ATOM 3997 C CA . PHE A 1 493 ? 21.093 -10.300 -24.579 1.00 93.31 493 PHE A CA 1
ATOM 3998 C C . PHE A 1 493 ? 20.733 -9.592 -25.891 1.00 93.31 493 PHE A C 1
ATOM 4000 O O . PHE A 1 493 ? 19.762 -9.993 -26.527 1.00 93.31 493 PHE A O 1
ATOM 4007 N N . ASN A 1 494 ? 21.448 -8.541 -26.304 1.00 89.81 494 ASN A N 1
ATOM 4008 C CA . ASN A 1 494 ? 21.178 -7.877 -27.581 1.00 89.81 494 ASN A CA 1
ATOM 4009 C C . ASN A 1 494 ? 21.664 -8.707 -28.781 1.00 89.81 494 ASN A C 1
ATOM 4011 O O . ASN A 1 494 ? 22.558 -9.543 -28.660 1.00 89.81 494 ASN A O 1
ATOM 4015 N N . LYS A 1 495 ? 21.087 -8.438 -29.956 1.00 84.75 495 LYS A N 1
ATOM 4016 C CA . LYS A 1 495 ? 21.457 -9.081 -31.222 1.00 84.75 495 LYS A CA 1
ATOM 4017 C C . LYS A 1 495 ? 22.028 -8.039 -32.173 1.00 84.75 495 LYS A C 1
ATOM 4019 O O . LYS A 1 495 ? 21.283 -7.250 -32.744 1.00 84.75 495 LYS A O 1
ATOM 4024 N N . ASN A 1 496 ? 23.351 -7.989 -32.324 1.00 81.62 496 ASN A N 1
ATOM 4025 C CA . ASN A 1 496 ? 24.036 -6.951 -33.114 1.00 81.62 496 ASN A CA 1
ATOM 4026 C C . ASN A 1 496 ? 23.618 -5.517 -32.714 1.00 81.62 496 ASN A C 1
ATOM 4028 O O . ASN A 1 496 ? 23.453 -4.645 -33.565 1.00 81.62 496 ASN A O 1
ATOM 4032 N N . GLY A 1 497 ? 23.392 -5.281 -31.416 1.00 80.44 497 GLY A N 1
ATOM 4033 C CA . GLY A 1 497 ? 22.889 -4.003 -30.896 1.00 80.44 497 GLY A CA 1
ATOM 4034 C C . GLY A 1 497 ? 21.368 -3.810 -30.977 1.00 80.44 497 GLY A C 1
ATOM 4035 O O . GLY A 1 497 ? 20.855 -2.864 -30.385 1.00 80.44 497 GLY A O 1
ATOM 4036 N N . GLN A 1 498 ? 20.625 -4.699 -31.640 1.00 87.19 498 GLN A N 1
ATOM 4037 C CA . GLN A 1 498 ? 19.159 -4.684 -31.635 1.00 87.19 498 GLN A CA 1
ATOM 4038 C C . GLN A 1 498 ? 18.603 -5.259 -30.331 1.00 87.19 498 GLN A C 1
ATOM 4040 O O . GLN A 1 498 ? 19.174 -6.184 -29.743 1.00 87.19 498 GLN A O 1
ATOM 4045 N N . CYS A 1 499 ? 17.465 -4.722 -29.904 1.00 90.31 499 CYS A N 1
ATOM 4046 C CA . CYS A 1 499 ? 16.782 -5.157 -28.701 1.00 90.31 499 CYS A CA 1
ATOM 4047 C C . CYS A 1 499 ? 16.148 -6.518 -28.939 1.00 90.31 499 CYS A C 1
ATOM 4049 O O . CYS A 1 499 ? 15.495 -6.756 -29.952 1.00 90.31 499 CYS A O 1
ATOM 4051 N N . THR A 1 500 ? 16.300 -7.378 -27.947 1.00 90.25 500 THR A N 1
ATOM 4052 C CA . THR A 1 500 ? 15.560 -8.627 -27.802 1.00 90.25 500 THR A CA 1
ATOM 4053 C C . THR A 1 500 ? 14.634 -8.532 -26.596 1.00 90.25 500 THR A C 1
ATOM 4055 O O . THR A 1 500 ? 14.864 -7.724 -25.686 1.00 90.25 500 THR A O 1
ATOM 4058 N N . ARG A 1 501 ? 13.641 -9.421 -26.534 1.00 89.31 501 ARG A N 1
ATOM 4059 C CA . ARG A 1 501 ? 12.755 -9.586 -25.376 1.00 89.31 501 ARG A CA 1
ATOM 4060 C C . ARG A 1 501 ? 13.486 -9.620 -24.026 1.00 89.31 501 ARG A C 1
ATOM 4062 O O . ARG A 1 501 ? 13.021 -9.002 -23.070 1.00 89.31 501 ARG A O 1
ATOM 4069 N N . ASP A 1 502 ? 14.626 -10.305 -23.935 1.00 89.88 502 ASP A N 1
ATOM 4070 C CA . ASP A 1 502 ? 15.382 -10.422 -22.681 1.00 89.88 502 ASP A CA 1
ATOM 4071 C C . ASP A 1 502 ? 16.193 -9.169 -22.348 1.00 89.88 502 ASP A C 1
ATOM 4073 O O . ASP A 1 502 ? 16.352 -8.831 -21.177 1.00 89.88 502 ASP A O 1
ATOM 4077 N N . SER A 1 503 ? 16.636 -8.422 -23.360 1.00 94.00 503 SER A N 1
ATOM 4078 C CA . SER A 1 503 ? 17.363 -7.165 -23.156 1.00 94.00 503 SER A CA 1
ATOM 4079 C C . SER A 1 503 ? 16.482 -6.024 -22.611 1.00 94.00 503 SER A C 1
ATOM 4081 O O . SER A 1 503 ? 16.994 -5.093 -21.987 1.00 94.00 503 SER A O 1
ATOM 4083 N N . LEU A 1 504 ? 15.154 -6.104 -22.773 1.00 94.19 504 LEU A N 1
ATOM 4084 C CA . LEU A 1 504 ? 14.212 -5.065 -22.328 1.00 94.19 504 LEU A CA 1
ATOM 4085 C C . LEU A 1 504 ? 14.217 -4.842 -20.808 1.00 94.19 504 LEU A C 1
ATOM 4087 O O . LEU A 1 504 ? 13.940 -3.734 -20.346 1.00 94.19 504 LEU A O 1
ATOM 4091 N N . VAL A 1 505 ? 14.567 -5.865 -20.018 1.00 94.81 505 VAL A N 1
ATOM 4092 C CA . VAL A 1 505 ? 14.605 -5.756 -18.549 1.00 94.81 505 VAL A CA 1
ATOM 4093 C C . VAL A 1 505 ? 15.598 -4.692 -18.076 1.00 94.81 505 VAL A C 1
ATOM 4095 O O . VAL A 1 505 ? 15.375 -4.055 -17.050 1.00 94.81 505 VAL A O 1
ATOM 4098 N N . PHE A 1 506 ? 16.672 -4.446 -18.829 1.00 96.75 506 PHE A N 1
ATOM 4099 C CA . PHE A 1 506 ? 17.680 -3.457 -18.449 1.00 96.75 506 PHE A CA 1
ATOM 4100 C C . PHE A 1 506 ? 17.170 -2.026 -18.645 1.00 96.75 506 PHE A C 1
ATOM 4102 O O . PHE A 1 506 ? 17.424 -1.186 -17.788 1.00 96.75 506 PHE A O 1
ATOM 4109 N N . PHE A 1 507 ? 16.362 -1.766 -19.681 1.00 96.12 507 PHE A N 1
ATOM 4110 C CA . PHE A 1 507 ? 15.663 -0.482 -19.829 1.00 96.12 507 PHE A CA 1
ATOM 4111 C C . PHE A 1 507 ? 14.620 -0.275 -18.729 1.00 96.12 507 PHE A C 1
ATOM 4113 O O . PHE A 1 507 ? 14.541 0.812 -18.162 1.00 96.12 507 PHE A O 1
ATOM 4120 N N . ARG A 1 508 ? 13.871 -1.331 -18.373 1.00 95.12 508 ARG A N 1
ATOM 4121 C CA . ARG A 1 508 ? 12.932 -1.303 -17.240 1.00 95.12 508 ARG A CA 1
ATOM 4122 C C . ARG A 1 508 ? 13.637 -0.912 -15.944 1.00 95.12 508 ARG A C 1
ATOM 4124 O O . ARG A 1 508 ? 13.189 -0.000 -15.256 1.00 95.12 508 ARG A O 1
ATOM 4131 N N . LEU A 1 509 ? 14.722 -1.604 -15.596 1.00 96.75 509 LEU A N 1
ATOM 4132 C CA . LEU A 1 509 ? 15.444 -1.355 -14.349 1.00 96.75 509 LEU A CA 1
ATOM 4133 C C . LEU A 1 509 ? 16.069 0.043 -14.325 1.00 96.75 509 LEU A C 1
ATOM 4135 O O . LEU A 1 509 ? 15.984 0.709 -13.294 1.00 96.75 509 LEU A O 1
ATOM 4139 N N . ASP A 1 510 ? 16.654 0.500 -15.436 1.00 97.44 510 ASP A N 1
ATOM 4140 C CA . ASP A 1 510 ? 17.234 1.844 -15.522 1.00 97.44 510 ASP A CA 1
ATOM 4141 C C . ASP A 1 510 ? 16.165 2.931 -15.364 1.00 97.44 510 ASP A C 1
ATOM 4143 O O . ASP A 1 510 ? 16.334 3.850 -14.562 1.00 97.44 510 ASP A O 1
ATOM 4147 N N . TYR A 1 511 ? 15.013 2.775 -16.028 1.00 96.25 511 TYR A N 1
ATOM 4148 C CA . TYR A 1 511 ? 13.861 3.657 -15.839 1.00 96.25 511 TYR A CA 1
ATOM 4149 C C . TYR A 1 511 ? 13.399 3.681 -14.378 1.00 96.25 511 TYR A C 1
ATOM 4151 O O . TYR A 1 511 ? 13.313 4.756 -13.789 1.00 96.25 511 TYR A O 1
ATOM 4159 N N . LEU A 1 512 ? 13.135 2.519 -13.769 1.00 95.06 512 LEU A N 1
ATOM 4160 C CA . LEU A 1 512 ? 12.595 2.450 -12.409 1.00 95.06 512 LEU A CA 1
ATOM 4161 C C . LEU A 1 512 ? 13.565 3.042 -11.372 1.00 95.06 512 LEU A C 1
ATOM 4163 O O . LEU A 1 512 ? 13.138 3.797 -10.498 1.00 95.06 512 LEU A O 1
ATOM 4167 N N . VAL A 1 513 ? 14.867 2.744 -11.470 1.00 96.81 513 VAL A N 1
ATOM 4168 C CA . VAL A 1 513 ? 15.887 3.306 -10.566 1.00 96.81 513 VAL A CA 1
ATOM 4169 C C . VAL A 1 513 ? 16.060 4.808 -10.798 1.00 96.81 513 VAL A C 1
ATOM 4171 O O . VAL A 1 513 ? 16.132 5.566 -9.830 1.00 96.81 513 VAL A O 1
ATOM 4174 N N . SER A 1 514 ? 16.078 5.257 -12.055 1.00 95.81 514 SER A N 1
ATOM 4175 C CA . SER A 1 514 ? 16.212 6.678 -12.404 1.00 95.81 514 SER A CA 1
ATOM 4176 C C . SER A 1 514 ? 14.990 7.493 -11.983 1.00 95.81 514 SER A C 1
ATOM 4178 O O . SER A 1 514 ? 15.147 8.580 -11.428 1.00 95.81 514 SER A O 1
ATOM 4180 N N . ARG A 1 515 ? 13.777 6.952 -12.153 1.00 94.00 515 ARG A N 1
ATOM 4181 C CA . ARG A 1 515 ? 12.532 7.541 -11.644 1.00 94.00 515 ARG A CA 1
ATOM 4182 C C . ARG A 1 515 ? 12.553 7.618 -10.125 1.00 94.00 515 ARG A C 1
ATOM 4184 O O . ARG A 1 515 ? 12.281 8.682 -9.577 1.00 94.00 515 ARG A O 1
ATOM 4191 N N . TYR A 1 516 ? 12.904 6.528 -9.444 1.00 95.00 516 TYR A N 1
ATOM 4192 C CA . TYR A 1 516 ? 12.992 6.524 -7.985 1.00 95.00 516 TYR A CA 1
ATOM 4193 C C . TYR A 1 516 ? 13.995 7.585 -7.502 1.00 95.00 516 TYR A C 1
ATOM 4195 O O . TYR A 1 516 ? 13.673 8.365 -6.608 1.00 95.00 516 TYR A O 1
ATOM 4203 N N . LEU A 1 517 ? 15.171 7.687 -8.137 1.00 94.06 517 LEU A N 1
ATOM 4204 C CA . LEU A 1 517 ? 16.147 8.740 -7.847 1.00 94.06 517 LEU A CA 1
ATOM 4205 C C . LEU A 1 517 ? 15.572 10.128 -8.091 1.00 94.06 517 LEU A C 1
ATOM 4207 O O . LEU A 1 517 ? 15.728 10.981 -7.237 1.00 94.06 517 LEU A O 1
ATOM 4211 N N . TYR A 1 518 ? 14.880 10.362 -9.200 1.00 92.31 518 TYR A N 1
ATOM 4212 C CA . TYR A 1 518 ? 14.315 11.672 -9.519 1.00 92.31 518 TYR A CA 1
ATOM 4213 C C . TYR A 1 518 ? 13.274 12.146 -8.506 1.00 92.31 518 TYR A C 1
ATOM 4215 O O . TYR A 1 518 ? 13.251 13.318 -8.128 1.00 92.31 518 TYR A O 1
ATOM 4223 N N . LEU A 1 519 ? 12.446 11.222 -8.023 1.00 90.00 519 LEU A N 1
ATOM 4224 C CA . LEU A 1 519 ? 11.454 11.496 -6.989 1.00 90.00 519 LEU A CA 1
ATOM 4225 C C . LEU A 1 519 ? 12.099 11.757 -5.605 1.00 90.00 519 LEU A C 1
ATOM 4227 O O . LEU A 1 519 ? 11.461 12.388 -4.764 1.00 90.00 519 LEU A O 1
ATOM 4231 N N . SER A 1 520 ? 13.341 11.311 -5.365 1.00 89.94 520 SER A N 1
ATOM 4232 C CA . SER A 1 520 ? 14.102 11.539 -4.118 1.00 89.94 520 SER A CA 1
ATOM 4233 C C . SER A 1 520 ? 15.091 12.716 -4.179 1.00 89.94 520 SER A C 1
ATOM 4235 O O . SER A 1 520 ? 15.186 13.491 -3.233 1.00 89.94 520 SER A O 1
ATOM 4237 N N . ASP A 1 521 ? 15.835 12.837 -5.276 1.00 85.31 521 ASP A N 1
ATOM 4238 C CA . ASP A 1 521 ? 16.898 13.802 -5.566 1.00 85.31 521 ASP A CA 1
ATOM 4239 C C . ASP A 1 521 ? 16.750 14.285 -7.021 1.00 85.31 521 ASP A C 1
ATOM 4241 O O . ASP A 1 521 ? 17.238 13.676 -7.984 1.00 85.31 521 ASP A O 1
ATOM 4245 N N . LYS A 1 522 ? 16.018 15.394 -7.176 1.00 81.19 522 LYS A N 1
ATOM 4246 C CA . LYS A 1 522 ? 15.558 15.884 -8.482 1.00 81.19 522 LYS A CA 1
ATOM 4247 C C . LYS A 1 522 ? 16.700 16.152 -9.474 1.00 81.19 522 LYS A C 1
ATOM 4249 O O . LYS A 1 522 ? 16.601 15.661 -10.598 1.00 81.19 522 LYS A O 1
ATOM 4254 N N . PRO A 1 523 ? 17.780 16.890 -9.140 1.00 88.62 523 PRO A N 1
ATOM 4255 C CA . PRO A 1 523 ? 18.835 17.174 -10.116 1.00 88.62 523 PRO A CA 1
ATOM 4256 C C . PRO A 1 523 ? 19.545 15.920 -10.642 1.00 88.62 523 PRO A C 1
ATOM 4258 O O . PRO A 1 523 ? 19.741 15.784 -11.851 1.00 88.62 523 PRO A O 1
ATOM 4261 N N . ALA A 1 524 ? 19.917 14.990 -9.756 1.00 89.69 524 ALA A N 1
ATOM 4262 C CA . ALA A 1 524 ? 20.644 13.785 -10.150 1.00 89.69 524 ALA A CA 1
ATOM 4263 C C . ALA A 1 524 ? 19.758 12.823 -10.954 1.00 89.69 524 ALA A C 1
ATOM 4265 O O . ALA A 1 524 ? 20.194 12.284 -11.975 1.00 89.69 524 ALA A O 1
ATOM 4266 N N . GLY A 1 525 ? 18.507 12.636 -10.524 1.00 90.69 525 GLY A N 1
ATOM 4267 C CA . GLY A 1 525 ? 17.556 11.778 -11.221 1.00 90.69 525 GLY A CA 1
ATOM 4268 C C . GLY A 1 525 ? 17.153 12.300 -12.595 1.00 90.69 525 GLY A C 1
ATOM 4269 O O . GLY A 1 525 ? 17.055 11.500 -13.522 1.00 90.69 525 GLY A O 1
ATOM 4270 N N . LEU A 1 526 ? 17.013 13.621 -12.768 1.00 91.00 526 LEU A N 1
ATOM 4271 C CA . LEU A 1 526 ? 16.653 14.211 -14.062 1.00 91.00 526 LEU A CA 1
ATOM 4272 C C . LEU A 1 526 ? 17.687 13.861 -15.128 1.00 91.00 526 LEU A C 1
ATOM 4274 O O . LEU A 1 526 ? 17.347 13.363 -16.196 1.00 91.00 526 LEU A O 1
ATOM 4278 N N . LYS A 1 527 ? 18.967 14.048 -14.793 1.00 92.19 527 LYS A N 1
ATOM 4279 C CA . LYS A 1 527 ? 20.074 13.728 -15.693 1.00 92.19 527 LYS A CA 1
ATOM 4280 C C . LYS A 1 527 ? 20.056 12.257 -16.115 1.00 92.19 527 LYS A C 1
ATOM 4282 O O . LYS A 1 527 ? 20.332 11.948 -17.271 1.00 92.19 527 LYS A O 1
ATOM 4287 N N . ARG A 1 528 ? 19.738 11.334 -15.199 1.00 94.56 528 ARG A N 1
ATOM 4288 C CA . ARG A 1 528 ? 19.625 9.912 -15.557 1.00 94.56 528 ARG A CA 1
ATOM 4289 C C . ARG A 1 528 ? 18.411 9.644 -16.444 1.00 94.56 528 ARG A C 1
ATOM 4291 O O . ARG A 1 528 ? 18.563 8.935 -17.428 1.00 94.56 528 ARG A O 1
ATOM 4298 N N . LEU A 1 529 ? 17.252 10.241 -16.161 1.00 94.44 529 LEU A N 1
ATOM 4299 C CA . LEU A 1 529 ? 16.063 10.105 -17.014 1.00 94.44 529 LEU A CA 1
ATOM 4300 C C . LEU A 1 529 ? 16.308 10.623 -18.439 1.00 94.44 529 LEU A C 1
ATOM 4302 O O . LEU A 1 529 ? 15.901 9.965 -19.393 1.00 94.44 529 LEU A O 1
ATOM 4306 N N . GLN A 1 530 ? 17.038 11.729 -18.597 1.00 93.69 530 GLN A N 1
ATOM 4307 C CA . GLN A 1 530 ? 17.459 12.235 -19.910 1.00 93.69 530 GLN A CA 1
ATOM 4308 C C . GLN A 1 530 ? 18.364 11.228 -20.642 1.00 93.69 530 GLN A C 1
ATOM 4310 O O . GLN A 1 530 ? 18.157 10.952 -21.824 1.00 93.69 530 GLN A O 1
ATOM 4315 N N . ASN A 1 531 ? 19.315 10.600 -19.938 1.00 95.62 531 ASN A N 1
ATOM 4316 C CA . ASN A 1 531 ? 20.142 9.534 -20.518 1.00 95.62 531 ASN A CA 1
ATOM 4317 C C . ASN A 1 531 ? 19.305 8.307 -20.922 1.00 95.62 531 ASN A C 1
ATOM 4319 O O . ASN A 1 531 ? 19.557 7.711 -21.970 1.00 95.62 531 ASN A O 1
ATOM 4323 N N . VAL A 1 532 ? 18.304 7.933 -20.115 1.00 96.81 532 VAL A N 1
ATOM 4324 C CA . VAL A 1 532 ? 17.364 6.843 -20.426 1.00 96.81 532 VAL A CA 1
ATOM 4325 C C . VAL A 1 532 ? 16.559 7.180 -21.682 1.00 96.81 532 VAL A C 1
ATOM 4327 O O . VAL A 1 532 ? 16.468 6.353 -22.587 1.00 96.81 532 VAL A O 1
ATOM 4330 N N . GLN A 1 533 ? 16.029 8.402 -21.788 1.00 95.69 533 GLN A N 1
ATOM 4331 C CA . GLN A 1 533 ? 15.321 8.878 -22.979 1.00 95.69 533 GLN A CA 1
ATOM 4332 C C . GLN A 1 533 ? 16.207 8.813 -24.231 1.00 95.69 533 GLN A C 1
ATOM 4334 O O . GLN A 1 533 ? 15.760 8.329 -25.274 1.00 95.69 533 GLN A O 1
ATOM 4339 N N . GLU A 1 534 ? 17.459 9.271 -24.144 1.00 95.88 534 GLU A N 1
ATOM 4340 C CA . GLU A 1 534 ? 18.406 9.220 -25.262 1.00 95.88 534 GLU A CA 1
ATOM 4341 C C . GLU A 1 534 ? 18.707 7.769 -25.670 1.00 95.88 534 GLU A C 1
ATOM 4343 O O . GLU A 1 534 ? 18.703 7.443 -26.860 1.00 95.88 534 GLU A O 1
ATOM 4348 N N . ALA A 1 535 ? 18.924 6.879 -24.697 1.00 95.56 535 ALA A N 1
ATOM 4349 C CA . ALA A 1 535 ? 19.178 5.463 -24.945 1.00 95.56 535 ALA A CA 1
ATOM 4350 C C . ALA A 1 535 ? 17.977 4.768 -25.610 1.00 95.56 535 ALA A C 1
ATOM 4352 O O . ALA A 1 535 ? 18.157 4.041 -26.588 1.00 95.56 535 ALA A O 1
ATOM 4353 N N . LEU A 1 536 ? 16.757 5.035 -25.136 1.00 96.88 536 LEU A N 1
ATOM 4354 C CA . LEU A 1 536 ? 15.520 4.524 -25.734 1.00 96.88 536 LEU A CA 1
ATOM 4355 C C . LEU A 1 536 ? 15.330 5.044 -27.162 1.00 96.88 536 LEU A C 1
ATOM 4357 O O . LEU A 1 536 ? 15.014 4.267 -28.059 1.00 96.88 536 LEU A O 1
ATOM 4361 N N . SER A 1 537 ? 15.589 6.332 -27.397 1.00 94.94 537 SER A N 1
ATOM 4362 C CA . SER A 1 537 ? 15.469 6.949 -28.725 1.00 94.94 537 SER A CA 1
ATOM 4363 C C . SER A 1 537 ? 16.470 6.357 -29.720 1.00 94.94 537 SER A C 1
ATOM 4365 O O . SER A 1 537 ? 16.103 6.013 -30.843 1.00 94.94 537 SER A O 1
ATOM 4367 N N . LYS A 1 538 ? 17.728 6.162 -29.295 1.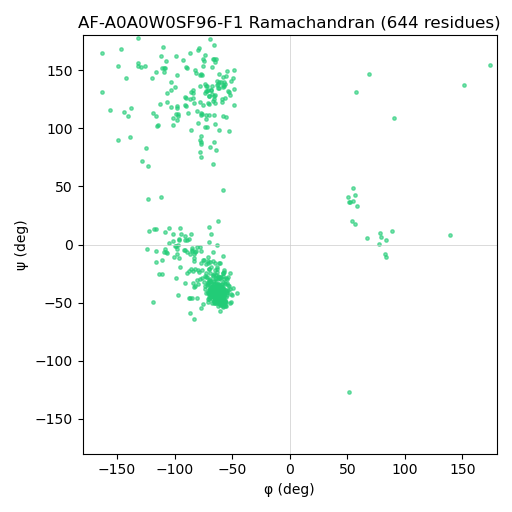00 94.50 538 LYS A N 1
ATOM 4368 C CA . LYS A 1 538 ? 18.753 5.469 -30.093 1.00 94.50 538 LYS A CA 1
ATOM 4369 C C . LYS A 1 538 ? 18.332 4.048 -30.434 1.00 94.50 538 LYS A C 1
ATOM 4371 O O . LYS A 1 538 ? 18.538 3.610 -31.561 1.00 94.50 538 LYS A O 1
ATOM 4376 N N . GLN A 1 539 ? 17.728 3.345 -29.480 1.00 94.19 539 GLN A N 1
ATOM 4377 C CA . GLN A 1 539 ? 17.276 1.983 -29.705 1.00 94.19 539 GLN A CA 1
ATOM 4378 C C . GLN A 1 539 ? 16.087 1.920 -30.664 1.00 94.19 539 GLN A C 1
ATOM 4380 O O . GLN A 1 539 ? 16.072 1.066 -31.543 1.00 94.19 539 GLN A O 1
ATOM 4385 N N . LEU A 1 540 ? 15.121 2.831 -30.538 1.00 93.81 540 LEU A N 1
ATOM 4386 C CA . LEU A 1 540 ? 13.951 2.926 -31.417 1.00 93.81 540 LEU A CA 1
ATOM 4387 C C . LEU A 1 540 ? 14.307 3.293 -32.866 1.00 93.81 540 LEU A C 1
ATOM 4389 O O . LEU A 1 540 ? 13.535 2.988 -33.769 1.00 93.81 540 LEU A O 1
ATOM 4393 N N . ALA A 1 541 ? 15.474 3.899 -33.102 1.00 92.00 541 ALA A N 1
ATOM 4394 C CA . ALA A 1 541 ? 15.992 4.149 -34.448 1.00 92.00 541 ALA A CA 1
ATOM 4395 C C . ALA A 1 541 ? 16.529 2.880 -35.148 1.00 92.00 541 ALA A C 1
ATOM 4397 O O . ALA A 1 541 ? 16.776 2.900 -36.354 1.00 92.00 541 ALA A O 1
ATOM 4398 N N . LEU A 1 542 ? 16.730 1.783 -34.409 1.00 90.31 542 LEU A N 1
ATOM 4399 C CA . LEU A 1 542 ? 17.145 0.490 -34.955 1.00 90.31 542 LEU A CA 1
ATOM 4400 C C . LEU A 1 542 ? 15.921 -0.354 -35.358 1.00 90.31 542 LEU A C 1
ATOM 4402 O O . LEU A 1 542 ? 14.860 -0.231 -34.744 1.00 90.31 542 LEU A O 1
ATOM 4406 N N . PRO A 1 543 ? 16.049 -1.260 -36.347 1.00 87.50 543 PRO A N 1
ATOM 4407 C CA . PRO A 1 543 ? 14.945 -2.107 -36.796 1.00 87.50 543 PRO A CA 1
ATOM 4408 C C . PRO A 1 543 ? 14.703 -3.270 -35.816 1.00 87.50 543 PRO A C 1
ATOM 4410 O O . PRO A 1 543 ? 15.100 -4.406 -36.071 1.00 87.50 543 PRO A O 1
ATOM 4413 N N . ASN A 1 544 ? 14.086 -2.978 -34.668 1.00 88.44 544 ASN A N 1
ATOM 4414 C CA . ASN A 1 544 ? 13.693 -3.981 -33.671 1.00 88.44 544 ASN A CA 1
ATOM 4415 C C . ASN A 1 544 ? 12.390 -4.701 -34.075 1.00 88.44 544 ASN A C 1
ATOM 4417 O O . ASN A 1 544 ? 11.659 -4.253 -34.960 1.00 88.44 544 ASN A O 1
ATOM 4421 N N . GLY A 1 545 ? 12.067 -5.801 -33.390 1.00 85.62 545 GLY A N 1
ATOM 4422 C CA . GLY A 1 545 ? 10.762 -6.453 -33.522 1.00 85.62 545 GLY A CA 1
ATOM 4423 C C . GLY A 1 545 ? 9.599 -5.561 -33.048 1.00 85.62 545 GLY A C 1
ATOM 4424 O O . GLY A 1 545 ? 9.812 -4.598 -32.303 1.00 85.62 545 GLY A O 1
ATOM 4425 N N . PRO A 1 546 ? 8.354 -5.847 -33.479 1.00 84.88 546 PRO A N 1
ATOM 4426 C CA . PRO A 1 546 ? 7.182 -5.045 -33.117 1.00 84.88 546 PRO A CA 1
ATOM 4427 C C . PRO A 1 546 ? 6.890 -5.078 -31.611 1.00 84.88 546 PRO A C 1
ATOM 4429 O O . PRO A 1 546 ? 6.581 -4.038 -31.026 1.00 84.88 546 PRO A O 1
ATOM 4432 N N . ASP A 1 547 ? 7.053 -6.244 -30.979 1.00 87.56 547 ASP A N 1
ATOM 4433 C CA . ASP A 1 547 ? 6.847 -6.427 -29.541 1.00 87.56 547 ASP A CA 1
ATOM 4434 C C . ASP A 1 547 ? 7.895 -5.638 -28.735 1.00 87.56 547 ASP A C 1
ATOM 4436 O O . ASP A 1 547 ? 7.553 -4.919 -27.795 1.00 87.56 547 ASP A O 1
ATOM 4440 N N . GLU A 1 548 ? 9.173 -5.704 -29.126 1.00 92.31 548 GLU A N 1
ATOM 4441 C CA . GLU A 1 548 ? 10.239 -4.922 -28.493 1.00 92.31 548 GLU A CA 1
ATOM 4442 C C . GLU A 1 548 ? 10.046 -3.420 -28.700 1.00 92.31 548 GLU A C 1
ATOM 4444 O O . GLU A 1 548 ? 10.225 -2.643 -27.762 1.00 92.31 548 GLU A O 1
ATOM 4449 N N . THR A 1 549 ? 9.638 -3.006 -29.901 1.00 91.75 549 THR A N 1
ATOM 4450 C CA . THR A 1 549 ? 9.349 -1.600 -30.212 1.00 91.75 549 THR A CA 1
ATOM 4451 C C . THR A 1 549 ? 8.226 -1.070 -29.329 1.00 91.75 549 THR A C 1
ATOM 4453 O O . THR A 1 549 ? 8.362 0.019 -28.778 1.00 91.75 549 THR A O 1
ATOM 4456 N N . TYR A 1 550 ? 7.158 -1.845 -29.116 1.00 91.75 550 TYR A N 1
ATOM 4457 C CA . TYR A 1 550 ? 6.081 -1.455 -28.205 1.00 91.75 550 TYR A CA 1
ATOM 4458 C C . TYR A 1 550 ? 6.593 -1.211 -26.782 1.00 91.75 550 TYR A C 1
ATOM 4460 O O . TYR A 1 550 ? 6.298 -0.175 -26.189 1.00 91.75 550 TYR A O 1
ATOM 4468 N N . VAL A 1 551 ? 7.401 -2.124 -26.237 1.00 93.75 551 VAL A N 1
ATOM 4469 C CA . VAL A 1 551 ? 7.924 -1.982 -24.868 1.00 93.75 551 VAL A CA 1
ATOM 4470 C C . VAL A 1 551 ? 8.888 -0.797 -24.755 1.00 93.75 551 VAL A C 1
ATOM 4472 O O . VAL A 1 551 ? 8.847 -0.059 -23.770 1.00 93.75 551 VAL A O 1
ATOM 4475 N N . LEU A 1 552 ? 9.725 -0.563 -25.768 1.00 96.00 552 LEU A N 1
ATOM 4476 C CA . LEU A 1 552 ? 10.602 0.609 -25.820 1.00 96.00 552 LEU A CA 1
ATOM 4477 C C . LEU A 1 552 ? 9.799 1.919 -25.874 1.00 96.00 552 LEU A C 1
ATOM 4479 O O . LEU A 1 552 ? 10.123 2.852 -25.142 1.00 96.00 552 LEU A O 1
ATOM 4483 N N . GLN A 1 553 ? 8.727 1.978 -26.673 1.00 94.62 553 GLN A N 1
ATOM 4484 C CA . GLN A 1 553 ? 7.810 3.126 -26.710 1.00 94.62 553 GLN A CA 1
ATOM 4485 C C . GLN A 1 553 ? 7.102 3.328 -25.366 1.00 94.62 553 GLN A C 1
ATOM 4487 O O . GLN A 1 553 ? 6.950 4.461 -24.911 1.00 94.62 553 GLN A O 1
ATOM 4492 N N . GLN A 1 554 ? 6.728 2.244 -24.684 1.00 95.25 554 GLN A N 1
ATOM 4493 C CA . GLN A 1 554 ? 6.117 2.307 -23.359 1.00 95.25 554 GLN A CA 1
ATOM 4494 C C . GLN A 1 554 ? 7.060 2.943 -22.334 1.00 95.25 554 GLN A C 1
ATOM 4496 O O . GLN A 1 554 ? 6.671 3.885 -21.644 1.00 95.25 554 GLN A O 1
ATOM 4501 N N . TYR A 1 555 ? 8.313 2.488 -22.261 1.00 96.88 555 TYR A N 1
ATOM 4502 C CA . TYR A 1 555 ? 9.296 3.088 -21.357 1.00 96.88 555 TYR A CA 1
ATOM 4503 C C . TYR A 1 555 ? 9.712 4.498 -21.779 1.00 96.88 555 TYR A C 1
ATOM 4505 O O . TYR A 1 555 ? 10.001 5.315 -20.904 1.00 96.88 555 TYR A O 1
ATOM 4513 N N . LEU A 1 556 ? 9.689 4.830 -23.074 1.00 96.75 556 LEU A N 1
ATOM 4514 C CA . LEU A 1 556 ? 9.904 6.203 -23.534 1.00 96.75 556 LEU A CA 1
ATOM 4515 C C . LEU A 1 556 ? 8.784 7.117 -23.033 1.00 96.75 556 LEU A C 1
ATOM 4517 O O . LEU A 1 556 ? 9.067 8.149 -22.426 1.00 96.75 556 LEU A O 1
ATOM 4521 N N . PHE A 1 557 ? 7.526 6.705 -23.211 1.00 95.31 557 PHE A N 1
ATOM 4522 C CA . PHE A 1 557 ? 6.362 7.432 -22.711 1.00 95.31 557 PHE A CA 1
ATOM 4523 C C . PHE A 1 557 ? 6.448 7.649 -21.197 1.00 95.31 557 PHE A C 1
ATOM 4525 O O . PHE A 1 557 ? 6.385 8.786 -20.731 1.00 95.31 557 PHE A O 1
ATOM 4532 N N . LEU A 1 558 ? 6.675 6.579 -20.431 1.00 95.00 558 LEU A N 1
ATOM 4533 C CA . LEU A 1 558 ? 6.815 6.636 -18.976 1.00 95.00 558 LEU A CA 1
ATOM 4534 C C . LEU A 1 558 ? 7.967 7.556 -18.527 1.00 95.00 558 LEU A C 1
ATOM 4536 O O . LEU A 1 558 ? 7.808 8.344 -17.588 1.00 95.00 558 LEU A O 1
ATOM 4540 N N . THR A 1 559 ? 9.115 7.493 -19.207 1.00 95.06 559 THR A N 1
ATOM 4541 C CA . THR A 1 559 ? 10.298 8.323 -18.922 1.00 95.06 559 THR A CA 1
ATOM 4542 C C . THR A 1 559 ? 10.015 9.802 -19.162 1.00 95.06 559 THR A C 1
ATOM 4544 O O . THR A 1 559 ? 10.298 10.632 -18.297 1.00 95.06 559 THR A O 1
ATOM 4547 N N . VAL A 1 560 ? 9.425 10.147 -20.307 1.00 92.69 560 VAL A N 1
ATOM 4548 C CA . VAL A 1 560 ? 9.114 11.539 -20.662 1.00 92.69 560 VAL A CA 1
ATOM 4549 C C . VAL A 1 560 ? 8.004 12.097 -19.772 1.00 92.69 560 VAL A C 1
ATOM 4551 O O . VAL A 1 560 ? 8.138 13.206 -19.258 1.00 92.69 560 VAL A O 1
ATOM 4554 N N . MET A 1 561 ? 6.956 11.317 -19.492 1.00 91.19 561 MET A N 1
ATOM 4555 C CA . MET A 1 561 ? 5.897 11.727 -18.563 1.00 91.19 561 MET A CA 1
ATOM 4556 C C . MET A 1 561 ? 6.431 12.014 -17.159 1.00 91.19 561 MET A C 1
ATOM 4558 O O . MET A 1 561 ? 6.007 12.981 -16.530 1.00 91.19 561 MET A O 1
ATOM 4562 N N . THR A 1 562 ? 7.401 11.225 -16.692 1.00 90.31 562 THR A N 1
ATOM 4563 C CA . THR A 1 562 ? 8.057 11.461 -15.399 1.00 90.31 562 THR A CA 1
ATOM 4564 C C . THR A 1 562 ? 8.819 12.794 -15.392 1.00 90.31 562 THR A C 1
ATOM 4566 O O . THR A 1 562 ? 8.717 13.539 -14.420 1.00 90.31 562 THR A O 1
ATOM 4569 N N . GLN A 1 563 ? 9.544 13.127 -16.468 1.00 88.81 563 GLN A N 1
ATOM 4570 C CA . GLN A 1 563 ? 10.277 14.400 -16.592 1.00 88.81 563 GLN A CA 1
ATOM 4571 C C . GLN A 1 563 ? 9.336 15.615 -16.619 1.00 88.81 563 GLN A C 1
ATOM 4573 O O . GLN A 1 563 ? 9.576 16.607 -15.925 1.00 88.81 563 GLN A O 1
ATOM 4578 N N . ILE A 1 564 ? 8.233 15.507 -17.367 1.00 82.44 564 ILE A N 1
ATOM 4579 C CA . ILE A 1 564 ? 7.203 16.546 -17.469 1.00 82.44 564 ILE A CA 1
ATOM 4580 C C . ILE A 1 564 ? 6.558 16.831 -16.099 1.00 82.44 564 ILE A C 1
ATOM 4582 O O . ILE A 1 564 ? 6.323 17.986 -15.752 1.00 82.44 564 ILE A O 1
ATOM 4586 N N . GLU A 1 565 ? 6.277 15.794 -15.305 1.00 73.44 565 GLU A N 1
ATOM 4587 C CA . GLU A 1 565 ? 5.533 15.915 -14.044 1.00 73.44 565 GLU A CA 1
ATOM 4588 C C . GLU A 1 565 ? 6.274 16.726 -12.967 1.00 73.44 565 GLU A C 1
ATOM 4590 O O . GLU A 1 565 ? 5.641 17.492 -12.238 1.00 73.44 565 GLU A O 1
ATOM 4595 N N . MET A 1 566 ? 7.600 16.588 -12.836 1.00 66.31 566 MET A N 1
ATOM 4596 C CA . MET A 1 566 ? 8.295 17.070 -11.627 1.00 66.31 566 MET A CA 1
ATOM 4597 C C . MET A 1 566 ? 9.17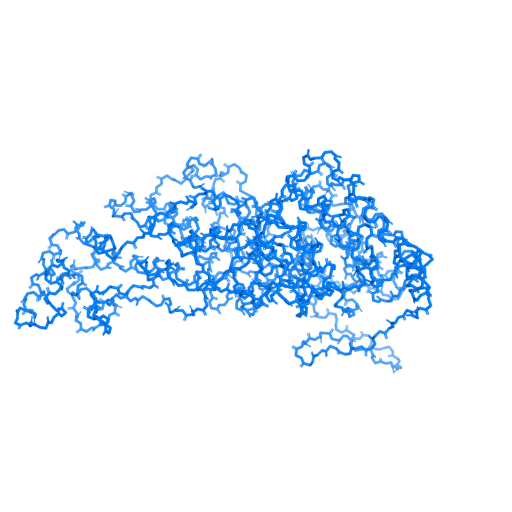4 18.313 -11.813 1.00 66.31 566 MET A C 1
ATOM 4599 O O . MET A 1 566 ? 9.878 18.690 -10.862 1.00 66.31 566 MET A O 1
ATOM 4603 N N . GLY A 1 567 ? 9.095 18.996 -12.961 1.00 58.59 567 GLY A N 1
ATOM 4604 C CA . GLY A 1 567 ? 9.571 20.379 -13.060 1.00 58.59 567 GLY A CA 1
ATOM 4605 C C . GLY A 1 567 ? 10.325 20.791 -14.318 1.00 58.59 567 GLY A C 1
ATOM 4606 O O . GLY A 1 567 ? 10.823 21.918 -14.337 1.00 58.59 567 GLY A O 1
ATOM 4607 N N . GLU A 1 568 ? 10.411 19.970 -15.368 1.00 55.72 568 GLU A N 1
ATOM 4608 C CA . GLU A 1 568 ? 10.725 20.549 -16.676 1.00 55.72 568 GLU A CA 1
ATOM 4609 C C . GLU A 1 568 ? 9.507 21.355 -17.143 1.00 55.72 568 GLU A C 1
ATOM 4611 O O . GLU A 1 568 ? 8.376 20.866 -17.124 1.00 55.72 568 GLU A O 1
ATOM 4616 N N . LYS A 1 569 ? 9.710 22.628 -17.525 1.00 61.12 569 LYS A N 1
ATOM 4617 C CA . LYS A 1 569 ? 8.672 23.348 -18.276 1.00 61.12 569 LYS A CA 1
ATOM 4618 C C . LYS A 1 569 ? 8.309 22.447 -19.442 1.00 61.12 569 LYS A C 1
ATOM 4620 O O . LYS A 1 569 ? 9.229 22.019 -20.134 1.00 61.12 569 LYS A O 1
ATOM 4625 N N . VAL A 1 570 ? 7.017 22.177 -19.631 1.00 63.31 570 VAL A N 1
ATOM 4626 C CA . VAL A 1 570 ? 6.526 21.389 -20.764 1.00 63.31 570 VAL A CA 1
ATOM 4627 C C . VAL A 1 570 ? 7.090 22.023 -22.028 1.00 63.31 570 VAL A C 1
ATOM 4629 O O . VAL A 1 570 ? 6.611 23.059 -22.484 1.00 63.31 570 VAL A O 1
ATOM 4632 N N . SER A 1 571 ? 8.186 21.470 -22.535 1.00 69.31 571 SER A N 1
ATOM 4633 C CA . SER A 1 571 ? 8.733 21.906 -23.799 1.00 69.31 571 SER A CA 1
ATOM 4634 C C . SER A 1 571 ? 7.859 21.275 -24.868 1.00 69.31 571 SER A C 1
ATOM 4636 O O . SER A 1 571 ? 7.351 20.157 -24.712 1.00 69.31 571 SER A O 1
ATOM 4638 N N . SER A 1 572 ? 7.674 21.988 -25.971 1.00 68.81 572 SER A N 1
ATOM 4639 C CA . SER A 1 572 ? 6.955 21.453 -27.125 1.00 68.81 572 SER A CA 1
ATOM 4640 C C . SER A 1 572 ? 7.560 20.128 -27.610 1.00 68.81 572 SER A C 1
ATOM 4642 O O . SER A 1 572 ? 6.839 19.266 -28.103 1.00 68.81 572 SER A O 1
ATOM 4644 N N . GLU A 1 573 ? 8.866 19.936 -27.414 1.00 77.88 573 GLU A N 1
ATOM 4645 C CA . GLU A 1 573 ? 9.603 18.718 -27.750 1.00 77.88 573 GLU A CA 1
ATOM 4646 C C . GLU A 1 573 ? 9.269 17.530 -26.835 1.00 77.88 573 GLU A C 1
ATOM 4648 O O . GLU A 1 573 ? 8.985 16.435 -27.329 1.00 77.88 573 GLU A O 1
ATOM 4653 N N . LEU A 1 574 ? 9.245 17.729 -25.513 1.00 81.31 574 LEU A N 1
ATOM 4654 C CA . LEU A 1 574 ? 8.880 16.672 -24.562 1.00 81.31 574 LEU A CA 1
ATOM 4655 C C . LEU A 1 574 ? 7.422 16.263 -24.746 1.00 81.31 574 LEU A C 1
ATOM 4657 O O . LEU A 1 574 ? 7.118 15.072 -24.798 1.00 81.31 574 LEU A O 1
ATOM 4661 N N . PHE A 1 575 ? 6.525 17.237 -24.922 1.00 79.50 575 PHE A N 1
ATOM 4662 C CA . PHE A 1 575 ? 5.122 16.950 -25.198 1.00 79.50 575 PHE A CA 1
ATOM 4663 C C . PHE A 1 575 ? 4.952 16.164 -26.504 1.00 79.50 575 PHE A C 1
ATOM 4665 O O . PHE A 1 575 ? 4.253 15.155 -26.515 1.00 79.50 575 PHE A O 1
ATOM 4672 N N . ALA A 1 576 ? 5.624 16.571 -27.587 1.00 78.94 576 ALA A N 1
ATOM 4673 C CA . ALA A 1 576 ? 5.571 15.851 -28.860 1.00 78.94 576 ALA A CA 1
ATOM 4674 C C . ALA A 1 576 ? 6.123 14.421 -28.741 1.00 78.94 576 ALA A C 1
ATOM 4676 O O . ALA A 1 576 ? 5.544 13.489 -29.295 1.00 78.94 576 ALA A O 1
ATOM 4677 N N . THR A 1 577 ? 7.205 14.229 -27.982 1.00 87.12 577 THR A N 1
ATOM 4678 C CA . THR A 1 577 ? 7.782 12.899 -27.732 1.00 87.12 577 THR A CA 1
ATOM 4679 C C . THR A 1 577 ? 6.806 12.012 -26.958 1.00 87.12 577 THR A C 1
ATOM 4681 O O . THR A 1 577 ? 6.547 10.881 -27.374 1.00 87.12 577 THR A O 1
ATOM 4684 N N . ALA A 1 578 ? 6.208 12.530 -25.880 1.00 87.69 578 ALA A N 1
ATOM 4685 C CA . ALA A 1 578 ? 5.186 11.817 -25.116 1.00 87.69 578 ALA A CA 1
ATOM 4686 C C . ALA A 1 578 ? 3.961 11.492 -25.979 1.00 87.69 578 ALA A C 1
ATOM 4688 O O . ALA A 1 578 ? 3.481 10.362 -25.949 1.00 87.69 578 ALA A O 1
ATOM 4689 N N . PHE A 1 579 ? 3.493 12.446 -26.788 1.00 82.31 579 PHE A N 1
ATOM 4690 C CA . PHE A 1 579 ? 2.350 12.255 -27.675 1.00 82.31 579 PHE A CA 1
ATOM 4691 C C . PHE A 1 579 ? 2.623 11.188 -28.740 1.00 82.31 579 PHE A C 1
ATOM 4693 O O . PHE A 1 579 ? 1.777 10.325 -28.950 1.00 82.31 579 PHE A O 1
ATOM 4700 N N . ASN A 1 580 ? 3.802 11.191 -29.371 1.00 82.69 580 ASN A N 1
ATOM 4701 C CA . ASN A 1 580 ? 4.200 10.168 -30.344 1.00 82.69 580 ASN A CA 1
ATOM 4702 C C . ASN A 1 580 ? 4.194 8.766 -29.726 1.00 82.69 580 ASN A C 1
ATOM 4704 O O . ASN A 1 580 ? 3.606 7.841 -30.287 1.00 82.69 580 ASN A O 1
ATOM 4708 N N . ALA A 1 581 ? 4.827 8.617 -28.560 1.00 89.25 581 ALA A N 1
ATOM 4709 C CA . ALA A 1 581 ? 4.888 7.339 -27.865 1.00 89.25 581 ALA A CA 1
ATOM 4710 C C . ALA A 1 581 ? 3.487 6.883 -27.427 1.00 89.25 581 ALA A C 1
ATOM 4712 O O . ALA A 1 581 ? 3.096 5.748 -27.684 1.00 89.25 581 ALA A O 1
ATOM 4713 N N . TYR A 1 582 ? 2.689 7.785 -26.852 1.00 85.56 582 TYR A N 1
ATOM 4714 C CA . TYR A 1 582 ? 1.294 7.528 -26.501 1.00 85.56 582 TYR A CA 1
ATOM 4715 C C . TYR A 1 582 ? 0.462 7.089 -27.714 1.00 85.56 582 TYR A C 1
ATOM 4717 O O . TYR A 1 582 ? -0.230 6.075 -27.647 1.00 85.56 582 TYR A O 1
ATOM 4725 N N . PHE A 1 583 ? 0.558 7.806 -28.836 1.00 77.06 583 PHE A N 1
ATOM 4726 C CA . PHE A 1 583 ? -0.152 7.481 -30.071 1.00 77.06 583 PHE A CA 1
ATOM 4727 C C . PHE A 1 583 ? 0.228 6.089 -30.584 1.00 77.06 583 PHE A C 1
ATOM 4729 O O . PHE A 1 583 ? -0.650 5.304 -30.943 1.00 77.06 583 PHE A O 1
ATOM 4736 N N . TYR A 1 584 ? 1.519 5.746 -30.540 1.00 82.75 584 TYR A N 1
ATOM 4737 C CA . TYR A 1 584 ? 1.984 4.403 -30.874 1.00 82.75 584 TYR A CA 1
ATOM 4738 C C . TYR A 1 584 ? 1.352 3.346 -29.959 1.00 82.75 584 TYR A C 1
ATOM 4740 O O . TYR A 1 584 ? 0.813 2.364 -30.463 1.00 82.75 584 TYR A O 1
ATOM 4748 N N . LEU A 1 585 ? 1.368 3.549 -28.637 1.00 82.81 585 LEU A N 1
ATOM 4749 C CA . LEU A 1 585 ? 0.795 2.602 -27.670 1.00 82.81 585 LEU A CA 1
ATOM 4750 C C . LEU A 1 585 ? -0.706 2.383 -27.889 1.00 82.81 585 LEU A C 1
ATOM 4752 O O . LEU A 1 585 ? -1.172 1.255 -27.803 1.00 82.81 585 LEU A O 1
ATOM 4756 N N . GLN A 1 586 ? -1.460 3.437 -28.215 1.00 79.31 586 GLN A N 1
ATOM 4757 C CA . GLN A 1 586 ? -2.894 3.322 -28.507 1.00 79.31 586 GLN A CA 1
ATOM 4758 C C . GLN A 1 586 ? -3.179 2.640 -29.855 1.00 79.31 586 GLN A C 1
ATOM 4760 O O . GLN A 1 586 ? -4.233 2.030 -30.029 1.00 79.31 586 GLN A O 1
ATOM 4765 N N . GLY A 1 587 ? -2.256 2.744 -30.814 1.00 68.31 587 GLY A N 1
ATOM 4766 C CA . GLY A 1 587 ? -2.383 2.137 -32.140 1.00 68.31 587 GLY A CA 1
ATOM 4767 C C . GLY A 1 587 ? -1.983 0.660 -32.216 1.00 68.31 587 GLY A C 1
ATOM 4768 O O . GLY A 1 587 ? -2.201 0.037 -33.253 1.00 68.31 587 GLY A O 1
ATOM 4769 N N . HIS A 1 588 ? -1.400 0.093 -31.155 1.00 79.19 588 HIS A N 1
ATOM 4770 C CA . HIS A 1 588 ? -0.825 -1.254 -31.163 1.00 79.19 588 HIS A CA 1
ATOM 4771 C C . HIS A 1 588 ? -1.329 -2.100 -29.989 1.00 79.19 588 HIS A C 1
ATOM 4773 O O . HIS A 1 588 ? -1.682 -1.593 -28.930 1.00 79.19 588 HIS A O 1
ATOM 4779 N N . ALA A 1 589 ? -1.355 -3.420 -30.178 1.00 76.44 589 ALA A N 1
ATOM 4780 C CA . ALA A 1 589 ? -1.714 -4.349 -29.114 1.00 76.44 589 ALA A CA 1
ATOM 4781 C C . ALA A 1 589 ? -0.542 -4.549 -28.145 1.00 76.44 589 ALA A C 1
ATOM 4783 O O . ALA A 1 589 ? 0.592 -4.756 -28.573 1.00 76.44 589 ALA A O 1
ATOM 4784 N N . ASP A 1 590 ? -0.838 -4.549 -26.847 1.00 79.50 590 ASP A N 1
ATOM 4785 C CA . ASP A 1 590 ? 0.160 -4.796 -25.813 1.00 79.50 590 ASP A CA 1
ATOM 4786 C C . ASP A 1 590 ? 0.684 -6.247 -25.863 1.00 79.50 590 ASP A C 1
ATOM 4788 O O . ASP A 1 590 ? -0.118 -7.183 -25.745 1.00 79.50 590 ASP A O 1
ATOM 4792 N N . PRO A 1 591 ? 2.007 -6.472 -25.997 1.00 81.25 591 PRO A N 1
ATOM 4793 C CA . PRO A 1 591 ? 2.590 -7.809 -26.039 1.00 81.25 591 PRO A CA 1
ATOM 4794 C C . PRO A 1 591 ? 2.711 -8.466 -24.649 1.00 81.25 591 PRO A C 1
ATOM 4796 O O . PRO A 1 591 ? 3.169 -9.608 -24.547 1.00 81.25 591 PRO A O 1
ATOM 4799 N N . LEU A 1 592 ? 2.324 -7.769 -23.571 1.00 82.69 592 LEU A N 1
ATOM 4800 C CA . LEU A 1 592 ? 2.343 -8.235 -22.177 1.00 82.69 592 LEU A CA 1
ATOM 4801 C C . LEU A 1 592 ? 3.742 -8.665 -21.696 1.00 82.69 592 LEU A C 1
ATOM 4803 O O . LEU A 1 592 ? 3.902 -9.585 -20.890 1.00 82.69 592 LEU A O 1
ATOM 4807 N N . ILE A 1 593 ? 4.783 -8.002 -22.201 1.00 81.81 593 ILE A N 1
ATOM 4808 C CA . ILE A 1 593 ? 6.181 -8.268 -21.848 1.00 81.81 593 ILE A CA 1
ATOM 4809 C C . ILE A 1 593 ? 6.545 -7.512 -20.572 1.00 81.81 593 ILE A C 1
ATOM 4811 O O . ILE A 1 593 ? 6.300 -6.314 -20.477 1.00 81.81 593 ILE A O 1
ATOM 4815 N N . LEU A 1 594 ? 7.152 -8.210 -19.602 1.00 78.25 594 LEU A N 1
ATOM 4816 C CA . LEU A 1 594 ? 7.552 -7.655 -18.298 1.00 78.25 594 LEU A CA 1
ATOM 4817 C C . LEU A 1 594 ? 6.388 -7.014 -17.516 1.00 78.25 594 LEU A C 1
ATOM 4819 O O . LEU A 1 594 ? 6.614 -6.289 -16.546 1.00 78.25 594 LEU A O 1
ATOM 4823 N N . GLN A 1 595 ? 5.140 -7.318 -17.877 1.00 77.88 595 GLN A N 1
ATOM 4824 C CA . GLN A 1 595 ? 3.974 -6.739 -17.226 1.00 77.88 595 GLN A CA 1
ATOM 4825 C C . GLN A 1 595 ? 3.592 -7.482 -15.953 1.00 77.88 595 GLN A C 1
ATOM 4827 O O . GLN A 1 595 ? 3.488 -8.706 -15.916 1.00 77.88 595 GLN A O 1
ATOM 4832 N N . ASP A 1 596 ? 3.347 -6.695 -14.917 1.00 81.44 596 ASP A N 1
ATOM 4833 C CA . ASP A 1 596 ? 2.667 -7.089 -13.696 1.00 81.44 596 ASP A CA 1
ATOM 4834 C C . ASP A 1 596 ? 1.579 -6.056 -13.364 1.00 81.44 596 ASP A C 1
ATOM 4836 O O . ASP A 1 596 ? 1.404 -5.062 -14.077 1.00 81.44 596 ASP A O 1
ATOM 4840 N N . LEU A 1 597 ? 0.821 -6.290 -12.290 1.00 84.00 597 LEU A N 1
ATOM 4841 C CA . LEU A 1 597 ? -0.254 -5.382 -11.896 1.00 84.00 597 LEU A CA 1
ATOM 4842 C C . LEU A 1 597 ? 0.251 -3.966 -11.580 1.00 84.00 597 LEU A C 1
ATOM 4844 O O . LEU A 1 597 ? -0.423 -3.002 -11.934 1.00 84.00 597 LEU A O 1
ATOM 4848 N N . ASN A 1 598 ? 1.415 -3.825 -10.937 1.00 84.69 598 ASN A N 1
ATOM 4849 C CA . ASN A 1 598 ? 1.961 -2.509 -10.596 1.00 84.69 598 ASN A CA 1
ATOM 4850 C C . ASN A 1 598 ? 2.351 -1.744 -11.858 1.00 84.69 598 ASN A C 1
ATOM 4852 O O . ASN A 1 598 ? 2.024 -0.569 -11.980 1.00 84.69 598 ASN A O 1
ATOM 4856 N N . HIS A 1 599 ? 3.008 -2.424 -12.799 1.00 86.75 599 HIS A N 1
ATOM 4857 C CA . HIS A 1 599 ? 3.393 -1.851 -14.084 1.00 86.75 599 HIS A CA 1
ATOM 4858 C C . HIS A 1 599 ? 2.171 -1.395 -14.880 1.00 86.75 599 HIS A C 1
ATOM 4860 O O . HIS A 1 599 ? 2.159 -0.296 -15.423 1.00 86.75 599 HIS A O 1
ATOM 4866 N N . ARG A 1 600 ? 1.104 -2.202 -14.902 1.00 85.88 600 ARG A N 1
ATOM 4867 C CA . ARG A 1 600 ? -0.152 -1.811 -15.551 1.00 85.88 600 ARG A CA 1
ATOM 4868 C C . ARG A 1 600 ? -0.757 -0.561 -14.911 1.00 85.88 600 ARG A C 1
ATOM 4870 O O . ARG A 1 600 ? -1.133 0.357 -15.628 1.00 85.88 600 ARG A O 1
ATOM 4877 N N . ILE A 1 601 ? -0.830 -0.515 -13.580 1.00 86.81 601 ILE A N 1
ATOM 4878 C CA . ILE A 1 601 ? -1.326 0.660 -12.847 1.00 86.81 601 ILE A CA 1
ATOM 4879 C C . ILE A 1 601 ? -0.469 1.892 -13.151 1.00 86.81 601 ILE A C 1
ATOM 4881 O O . ILE A 1 601 ? -1.015 2.975 -13.326 1.00 86.81 601 ILE A O 1
ATOM 4885 N N . GLU A 1 602 ? 0.853 1.738 -13.239 1.00 88.44 602 GLU A N 1
ATOM 4886 C CA . GLU A 1 602 ? 1.781 2.821 -13.575 1.00 88.44 602 GLU A CA 1
ATOM 4887 C C . GLU A 1 602 ? 1.538 3.365 -14.989 1.00 88.44 602 GLU A C 1
ATOM 4889 O O . GLU A 1 602 ? 1.472 4.581 -15.168 1.00 88.44 602 GLU A O 1
ATOM 4894 N N . VAL A 1 603 ? 1.336 2.488 -15.977 1.00 88.94 603 VAL A N 1
ATOM 4895 C CA . VAL A 1 603 ? 1.003 2.879 -17.356 1.00 88.94 603 VAL A CA 1
ATOM 4896 C C . VAL A 1 603 ? -0.365 3.557 -17.426 1.00 88.94 603 VAL A C 1
ATOM 4898 O O . VAL A 1 603 ? -0.465 4.649 -17.986 1.00 88.94 603 VAL A O 1
ATOM 4901 N N . ASP A 1 604 ? -1.397 2.963 -16.822 1.00 85.44 604 ASP A N 1
ATOM 4902 C CA . ASP A 1 604 ? -2.754 3.523 -16.787 1.00 85.44 604 ASP A CA 1
ATOM 4903 C C . ASP A 1 604 ? -2.749 4.909 -16.110 1.00 85.44 604 ASP A C 1
ATOM 4905 O O . ASP A 1 604 ? -3.333 5.866 -16.622 1.00 85.44 604 ASP A O 1
ATOM 4909 N N . ALA A 1 605 ? -2.022 5.054 -14.996 1.00 84.75 605 ALA A N 1
ATOM 4910 C CA . ALA A 1 605 ? -1.851 6.331 -14.313 1.00 84.75 605 ALA A CA 1
ATOM 4911 C C . ALA A 1 605 ? -1.077 7.340 -15.174 1.00 84.75 605 ALA A C 1
ATOM 4913 O O . ALA A 1 605 ? -1.468 8.499 -15.235 1.00 84.75 605 ALA A O 1
ATOM 4914 N N . ALA A 1 606 ? -0.008 6.937 -15.868 1.00 88.00 606 ALA A N 1
ATOM 4915 C CA . ALA A 1 606 ? 0.739 7.825 -16.760 1.00 88.00 606 ALA A CA 1
ATOM 4916 C C . ALA A 1 606 ? -0.101 8.304 -17.957 1.00 88.00 606 ALA A C 1
ATOM 4918 O O . ALA A 1 606 ? 0.005 9.465 -18.352 1.00 88.00 606 ALA A O 1
ATOM 4919 N N . ILE A 1 607 ? -0.973 7.449 -18.498 1.00 84.69 607 ILE A N 1
ATOM 4920 C CA . ILE A 1 607 ? -1.942 7.823 -19.538 1.00 84.69 607 ILE A CA 1
ATOM 4921 C C . ILE A 1 607 ? -2.939 8.847 -18.994 1.00 84.69 607 ILE A C 1
ATOM 4923 O O . ILE A 1 607 ? -3.111 9.906 -19.597 1.00 84.69 607 ILE A O 1
ATOM 4927 N N . ALA A 1 608 ? -3.540 8.574 -17.835 1.00 80.12 608 ALA A N 1
ATOM 4928 C CA . ALA A 1 608 ? -4.455 9.504 -17.180 1.00 80.12 608 ALA A CA 1
ATOM 4929 C C . ALA A 1 608 ? -3.790 10.865 -16.904 1.00 80.12 608 ALA A C 1
ATOM 4931 O O . ALA A 1 608 ? -4.361 11.921 -17.182 1.00 80.12 608 ALA A O 1
ATOM 4932 N N . LYS A 1 609 ? -2.536 10.850 -16.433 1.00 80.44 609 LYS A N 1
ATOM 4933 C CA . LYS A 1 609 ? -1.709 12.053 -16.252 1.00 80.44 609 LYS A CA 1
ATOM 4934 C C . LYS A 1 609 ? -1.502 12.804 -17.560 1.00 80.44 609 LYS A C 1
ATOM 4936 O O . LYS A 1 609 ? -1.638 14.023 -17.590 1.00 80.44 609 LYS A O 1
ATOM 4941 N N . PHE A 1 610 ? -1.166 12.101 -18.639 1.00 82.62 610 PHE A N 1
ATOM 4942 C CA . PHE A 1 610 ? -0.952 12.722 -19.943 1.00 82.62 610 PHE A CA 1
ATOM 4943 C C . PHE A 1 610 ? -2.226 13.381 -20.471 1.00 82.62 610 PHE A C 1
ATOM 4945 O O . PHE A 1 610 ? -2.174 14.505 -20.961 1.00 82.62 610 PHE A O 1
ATOM 4952 N N . GLN A 1 611 ? -3.376 12.729 -20.302 1.00 76.56 611 GLN A N 1
ATOM 4953 C CA . GLN A 1 611 ? -4.678 13.290 -20.660 1.00 76.56 611 GLN A CA 1
ATOM 4954 C C . GLN A 1 611 ? -5.001 14.539 -19.829 1.00 76.56 611 GLN A C 1
ATOM 4956 O O . GLN A 1 611 ? -5.418 15.549 -20.396 1.00 76.56 611 GLN A O 1
ATOM 4961 N N . ALA A 1 612 ? -4.730 14.515 -18.519 1.00 73.19 612 ALA A N 1
ATOM 4962 C CA . ALA A 1 612 ? -4.870 15.677 -17.639 1.00 73.19 612 ALA A CA 1
ATOM 4963 C C . ALA A 1 612 ? -3.927 16.828 -18.026 1.00 73.19 612 ALA A C 1
ATOM 4965 O O . ALA A 1 612 ? -4.306 17.995 -17.964 1.00 73.19 612 ALA A O 1
ATOM 4966 N N . LEU A 1 613 ? -2.705 16.512 -18.459 1.00 75.38 613 LEU A N 1
ATOM 4967 C CA . LEU A 1 613 ? -1.731 17.504 -18.897 1.00 75.38 613 LEU A CA 1
ATOM 4968 C C . LEU A 1 613 ? -2.120 18.127 -20.233 1.00 75.38 613 LEU A C 1
ATOM 4970 O O . LEU A 1 613 ? -2.157 19.351 -20.333 1.00 75.38 613 LEU A O 1
ATOM 4974 N N . ALA A 1 614 ? -2.449 17.305 -21.233 1.00 71.88 614 ALA A N 1
ATOM 4975 C CA . ALA A 1 614 ? -3.013 17.766 -22.498 1.00 71.88 614 ALA A CA 1
ATOM 4976 C C . ALA A 1 614 ? -4.238 18.649 -22.236 1.00 71.88 614 ALA A C 1
ATOM 4978 O O . ALA A 1 614 ? -4.404 19.676 -22.880 1.00 71.88 614 ALA A O 1
ATOM 4979 N N . SER A 1 615 ? -5.012 18.321 -21.196 1.00 66.75 615 SER A N 1
ATOM 4980 C CA . SER A 1 615 ? -6.151 19.103 -20.730 1.00 66.75 615 SER A CA 1
ATOM 4981 C C . SER A 1 615 ? -5.889 20.542 -20.322 1.00 66.75 615 SER A C 1
ATOM 4983 O O . SER A 1 615 ? -6.795 21.379 -20.370 1.00 66.75 615 SER A O 1
ATOM 4985 N N . GLN A 1 616 ? -4.659 20.836 -19.937 1.00 68.06 616 GLN A N 1
ATOM 4986 C CA . GLN A 1 616 ? -4.274 22.110 -19.356 1.00 68.06 616 GLN A CA 1
ATOM 4987 C C . GLN A 1 616 ? -3.405 22.938 -20.311 1.00 68.06 616 GLN A C 1
ATOM 4989 O O . GLN A 1 616 ? -3.111 24.092 -19.998 1.00 68.06 616 GLN A O 1
ATOM 4994 N N . GLN A 1 617 ? -3.001 22.382 -21.461 1.00 65.00 617 GLN A N 1
ATOM 4995 C CA . GLN A 1 617 ? -2.194 23.088 -22.458 1.00 65.00 617 GLN A CA 1
ATOM 4996 C C . GLN A 1 617 ? -3.055 23.984 -23.370 1.00 65.00 617 GLN A C 1
ATOM 4998 O O . GLN A 1 617 ? -4.217 23.667 -23.642 1.00 65.00 617 GLN A O 1
ATOM 5003 N N . PRO A 1 618 ? -2.507 25.100 -23.890 1.00 65.06 618 PRO A N 1
ATOM 5004 C CA . PRO A 1 618 ? -3.185 25.912 -24.895 1.00 65.06 618 PRO A CA 1
ATOM 5005 C C . PRO A 1 618 ? -3.528 25.103 -26.158 1.00 65.06 618 PRO A C 1
ATOM 5007 O O . PRO A 1 618 ? -2.683 24.398 -26.707 1.00 65.06 618 PRO A O 1
ATOM 5010 N N . GLU A 1 619 ? -4.748 25.270 -26.678 1.00 59.38 619 GLU A N 1
ATOM 5011 C CA . GLU A 1 619 ? -5.285 24.490 -27.811 1.00 59.38 619 GLU A CA 1
ATOM 5012 C C . GLU A 1 619 ? -4.371 24.496 -29.055 1.00 59.38 619 GLU A C 1
ATOM 5014 O O . GLU A 1 619 ? -4.234 23.485 -29.744 1.00 59.38 619 GLU A O 1
ATOM 5019 N N . HIS A 1 620 ? -3.687 25.612 -29.321 1.00 63.69 620 HIS A N 1
ATOM 5020 C CA . HIS A 1 620 ? -2.775 25.749 -30.458 1.00 63.69 620 HIS A CA 1
ATOM 5021 C C . HIS A 1 620 ? -1.489 24.911 -30.323 1.00 63.69 620 HIS A C 1
ATOM 5023 O O . HIS A 1 620 ? -0.973 24.433 -31.332 1.00 63.69 620 HIS A O 1
ATOM 5029 N N . GLU A 1 621 ? -0.972 24.696 -29.110 1.00 61.50 621 GLU A N 1
ATOM 5030 C CA . GLU A 1 621 ? 0.228 23.877 -28.880 1.00 61.50 621 GLU A CA 1
ATOM 5031 C C . GLU A 1 621 ? -0.083 22.391 -29.067 1.00 61.50 621 GLU A C 1
ATOM 5033 O O . GLU A 1 621 ? 0.660 21.682 -29.749 1.00 61.50 621 GLU A O 1
ATOM 5038 N N . ILE A 1 622 ? -1.237 21.952 -28.553 1.00 59.12 622 ILE A N 1
ATOM 5039 C CA . ILE A 1 622 ? -1.762 20.596 -28.750 1.00 59.12 622 ILE A CA 1
ATOM 5040 C C . ILE A 1 622 ? -1.988 20.349 -30.240 1.00 59.12 622 ILE A C 1
ATOM 5042 O O . ILE A 1 622 ? -1.463 19.391 -30.797 1.00 59.12 622 ILE A O 1
ATOM 5046 N N . THR A 1 623 ? -2.711 21.248 -30.913 1.00 59.28 623 THR A N 1
ATOM 5047 C CA . THR A 1 623 ? -3.045 21.108 -32.338 1.00 59.28 623 THR A CA 1
ATOM 5048 C C . THR A 1 623 ? -1.787 21.023 -33.204 1.00 59.28 623 THR A C 1
ATOM 5050 O O . THR A 1 623 ? -1.703 20.157 -34.072 1.00 59.28 623 THR A O 1
ATOM 5053 N N . ASN A 1 624 ? -0.774 21.852 -32.934 1.00 65.44 624 ASN A N 1
ATOM 5054 C CA . ASN A 1 624 ? 0.497 21.820 -33.661 1.00 65.44 624 ASN A CA 1
ATOM 5055 C C . ASN A 1 624 ? 1.288 20.526 -33.421 1.00 65.44 624 ASN A C 1
ATOM 5057 O O . ASN A 1 624 ? 1.875 19.989 -34.363 1.00 65.44 624 ASN A O 1
ATOM 5061 N N . ALA A 1 625 ? 1.326 20.026 -32.183 1.00 61.84 625 ALA A N 1
ATOM 5062 C CA . ALA A 1 625 ? 1.990 18.765 -31.864 1.00 61.84 625 ALA A CA 1
ATOM 5063 C C . ALA A 1 625 ? 1.292 17.588 -32.558 1.00 61.84 625 ALA A C 1
ATOM 5065 O O . ALA A 1 625 ? 1.945 16.820 -33.261 1.00 61.84 625 ALA A O 1
ATOM 5066 N N . VAL A 1 626 ? -0.039 17.513 -32.460 1.00 61.88 626 VAL A N 1
ATOM 5067 C CA . VAL A 1 626 ? -0.844 16.467 -33.101 1.00 61.88 626 VAL A CA 1
ATOM 5068 C C . VAL A 1 626 ? -0.686 16.513 -34.624 1.00 61.88 626 VAL A C 1
ATOM 5070 O O . VAL A 1 626 ? -0.426 15.482 -35.235 1.00 61.88 626 VAL A O 1
ATOM 5073 N N . GLN A 1 627 ? -0.769 17.689 -35.254 1.00 63.19 627 GLN A N 1
ATOM 5074 C CA . GLN A 1 627 ? -0.595 17.828 -36.707 1.00 63.19 627 GLN A CA 1
ATOM 5075 C C . GLN A 1 627 ? 0.794 17.380 -37.179 1.00 63.19 627 GLN A C 1
ATOM 5077 O O . GLN A 1 627 ? 0.894 16.661 -38.173 1.00 63.19 627 GLN A O 1
ATOM 5082 N N . LYS A 1 628 ? 1.863 17.755 -36.462 1.00 66.62 628 LYS A N 1
ATOM 5083 C CA . LYS A 1 628 ? 3.229 17.306 -36.781 1.00 66.62 628 LYS A CA 1
ATOM 5084 C C . LYS A 1 628 ? 3.379 15.794 -36.636 1.00 66.62 628 LYS A C 1
ATOM 5086 O O . LYS A 1 628 ? 3.973 15.159 -37.505 1.00 66.62 628 LYS A O 1
ATOM 5091 N N . THR A 1 629 ? 2.825 15.218 -35.573 1.00 61.03 629 THR A N 1
ATOM 5092 C CA . THR A 1 629 ? 2.845 13.771 -35.335 1.00 61.03 629 THR A CA 1
ATOM 5093 C C . THR A 1 629 ? 2.087 13.005 -36.410 1.00 61.03 629 THR A C 1
ATOM 5095 O O . THR A 1 629 ? 2.618 12.036 -36.952 1.00 61.03 629 THR A O 1
ATOM 5098 N N . LEU A 1 630 ? 0.872 13.440 -36.752 1.00 59.91 630 LEU A N 1
ATOM 5099 C CA . LEU A 1 630 ? 0.054 12.801 -37.781 1.00 59.91 630 LEU A CA 1
ATOM 5100 C C . LEU A 1 630 ? 0.744 12.865 -39.147 1.00 59.91 630 LEU A C 1
ATOM 5102 O O . LEU A 1 630 ? 0.864 11.833 -39.800 1.00 59.91 630 LEU A O 1
ATOM 5106 N N . ALA A 1 631 ? 1.295 14.025 -39.521 1.00 60.56 631 ALA A N 1
ATOM 5107 C CA . ALA A 1 631 ? 2.042 14.194 -40.767 1.00 60.56 631 ALA A CA 1
ATOM 5108 C C . ALA A 1 631 ? 3.291 13.295 -40.849 1.00 60.56 631 ALA A C 1
ATOM 5110 O O . ALA A 1 631 ? 3.627 12.818 -41.932 1.00 60.56 631 ALA A O 1
ATOM 5111 N N . ALA A 1 632 ? 3.960 13.037 -39.719 1.00 61.16 632 ALA A N 1
ATOM 5112 C CA . ALA A 1 632 ? 5.112 12.137 -39.652 1.00 61.16 632 ALA A CA 1
ATOM 5113 C C . ALA A 1 632 ? 4.735 10.648 -39.781 1.00 61.16 632 ALA A C 1
ATOM 5115 O O . ALA A 1 632 ? 5.548 9.861 -40.260 1.00 61.16 632 ALA A O 1
ATOM 5116 N N . HIS A 1 633 ? 3.521 10.256 -39.374 1.00 56.19 633 HIS A N 1
ATOM 5117 C CA . HIS A 1 633 ? 3.048 8.866 -39.449 1.00 56.19 633 HIS A CA 1
ATOM 5118 C C . HIS A 1 633 ? 2.314 8.555 -40.759 1.00 56.19 633 HIS A C 1
ATOM 5120 O O . HIS A 1 633 ? 2.396 7.434 -41.257 1.00 56.19 633 HIS A O 1
ATOM 5126 N N . SER A 1 634 ? 1.593 9.522 -41.333 1.00 48.03 634 SER A N 1
ATOM 5127 C CA . SER A 1 634 ? 1.012 9.412 -42.670 1.00 48.03 634 SER A CA 1
ATOM 5128 C C . SER A 1 634 ? 0.617 10.790 -43.218 1.00 48.03 634 SER A C 1
ATOM 5130 O O . SER A 1 634 ? -0.140 11.512 -42.567 1.00 48.03 634 SER A O 1
ATOM 5132 N N . PRO A 1 635 ? 1.000 11.135 -44.460 1.00 47.72 635 PRO A N 1
ATOM 5133 C CA . PRO A 1 635 ? 0.640 12.411 -45.087 1.00 47.72 635 PRO A CA 1
ATOM 5134 C C . PRO A 1 635 ? -0.867 12.567 -45.367 1.00 47.72 635 PRO A C 1
ATOM 5136 O O . PRO A 1 635 ? -1.302 13.631 -45.798 1.00 47.72 635 PRO A O 1
ATOM 5139 N N . THR A 1 636 ? -1.667 11.518 -45.145 1.00 42.75 636 THR A N 1
ATOM 5140 C CA . THR A 1 636 ? -3.126 11.514 -45.362 1.00 42.75 636 THR A CA 1
ATOM 5141 C C . THR A 1 636 ? -3.942 11.691 -44.080 1.00 42.75 636 THR A C 1
ATOM 5143 O O . THR A 1 636 ? -5.147 11.919 -44.161 1.00 42.75 636 THR A O 1
ATOM 5146 N N . LEU A 1 637 ? -3.313 11.615 -42.901 1.00 45.75 637 LEU A N 1
ATOM 5147 C CA . LEU A 1 637 ? -3.997 11.830 -41.628 1.00 45.75 637 LEU A CA 1
ATOM 5148 C C . LEU A 1 637 ? -4.134 13.335 -41.369 1.00 45.75 637 LEU A C 1
ATOM 5150 O O . LEU A 1 637 ? -3.139 14.032 -41.176 1.00 45.75 637 LEU A O 1
ATOM 5154 N N . MET A 1 638 ? -5.369 13.837 -41.346 1.00 44.78 638 MET A N 1
ATOM 5155 C CA . MET A 1 638 ? -5.676 15.221 -40.981 1.00 44.78 638 MET A CA 1
ATOM 5156 C C . MET A 1 638 ? -6.524 15.279 -39.714 1.00 44.78 638 MET A C 1
ATOM 5158 O O . MET A 1 638 ? -7.340 14.400 -39.450 1.00 44.78 638 MET A O 1
ATOM 5162 N N . LEU A 1 639 ? -6.338 16.351 -38.946 1.00 44.66 639 LEU A N 1
ATOM 5163 C CA . LEU A 1 639 ? -7.176 16.683 -37.800 1.00 44.66 639 LEU A CA 1
ATOM 5164 C C . LEU A 1 639 ? -8.534 17.171 -38.329 1.00 44.66 639 LEU A C 1
ATOM 5166 O O . LEU A 1 639 ? -8.606 18.233 -38.953 1.00 44.66 639 LEU A O 1
ATOM 5170 N N . GLU A 1 640 ? -9.600 16.396 -38.124 1.00 42.19 640 GLU A N 1
ATOM 5171 C CA . GLU A 1 640 ? -10.958 16.870 -38.400 1.00 42.19 640 GLU A CA 1
ATOM 5172 C C . GLU A 1 640 ? -11.255 18.072 -37.489 1.00 42.19 640 GLU A C 1
ATOM 5174 O O . GLU A 1 640 ? -10.906 18.067 -36.308 1.00 42.19 640 GLU A O 1
ATOM 5179 N N . LYS A 1 641 ? -11.839 19.144 -38.038 1.00 37.41 641 LYS A N 1
ATOM 5180 C CA . LYS A 1 641 ? -12.094 20.391 -37.297 1.00 37.41 641 LYS A CA 1
ATOM 5181 C C . LYS A 1 641 ? -12.920 20.110 -36.031 1.00 37.41 641 LYS A C 1
ATOM 5183 O O . LYS A 1 641 ? -14.116 19.853 -36.129 1.00 37.41 641 LYS A O 1
ATOM 5188 N N . GLY A 1 642 ? -12.305 20.239 -34.856 1.00 43.56 642 GLY A N 1
ATOM 5189 C CA . GLY A 1 642 ? -12.956 20.059 -33.557 1.00 43.56 642 GLY A CA 1
ATOM 5190 C C . GLY A 1 642 ? -11.962 20.121 -32.395 1.00 43.56 642 GLY A C 1
ATOM 5191 O O . GLY A 1 642 ? -10.771 19.875 -32.581 1.00 43.56 642 GLY A O 1
ATOM 5192 N N . ARG A 1 643 ? -12.450 20.488 -31.201 1.00 37.28 643 ARG A N 1
ATOM 5193 C CA . ARG A 1 643 ? -11.651 20.553 -29.964 1.00 37.28 643 ARG A CA 1
ATOM 5194 C C . ARG A 1 643 ? -11.095 19.173 -29.621 1.00 37.28 643 ARG A C 1
ATOM 5196 O O . ARG A 1 643 ? -11.829 18.190 -29.656 1.00 37.28 643 ARG A O 1
ATOM 5203 N N . PHE A 1 644 ? -9.815 19.118 -29.261 1.00 36.62 644 PHE A N 1
ATOM 5204 C CA . PHE A 1 644 ? -9.175 17.877 -28.847 1.00 36.62 644 PHE A CA 1
ATOM 5205 C C . PHE A 1 644 ? -9.679 17.427 -27.461 1.00 36.62 644 PHE A C 1
ATOM 5207 O O . PHE A 1 644 ? -9.657 18.245 -26.535 1.00 36.62 644 PHE A O 1
ATOM 5214 N N . PRO A 1 645 ? -10.040 16.144 -27.284 1.00 45.81 645 PRO A N 1
ATOM 5215 C CA . PRO A 1 645 ? -10.344 15.127 -28.286 1.00 45.81 645 PRO A CA 1
ATOM 5216 C C . PRO A 1 645 ? -11.838 14.758 -28.345 1.00 45.81 645 PRO A C 1
ATOM 5218 O O . PRO A 1 645 ? -12.574 14.848 -27.362 1.00 45.81 645 PRO A O 1
ATOM 5221 N N . ILE A 1 646 ? -12.235 14.342 -29.547 1.00 31.17 646 ILE A N 1
ATOM 5222 C CA . ILE A 1 646 ? -13.533 13.766 -29.922 1.00 31.17 646 ILE A CA 1
ATOM 5223 C C . ILE A 1 646 ? -13.644 12.333 -29.408 1.00 31.17 646 ILE A C 1
ATOM 5225 O O . ILE A 1 646 ? -12.651 11.592 -29.591 1.00 31.17 646 ILE A O 1
#

Organism: NCBI:txid29422

Radius of gyration: 29.06 Å; Cα contacts (8 Å, |Δi|>4): 768; chains: 1; bounding box: 73×66×89 Å

Secondary structure (DSSP, 8-state):
-HHHHHHHHHHHHHHHHS-------PPPTTS----------S--------TT----TTPPPPP--TT-TTHHHHHHHHHHHHHH---HHHHHHHHHHHHHHS-S--TT-GGGTT--SHHHHHHHHHHHHHHHHHHHSTTSHHHHTSTT---HHHHHHHHHHHHHHHHHHHHHHHHTTPPP-HHHHHHHHHHHHTT-TT-GGG--S-HHHHHHHHHHHHHHTTPPPPPHHHHHHHHHHHHHTSHHHHHHHHHHHHHHHTT--SHHHHHHHHTT-HHHHHHHHSTTTT-SS---GGGHHHHHHHHHHHHHHHHHHHHHGGGBSS--------EEEE-TTS-EEEE-TT-TTTGGGSPBP-THHHHH----SSHHHHHHHTT--SS-TTT----PPPGGGG-SS-SS-S-HHHHSSPPPHHHHHHHHHHHHHH-TTTHHHHHHHHHHHTGGGGGSHHHHHHHHHHHHSTTHHHHHTTSTTHHHHHHHHHHHHHHHH-BTTB--TTTHHHHHHHHHHHHHHHHHSHHHHHHHHHHHHHHHHHHHTS---HHHHHHHHHHHHHHHHHHHHHT----HHHHHHHHHHHHHHHHS----TT--HHHHHHHHHHHHHHHHHHTTS-HHHHHHHHHHHHHHH-TT----SSSS--

Solvent-accessible surface area (backbone atoms only — not comparable to full-atom values): 36663 Å² total; per-residue (Å²): 109,68,68,58,51,50,50,52,51,51,50,43,47,48,61,62,67,49,71,88,76,80,76,89,67,78,76,63,95,81,60,88,68,87,70,85,80,85,84,89,82,83,80,95,74,90,74,76,80,64,73,80,50,81,66,70,94,78,66,74,77,84,71,76,62,83,77,19,77,65,41,72,61,52,52,51,49,52,54,54,51,46,70,69,48,82,53,63,44,42,32,48,46,55,48,52,41,46,50,70,73,48,71,62,62,62,83,95,32,67,53,47,65,79,61,77,49,72,67,47,42,54,54,52,40,52,50,45,52,51,52,46,36,50,44,67,28,98,82,4,43,34,54,74,68,47,69,67,58,53,50,27,50,61,54,45,49,54,52,43,48,47,47,38,46,53,51,39,51,43,51,50,23,57,77,69,71,42,63,74,61,56,66,49,56,34,30,55,52,25,38,70,48,61,41,44,72,71,16,37,56,52,21,50,76,37,52,74,52,30,48,50,48,50,52,53,42,66,70,27,60,84,53,60,88,54,49,65,65,61,52,51,50,45,57,48,43,53,45,59,73,40,55,68,63,36,53,53,34,35,50,53,33,48,71,77,45,62,86,54,77,50,74,65,54,48,51,32,57,78,68,69,36,39,36,57,52,50,54,33,40,7,60,92,62,64,55,77,37,90,73,67,76,86,50,47,70,64,49,53,53,53,50,52,51,35,50,50,33,13,55,51,26,57,68,51,27,80,55,29,64,63,83,65,68,36,60,69,48,56,44,83,45,61,49,100,85,67,51,80,46,74,47,41,28,50,34,68,56,52,50,61,76,49,48,33,37,64,62,40,54,68,39,45,55,88,53,66,98,43,50,60,45,56,42,56,47,66,45,53,62,44,58,16,43,82,74,50,66,76,70,75,54,51,79,65,78,53,41,96,58,64,91,60,92,69,51,81,69,53,75,68,51,80,86,48,73,63,58,54,52,27,35,52,48,42,58,37,60,33,45,76,94,45,18,50,63,45,44,48,53,52,44,55,77,44,45,76,55,48,75,39,68,51,50,47,50,48,53,51,35,56,44,41,22,50,57,47,51,70,56,42,70,75,40,84,62,43,61,65,50,49,52,51,32,38,54,52,45,33,64,62,44,31,49,98,82,34,66,32,82,63,22,50,56,42,57,53,51,51,50,51,53,23,49,30,36,27,76,72,42,52,76,69,11,48,58,46,40,52,52,49,47,51,54,43,52,61,52,68,74,43,97,49,50,72,62,46,45,50,54,46,33,49,53,41,24,55,46,41,51,55,47,49,74,78,69,49,75,82,42,74,64,54,51,37,50,29,49,50,25,47,52,51,57,75,74,48,83,83,75,70,74,96,63,35,54,63,55,50,52,51,51,46,27,52,50,34,49,48,53,53,49,62,68,71,52,61,69,68,60,54,51,52,39,52,50,53,49,34,45,73,74,35,86,82,57,72,87,70,94,68,74,90,64,85